Protein AF-0000000081154743 (afdb_homodimer)

pLDDT: mean 76.75, std 17.72, range [24.06, 94.92]

Sequence (608 aa):
MLTKPIPLLPLQELQRSYLKDEPKYRHNRIHAQNFYAKTVQLFIMGKDETHKCIHRKSAGCYYFDVNGKVAPYDVATAELWIYKLFNHNDPYIQTFFFHELERGNRNNRRRPRNMRRIETKMKYGWMKIDVKKAVLRWLHKPHKNEGVSIVCKGCQRKDYKQIFSTKNDTMPFIVIRTKKGRRHRYGRSLPQECTDQTTECCLAPLEIDFNAIGWSGVVAPKKLRANYCTGSCHEVYQAHGNHSQLVQDYRWSHSNPSSQSIREMTPCCSPISYRSQRLMYIDANGAYRVVLVPNLQATACGCLMLTKPIPLLPLQELQRSYLKDEPKYRHNRIHAQNFYAKTVQLFIMGKDETHKCIHRKSAGCYYFDVNGKVAPYDVATAELWIYKLFNHNDPYIQTFFFHELERGNRNNRRRPRNMRRIETKMKYGWMKIDVKKAVLRWLHKPHKNEGVSIVCKGCQRKDYKQIFSTKNDTMPFIVIRTKKGRRHRYGRSLPQECTDQTTECCLAPLEIDFNAIGWSGVVAPKKLRANYCTGSCHEVYQAHGNHSQLVQDYRWSHSNPSSQSIREMTPCCSPISYRSQRLMYIDANGAYRVVLVPNLQATACGCL

Secondary structure (DSSP, 8-state):
----------HHHHIIIIIS----------SSTT---EEEEEEEE-EE-GGGB-S-TTEEEEE---TTTS-GGGEEEEEEEEEEPP-TTTTS-EEEEEEE-EE-STTPEEPPS-EEEEEE--SSEEEEEE-HHHHHHHHH-GGG---EEEEESS-S---GGGTB--STTS--EEEEEEP-------------B--TT--BSEEE--EEEGGGGT-TTEEE-SEEE--EEESB--SGGGB-SHHHHHHHHHHHH-S---HHHHHHTS--EEEEEEEEEEEEEE-TTS-EEEEEEEEEEEEEEEE-/----------HHHHHHHHSS----------SSTT---EEEEEEEE-EE-GGGB-S-TTEEEEE---TTTS-GGGEEEEEEEEEEPP-TTTTS-EEEEEEE-EE-STTPEE--S-EEEEEE--SSEEEEEE-HHHHHHHHH-GGG---EEEEESS-S---GGGTB--STTS--EEEEEEP-------------B--TT--BSEEE--EEEGGGGT-TTEEE-SEEE--EEESB--SGGGB-SHHHHHHHHHHHH-S---HHHHHHTS--EEEEEEEEEEEEEE-TTS-EEEEEEEEEEEEEEEE-

Solvent-accessible surface area (backbone atoms only — not comparable to full-atom values): 32017 Å² total; per-residue (Å²): 132,83,77,71,79,69,64,46,69,52,53,71,61,45,43,71,69,59,67,64,67,80,64,90,64,42,51,35,70,35,79,66,89,81,34,58,10,15,65,42,33,38,39,40,65,44,41,85,41,41,89,52,42,70,79,57,66,17,32,41,24,37,37,62,85,54,68,85,73,59,57,60,88,36,56,64,44,27,31,36,37,36,29,36,39,66,49,92,65,26,93,38,78,37,44,31,38,39,24,61,23,33,82,45,74,94,83,29,36,35,73,49,92,66,60,46,82,42,75,42,69,66,48,57,45,75,44,77,40,84,36,41,71,59,50,44,47,25,50,75,35,54,88,62,54,58,26,36,32,40,30,41,74,71,50,86,56,49,50,25,75,59,40,35,41,75,45,62,63,34,46,34,29,34,42,35,30,40,45,76,48,73,68,56,71,71,75,76,70,73,50,46,64,55,52,97,81,56,58,50,52,14,31,35,88,37,74,44,47,35,60,70,49,68,40,63,52,45,67,35,61,52,59,42,70,26,35,45,31,32,51,45,29,79,54,66,84,46,38,63,42,37,28,28,35,52,47,34,40,43,57,72,46,45,88,76,61,54,71,65,56,44,60,45,54,42,35,25,25,22,60,74,37,58,38,62,41,68,38,26,26,54,46,98,84,67,35,39,32,31,24,42,27,52,39,39,18,50,63,24,42,36,15,54,130,82,74,72,78,70,64,46,69,52,53,72,61,44,42,70,69,60,66,64,67,80,65,92,63,38,53,36,65,39,82,62,92,79,37,59,9,12,67,42,34,37,37,38,65,44,41,84,40,40,89,52,40,70,74,63,67,15,35,44,23,36,36,63,85,54,67,85,73,57,58,62,87,36,56,62,45,27,31,36,37,38,28,36,39,66,50,92,64,25,93,39,79,36,43,32,37,40,22,60,22,32,83,45,75,95,83,29,34,34,72,50,91,66,60,46,81,41,77,42,68,67,48,58,43,75,44,77,40,84,38,39,70,59,50,43,46,25,48,76,35,53,89,62,54,57,27,34,33,42,31,40,75,68,50,86,55,50,51,26,74,60,40,36,41,75,44,60,63,34,45,33,30,34,41,35,30,40,46,74,47,75,69,56,71,71,75,75,70,73,50,47,65,54,53,98,82,55,58,48,51,14,31,36,88,38,74,44,47,35,60,69,48,68,39,64,51,46,68,36,61,52,59,42,70,26,35,46,30,31,51,46,29,79,54,64,83,46,39,63,39,38,29,29,35,53,45,33,40,42,56,73,46,44,87,74,62,53,70,64,56,46,60,46,54,42,34,26,25,22,62,73,38,58,38,62,40,68,37,26,28,53,45,96,84,66,34,38,32,32,24,41,26,47,39,40,17,48,64,23,41,36,15,55

Organism: Pinctada imbricata (NCBI:txid66713)

InterPro domains:
  IPR001111 TGF-beta, propeptide [PF00688] (28-152)
  IPR001839 Transforming growth factor-beta, C-terminal [PF00019] (200-303)
  IPR001839 Transforming growth factor-beta, C-terminal [PS51362] (180-304)
  IPR001839 Transforming growth factor-beta, C-terminal [SM00204] (201-304)
  IPR015615 Transforming growth factor-beta-like [PTHR11848] (14-303)
  IPR029034 Cystine-knot cytokine [G3DSA:2.10.90.10] (188-303)
  IPR029034 Cystine-knot cytokine [SSF57501] (189-303)

Radius of gyration: 35.53 Å; Cα contacts (8 Å, |Δi|>4): 1399; chains: 2; bounding box: 63×106×74 Å

Foldseek 3Di:
DPPPPQQDEPVVVCCVPPVPDPPPFAFDADPPPPARHDDFKDKWFWDWPQVQAPDAFLKTWIATQLEPVDDLQFFPWKKKKWKFAAAPCLCDWWKKKKFQWFQDPPRHTYGDPDIDIDIDSDRTGIDIDTCSVVSSVCHVPVVGRPTMMMGTPPGPGRDNCNTTPCDSHRGMIMMTGTDRDDHDDPPPPQFADDDPPAQAKGWYWDKDQCVVVPNVQWDPPRIDTAIWIDHFQLDLVQADHPVQNVLSCCLVVDPDDPPVVSVVSRFDKGAPDFDWDWTWGQDPVRDIDIDTGTRRHRRHIGGD/DPPPPQQDEPVVVCCVPPVPDPDPFAFPQDPPPAARHDDFKDKWFWDWPQVQAPDDFLKTWIATQLEPVDDLQFFPWKKKKWKFAAAPCLCDWWKKKKFQWFQDPPRHTYGDPDIDIDIDSDRTGIDIDTCSVVSSVCHVPVVGRPTMMMGTPPGPGRDNCNTTPCDSHRGMIMMTGTHRDDHDDPPPPQFADDDPPAQAKGWYWDKDQCVVVPNVQWDPPRIDTAIWIDHFQLDLVQADHPVQNVLSCCLVVPPDDDPVVSVVSRFDKGAPDADWDWTWGQDPVRDIDIDIGTRRHRRHIGGD

Structure (mmCIF, N/CA/C/O backbone):
data_AF-0000000081154743-model_v1
#
loop_
_entity.id
_entity.type
_entity.pdbx_description
1 polymer 'TGF-beta family profile domain-containing protein'
#
loop_
_atom_site.group_PDB
_atom_site.id
_atom_site.type_symbol
_atom_site.label_atom_id
_atom_site.label_alt_id
_atom_site.label_comp_id
_atom_site.label_asym_id
_atom_site.label_entity_id
_atom_site.label_seq_id
_atom_site.pdbx_PDB_ins_code
_atom_site.Cartn_x
_atom_site.Cartn_y
_atom_site.Cartn_z
_atom_site.occupancy
_atom_site.B_iso_or_equiv
_atom_site.auth_seq_id
_atom_site.auth_comp_id
_atom_site.auth_asym_id
_atom_site.auth_atom_id
_atom_site.pdbx_PDB_model_num
ATOM 1 N N . MET A 1 1 ? -15.128 39.099 26.209 1 24.06 1 MET A N 1
ATOM 2 C CA . MET A 1 1 ? -13.773 38.564 26.305 1 24.06 1 MET A CA 1
ATOM 3 C C . MET A 1 1 ? -13.034 38.714 24.979 1 24.06 1 MET A C 1
ATOM 5 O O . MET A 1 1 ? -13.494 38.22 23.948 1 24.06 1 MET A O 1
ATOM 9 N N . LEU A 1 2 ? -12.346 39.727 24.684 1 28.6 2 LEU A N 1
ATOM 10 C CA . LEU A 1 2 ? -11.759 40.227 23.446 1 28.6 2 LEU A CA 1
ATOM 11 C C . LEU A 1 2 ? -10.793 39.208 22.852 1 28.6 2 LEU A C 1
ATOM 13 O O . LEU A 1 2 ? -9.868 38.754 23.53 1 28.6 2 LEU A O 1
ATOM 17 N N . THR A 1 3 ? -11.204 38.308 22.02 1 32.57 3 THR A N 1
ATOM 18 C CA . THR A 1 3 ? -10.497 37.19 21.406 1 32.57 3 THR A CA 1
ATOM 19 C C . THR A 1 3 ? -9.148 37.641 20.854 1 32.57 3 THR A C 1
ATOM 21 O O . THR A 1 3 ? -9.082 38.56 20.036 1 32.57 3 THR A O 1
ATOM 24 N N . LYS A 1 4 ? -8.17 37.702 21.692 1 39.32 4 LYS A N 1
ATOM 25 C CA . LYS A 1 4 ? -6.824 38.105 21.295 1 39.32 4 LYS A CA 1
ATOM 26 C C . LYS A 1 4 ? -6.475 37.566 19.911 1 39.32 4 LYS A C 1
ATOM 28 O O . LYS A 1 4 ? -6.673 36.382 19.631 1 39.32 4 LYS A O 1
ATOM 33 N N . PRO A 1 5 ? -6.258 38.482 18.95 1 37.93 5 PRO A N 1
ATOM 34 C CA . PRO A 1 5 ? -5.971 38.086 17.57 1 37.93 5 PRO A CA 1
ATOM 35 C C . PRO A 1 5 ? -4.826 37.08 17.47 1 37.93 5 PRO A C 1
ATOM 37 O O . PRO A 1 5 ? -3.823 37.211 18.176 1 37.93 5 PRO A O 1
ATOM 40 N N . ILE A 1 6 ? -5.007 35.915 17.282 1 42.47 6 ILE A N 1
ATOM 41 C CA . ILE A 1 6 ? -4.021 34.86 17.073 1 42.47 6 ILE A CA 1
ATOM 42 C C . ILE A 1 6 ? -2.934 35.35 16.12 1 42.47 6 ILE A C 1
ATOM 44 O O . ILE A 1 6 ? -3.233 35.87 15.042 1 42.47 6 ILE A O 1
ATOM 48 N N . PRO A 1 7 ? -1.839 35.59 16.671 1 44.57 7 PRO A N 1
ATOM 49 C CA . PRO A 1 7 ? -0.744 35.993 15.785 1 44.57 7 PRO A CA 1
ATOM 50 C C . PRO A 1 7 ? -0.716 35.196 14.482 1 44.57 7 PRO A C 1
ATOM 52 O O . PRO A 1 7 ? -1.085 34.019 14.466 1 44.57 7 PRO A O 1
ATOM 55 N N . LEU A 1 8 ? -0.751 35.924 13.393 1 50.48 8 LEU A N 1
ATOM 56 C CA . LEU A 1 8 ? -0.842 35.365 12.049 1 50.48 8 LEU A CA 1
ATOM 57 C C . LEU A 1 8 ? 0.508 34.819 11.595 1 50.48 8 LEU A C 1
ATOM 59 O O . LEU A 1 8 ? 1.535 35.483 11.75 1 50.48 8 LEU A O 1
ATOM 63 N N . LEU A 1 9 ? 0.724 33.545 11.639 1 53.5 9 LEU A N 1
ATOM 64 C CA . LEU A 1 9 ? 1.899 32.926 11.035 1 53.5 9 LEU A CA 1
ATOM 65 C C . LEU A 1 9 ? 2.078 33.391 9.594 1 53.5 9 LEU A C 1
ATOM 67 O O . LEU A 1 9 ? 1.096 33.634 8.889 1 53.5 9 LEU A O 1
ATOM 71 N N . PRO A 1 10 ? 3.283 33.82 9.378 1 53.16 10 PRO A N 1
ATOM 72 C CA . PRO A 1 10 ? 3.521 34.104 7.96 1 53.16 10 PRO A CA 1
ATOM 73 C C . PRO A 1 10 ? 3.299 32.884 7.069 1 53.16 10 PRO A C 1
ATOM 75 O O . PRO A 1 10 ? 4.262 32.233 6.656 1 53.16 10 PRO A O 1
ATOM 78 N N . LEU A 1 11 ? 2.09 32.719 6.846 1 54.07 11 LEU A N 1
ATOM 79 C CA . LEU A 1 11 ? 1.682 31.493 6.168 1 54.07 11 LEU A CA 1
ATOM 80 C C . LEU A 1 11 ? 2.376 31.363 4.816 1 54.07 11 LEU A C 1
ATOM 82 O O . LEU A 1 11 ? 2.768 30.264 4.418 1 54.07 11 LEU A O 1
ATOM 86 N N . GLN A 1 12 ? 2.512 32.47 4.182 1 51.49 12 GLN A N 1
ATOM 87 C CA . GLN A 1 12 ? 3.132 32.422 2.862 1 51.49 12 GLN A CA 1
ATOM 88 C C . GLN A 1 12 ? 4.573 31.926 2.949 1 51.49 12 GLN A C 1
ATOM 90 O O . GLN A 1 12 ? 4.999 31.098 2.141 1 51.49 12 GLN A O 1
ATOM 95 N N . GLU A 1 13 ? 5.207 32.392 3.93 1 53.48 13 GLU A N 1
ATOM 96 C CA . GLU A 1 13 ? 6.604 31.999 4.094 1 53.48 13 GLU A CA 1
ATOM 97 C C . GLU A 1 13 ? 6.719 30.544 4.54 1 53.48 13 GLU A C 1
ATOM 99 O O . GLU A 1 13 ? 7.611 29.821 4.092 1 53.48 13 GLU A O 1
ATOM 104 N N . LEU A 1 14 ? 5.847 30.226 5.302 1 55.09 14 LEU A N 1
ATOM 105 C CA . LEU A 1 14 ? 5.877 28.871 5.839 1 55.09 14 LEU A CA 1
ATOM 106 C C . LEU A 1 14 ? 5.522 27.851 4.762 1 55.09 14 LEU A C 1
ATOM 108 O O . LEU A 1 14 ? 6.106 26.766 4.712 1 55.09 14 LEU A O 1
ATOM 112 N N . GLN A 1 15 ? 4.564 28.198 3.953 1 51.26 15 GLN A N 1
ATOM 113 C CA . GLN A 1 15 ? 4.175 27.317 2.857 1 51.26 15 GLN A CA 1
ATOM 114 C C . GLN A 1 15 ? 5.355 27.033 1.933 1 51.26 15 GLN A C 1
ATOM 116 O O . GLN A 1 15 ? 5.534 25.903 1.474 1 51.26 15 GLN A O 1
ATOM 121 N N . ARG A 1 16 ? 6.102 27.991 1.663 1 47.35 16 ARG A N 1
ATOM 122 C CA . ARG A 1 16 ? 7.26 27.854 0.785 1 47.35 16 ARG A CA 1
ATOM 123 C C . ARG A 1 16 ? 8.314 26.944 1.407 1 47.35 16 ARG A C 1
ATOM 125 O O . ARG A 1 16 ? 9.016 26.222 0.696 1 47.35 16 ARG A O 1
ATOM 132 N N . SER A 1 17 ? 8.359 27.059 2.576 1 46.74 17 SER A N 1
ATOM 133 C CA . SER A 1 17 ? 9.461 26.377 3.247 1 46.74 17 SER A CA 1
ATOM 134 C C . SER A 1 17 ? 9.061 24.968 3.674 1 46.74 17 SER A C 1
ATOM 136 O O . SER A 1 17 ? 9.898 24.064 3.708 1 46.74 17 SER A O 1
ATOM 138 N N . TYR A 1 18 ? 7.894 24.798 4.107 1 46.77 18 TYR A N 1
ATOM 139 C CA . TYR A 1 18 ? 7.616 23.572 4.847 1 46.77 18 TYR A CA 1
ATOM 140 C C . TYR A 1 18 ? 6.513 22.766 4.172 1 46.77 18 TYR A C 1
ATOM 142 O O . TYR A 1 18 ? 6.419 21.551 4.361 1 46.77 18 TYR A O 1
ATOM 150 N N . LEU A 1 19 ? 5.604 23.361 3.549 1 46.46 19 LEU A N 1
ATOM 151 C CA . LEU A 1 19 ? 4.445 22.6 3.096 1 46.46 19 LEU A CA 1
ATOM 152 C C . LEU A 1 19 ? 4.741 21.894 1.777 1 46.46 19 LEU A C 1
ATOM 154 O O . LEU A 1 19 ? 3.959 21.052 1.329 1 46.46 19 LEU A O 1
ATOM 158 N N . LYS A 1 20 ? 5.891 22.26 1.084 1 41.32 20 LYS A N 1
ATOM 159 C CA . LYS A 1 20 ? 6.077 21.648 -0.229 1 41.32 20 LYS A CA 1
ATOM 160 C C . LYS A 1 20 ? 6.586 20.215 -0.1 1 41.32 20 LYS A C 1
ATOM 162 O O . LYS A 1 20 ? 6.596 19.464 -1.078 1 41.32 20 LYS A O 1
ATOM 167 N N . ASP A 1 21 ? 7.285 19.934 0.838 1 36.35 21 ASP A N 1
ATOM 168 C CA . ASP A 1 21 ? 8.071 18.718 0.65 1 36.35 21 ASP A CA 1
ATOM 169 C C . ASP A 1 21 ? 7.244 17.475 0.97 1 36.35 21 ASP A C 1
ATOM 171 O O . ASP A 1 21 ? 6.586 17.412 2.011 1 36.35 21 ASP A O 1
ATOM 175 N N . GLU A 1 22 ? 6.868 16.835 -0.023 1 36.73 22 GLU A N 1
ATOM 176 C CA . GLU A 1 22 ? 6.038 15.634 -0.048 1 36.73 22 GLU A CA 1
ATOM 177 C C . GLU A 1 22 ? 6.704 14.488 0.708 1 36.73 22 GLU A C 1
ATOM 179 O O . GLU A 1 22 ? 7.651 13.876 0.21 1 36.73 22 GLU A O 1
ATOM 184 N N . PRO A 1 23 ? 7.097 14.671 2.01 1 30.32 23 PRO A N 1
ATOM 185 C CA . PRO A 1 23 ? 7.733 13.432 2.463 1 30.32 23 PRO A CA 1
ATOM 186 C C . PRO A 1 23 ? 6.754 12.264 2.549 1 30.32 23 PRO A C 1
ATOM 188 O O . PRO A 1 23 ? 5.543 12.475 2.664 1 30.32 23 PRO A O 1
ATOM 191 N N . LYS A 1 24 ? 7.249 11.138 2.314 1 32.03 24 LYS A N 1
ATOM 192 C CA . LYS A 1 24 ? 6.621 9.821 2.369 1 32.03 24 LYS A CA 1
ATOM 193 C C . LYS A 1 24 ? 6.139 9.5 3.781 1 32.03 24 LYS A C 1
ATOM 195 O O . LYS A 1 24 ? 6.931 9.098 4.636 1 32.03 24 LYS A O 1
ATOM 200 N N . TYR A 1 25 ? 5.455 10.479 4.473 1 29.25 25 TYR A N 1
ATOM 201 C CA . TYR A 1 25 ? 5.264 10.412 5.917 1 29.25 25 TYR A CA 1
ATOM 202 C C . TYR A 1 25 ? 4.234 9.35 6.283 1 29.25 25 TYR A C 1
ATOM 204 O O . TYR A 1 25 ? 3.321 9.067 5.504 1 29.25 25 TYR A O 1
ATOM 212 N N . ARG A 1 26 ? 4.709 8.535 7.154 1 26.25 26 ARG A N 1
ATOM 213 C CA . ARG A 1 26 ? 3.972 7.493 7.862 1 26.25 26 ARG A CA 1
ATOM 214 C C . ARG A 1 26 ? 2.938 8.099 8.806 1 26.25 26 ARG A C 1
ATOM 216 O O . ARG A 1 26 ? 3.151 9.181 9.356 1 26.25 26 ARG A O 1
ATOM 223 N N . HIS A 1 27 ? 1.706 7.833 8.899 1 28.82 27 HIS A N 1
ATOM 224 C CA . HIS A 1 27 ? 0.348 8.242 9.238 1 28.82 27 HIS A CA 1
ATOM 225 C C . HIS A 1 27 ? 0.153 8.307 10.749 1 28.82 27 HIS A C 1
ATOM 227 O O . HIS A 1 27 ? 0.123 7.274 11.421 1 28.82 27 HIS A O 1
ATOM 233 N N . ASN A 1 28 ? 0.934 9.145 11.607 1 26.32 28 ASN A N 1
ATOM 234 C CA . ASN A 1 28 ? 0.435 9.205 12.976 1 26.32 28 ASN A CA 1
ATOM 235 C C . ASN A 1 28 ? -0.848 10.027 13.07 1 26.32 28 ASN A C 1
ATOM 237 O O . ASN A 1 28 ? -1.084 10.912 12.246 1 26.32 28 ASN A O 1
ATOM 241 N N . ARG A 1 29 ? -1.74 9.884 14.196 1 29.29 29 ARG A N 1
ATOM 242 C CA . ARG A 1 29 ? -3.152 10.145 14.457 1 29.29 29 ARG A CA 1
ATOM 243 C C . ARG A 1 29 ? -3.391 11.622 14.753 1 29.29 29 ARG A C 1
ATOM 245 O O . ARG A 1 29 ? -2.692 12.217 15.575 1 29.29 29 ARG A O 1
ATOM 252 N N . ILE A 1 30 ? -3.658 12.523 13.954 1 31.33 30 ILE A N 1
ATOM 253 C CA . ILE A 1 30 ? -4.328 13.789 14.231 1 31.33 30 ILE A CA 1
ATOM 254 C C . ILE A 1 30 ? -5.607 13.533 15.024 1 31.33 30 ILE A C 1
ATOM 256 O O . ILE A 1 30 ? -6.376 12.626 14.697 1 31.33 30 ILE A O 1
ATOM 260 N N . HIS A 1 31 ? -5.853 14.032 16.218 1 30.57 31 HIS A N 1
ATOM 261 C CA . HIS A 1 31 ? -7.063 14.095 17.029 1 30.57 31 HIS A CA 1
ATOM 262 C C . HIS A 1 31 ? -8.224 14.692 16.242 1 30.57 31 HIS A C 1
ATOM 264 O O . HIS A 1 31 ? -9.283 14.973 16.807 1 30.57 31 HIS A O 1
ATOM 270 N N . ALA A 1 32 ? -8.264 15.557 15.357 1 33.54 32 ALA A N 1
ATOM 271 C CA . ALA A 1 32 ? -9.514 15.752 14.628 1 33.54 32 ALA A CA 1
ATOM 272 C C . ALA A 1 32 ? -10.171 14.415 14.297 1 33.54 32 ALA A C 1
ATOM 274 O O . ALA A 1 32 ? -9.524 13.516 13.755 1 33.54 32 ALA A O 1
ATOM 275 N N . GLN A 1 33 ? -11.439 13.907 14.917 1 36.87 33 GLN A N 1
ATOM 276 C CA . GLN A 1 33 ? -11.88 12.643 15.498 1 36.87 33 GLN A CA 1
ATOM 277 C C . GLN A 1 33 ? -11.56 11.471 14.576 1 36.87 33 GLN A C 1
ATOM 279 O O . GLN A 1 33 ? -11.237 10.377 15.043 1 36.87 33 GLN A O 1
ATOM 284 N N . ASN A 1 34 ? -11.885 11.497 13.322 1 41.64 34 ASN A N 1
ATOM 285 C CA . ASN A 1 34 ? -11.99 10.282 12.521 1 41.64 34 ASN A CA 1
ATOM 286 C C . ASN A 1 34 ? -10.851 10.177 11.511 1 41.64 34 ASN A C 1
ATOM 288 O O . ASN A 1 34 ? -10.884 9.328 10.618 1 41.64 34 ASN A O 1
ATOM 292 N N . PHE A 1 35 ? -9.947 11.379 11.476 1 47.53 35 PHE A N 1
ATOM 293 C CA . PHE A 1 35 ? -8.92 11.23 10.452 1 47.53 35 PHE A CA 1
ATOM 294 C C . PHE A 1 35 ? -7.592 10.814 11.074 1 47.53 35 PHE A C 1
ATOM 296 O O . PHE A 1 35 ? -7.292 11.178 12.213 1 47.53 35 PHE A O 1
ATOM 303 N N . TYR A 1 36 ? -7.032 9.778 10.53 1 54.72 36 TYR A N 1
ATOM 304 C CA . TYR A 1 36 ? -5.648 9.485 10.887 1 54.72 36 TYR A CA 1
ATOM 305 C C . TYR A 1 36 ? -4.707 10.552 10.341 1 54.72 36 TYR A C 1
ATOM 307 O O . TYR A 1 36 ? -4.792 10.922 9.168 1 54.72 36 TYR A O 1
ATOM 315 N N . ALA A 1 37 ? -4.144 11.525 11.228 1 61.53 37 ALA A N 1
ATOM 316 C CA . ALA A 1 37 ? -3.182 12.538 10.802 1 61.53 37 ALA A CA 1
ATOM 317 C C . ALA A 1 37 ? -1.948 12.534 11.7 1 61.53 37 ALA A C 1
ATOM 319 O O . ALA A 1 37 ? -2.026 12.158 12.872 1 61.53 37 ALA A O 1
ATOM 320 N N . LYS A 1 38 ? -0.825 12.674 11.185 1 64.43 38 LYS A N 1
ATOM 321 C CA . LYS A 1 38 ? 0.412 12.818 11.948 1 64.43 38 LYS A CA 1
ATOM 322 C C . LYS A 1 38 ? 0.915 14.258 11.913 1 64.43 38 LYS A C 1
ATOM 324 O O . LYS A 1 38 ? 0.951 14.883 10.851 1 64.43 38 LYS A O 1
ATOM 329 N N . THR A 1 39 ? 1.186 14.689 13.11 1 69.72 39 THR A N 1
ATOM 330 C CA . THR A 1 39 ? 1.757 16.03 13.162 1 69.72 39 THR A CA 1
ATOM 331 C C . THR A 1 39 ? 3.179 16.034 12.61 1 69.72 39 THR A C 1
ATOM 333 O O . THR A 1 39 ? 4.031 15.271 13.069 1 69.72 39 THR A O 1
ATOM 336 N N . VAL A 1 40 ? 3.422 16.835 11.663 1 73.31 40 VAL A N 1
ATOM 337 C CA . VAL A 1 40 ? 4.751 16.87 11.061 1 73.31 40 VAL A CA 1
ATOM 338 C C . VAL A 1 40 ? 5.494 18.122 11.519 1 73.31 40 VAL A C 1
ATOM 340 O O . VAL A 1 40 ? 6.723 18.121 11.618 1 73.31 40 VAL A O 1
ATOM 343 N N . GLN A 1 41 ? 4.774 19.129 11.858 1 78.83 41 GLN A N 1
ATOM 344 C CA . GLN A 1 41 ? 5.393 20.38 12.281 1 78.83 41 GLN A CA 1
ATOM 345 C C . GLN A 1 41 ? 4.537 21.093 13.325 1 78.83 41 GLN A C 1
ATOM 347 O O . GLN A 1 41 ? 3.307 21.025 13.277 1 78.83 41 GLN A O 1
ATOM 352 N N . LEU A 1 42 ? 5.218 21.685 14.228 1 82.65 42 LEU A N 1
ATOM 353 C CA . LEU A 1 42 ? 4.577 22.508 15.247 1 82.65 42 LEU A CA 1
ATOM 354 C C . LEU A 1 42 ? 5.147 23.922 15.241 1 82.65 42 LEU A C 1
ATOM 356 O O . LEU A 1 42 ? 6.36 24.107 15.118 1 82.65 42 LEU A O 1
ATOM 360 N N . PHE A 1 43 ? 4.289 24.923 15.207 1 82.11 43 PHE A N 1
ATOM 361 C CA . PHE A 1 43 ? 4.685 26.32 15.329 1 82.11 43 PHE A CA 1
ATOM 362 C C . PHE A 1 43 ? 4.277 26.883 16.685 1 82.11 43 PHE A C 1
ATOM 364 O O . PHE A 1 43 ? 3.091 26.905 17.022 1 82.11 43 PHE A O 1
ATOM 371 N N . ILE A 1 44 ? 5.262 27.286 17.441 1 85.27 44 ILE A N 1
ATOM 372 C CA . ILE A 1 44 ? 5.004 27.84 18.766 1 85.27 44 ILE A CA 1
ATOM 373 C C . ILE A 1 44 ? 5.335 29.331 18.775 1 85.27 44 ILE A C 1
ATOM 375 O O . ILE A 1 44 ? 6.495 29.717 18.611 1 85.27 44 ILE A O 1
ATOM 379 N N . MET A 1 45 ? 4.342 30.097 18.959 1 83.64 45 MET A N 1
ATOM 380 C CA . MET A 1 45 ? 4.539 31.544 18.983 1 83.64 45 MET A CA 1
ATOM 381 C C . MET A 1 45 ? 5.235 31.978 20.268 1 83.64 45 MET A C 1
ATOM 383 O O . MET A 1 45 ? 4.935 31.463 21.346 1 83.64 45 MET A O 1
ATOM 387 N N . GLY A 1 46 ? 6.099 32.939 20.072 1 88.29 46 GLY A N 1
ATOM 388 C CA . GLY A 1 46 ? 6.806 33.464 21.229 1 88.29 46 GLY A CA 1
ATOM 389 C C . GLY A 1 46 ? 6.075 34.607 21.908 1 88.29 46 GLY A C 1
ATOM 390 O O . GLY A 1 46 ? 5.189 35.225 21.312 1 88.29 46 GLY A O 1
ATOM 391 N N . LYS A 1 47 ? 6.388 34.707 23.169 1 87.38 47 LYS A N 1
ATOM 392 C CA . LYS A 1 47 ? 5.951 35.869 23.937 1 87.38 47 LYS A CA 1
ATOM 393 C C . LYS A 1 47 ? 7.114 36.822 24.2 1 87.38 47 LYS A C 1
ATOM 395 O O . LYS A 1 47 ? 8.182 36.399 24.647 1 87.38 47 LYS A O 1
ATOM 400 N N . ASP A 1 48 ? 6.872 38.081 23.833 1 88.44 48 ASP A N 1
ATOM 401 C CA . ASP A 1 48 ? 7.902 39.081 24.096 1 88.44 48 ASP A CA 1
ATOM 402 C C . ASP A 1 48 ? 8.003 39.386 25.589 1 88.44 48 ASP A C 1
ATOM 404 O O . ASP A 1 48 ? 7.078 39.948 26.177 1 88.44 48 ASP A O 1
ATOM 408 N N . GLU A 1 49 ? 9.082 39.017 26.194 1 87.94 49 GLU A N 1
ATOM 409 C CA . GLU A 1 49 ? 9.316 39.263 27.613 1 87.94 49 GLU A CA 1
ATOM 410 C C . GLU A 1 49 ? 10.578 40.093 27.829 1 87.94 49 GLU A C 1
ATOM 412 O O . GLU A 1 49 ? 11.29 39.904 28.818 1 87.94 49 GLU A O 1
ATOM 417 N N . THR A 1 50 ? 10.898 40.869 26.869 1 87.71 50 THR A N 1
ATOM 418 C CA . THR A 1 50 ? 12.119 41.665 26.908 1 87.71 50 THR A CA 1
ATOM 419 C C . THR A 1 50 ? 12.166 42.523 28.169 1 87.71 50 THR A C 1
ATOM 421 O O . THR A 1 50 ? 13.239 42.756 28.729 1 87.71 50 THR A O 1
ATOM 424 N N . HIS A 1 51 ? 11.015 42.945 28.647 1 83.34 51 HIS A N 1
ATOM 425 C CA . HIS A 1 51 ? 10.971 43.805 29.824 1 83.34 51 HIS A CA 1
ATOM 426 C C . HIS A 1 51 ? 11.39 43.045 31.078 1 83.34 51 HIS A C 1
ATOM 428 O O . HIS A 1 51 ? 11.763 43.654 32.083 1 83.34 51 HIS A O 1
ATOM 434 N N . LYS A 1 52 ? 11.358 41.699 31.001 1 78.75 52 LYS A N 1
ATOM 435 C CA . LYS A 1 52 ? 11.695 40.888 32.168 1 78.75 52 LYS A CA 1
ATOM 436 C C . LYS A 1 52 ? 13.172 40.505 32.163 1 78.75 52 LYS A C 1
ATOM 438 O O . LYS A 1 52 ? 13.675 39.939 33.135 1 78.75 52 LYS A O 1
ATOM 443 N N . CYS A 1 53 ? 13.777 40.665 31.079 1 78.95 53 CYS A N 1
ATOM 444 C CA . CYS A 1 53 ? 15.174 40.26 30.971 1 78.95 53 CYS A CA 1
ATOM 445 C C . CYS A 1 53 ? 16.101 41.359 31.477 1 78.95 53 CYS A C 1
ATOM 447 O O . CYS A 1 53 ? 15.799 42.545 31.338 1 78.95 53 CYS A O 1
ATOM 449 N N . ILE A 1 54 ? 17.097 40.951 32.373 1 69.56 54 ILE A N 1
ATOM 450 C CA . ILE A 1 54 ? 18.077 41.89 32.909 1 69.56 54 ILE A CA 1
ATOM 451 C C . ILE A 1 54 ? 18.948 42.429 31.777 1 69.56 54 ILE A C 1
ATOM 453 O O . ILE A 1 54 ? 19.413 41.667 30.926 1 69.56 54 ILE A O 1
ATOM 457 N N . HIS A 1 55 ? 19.203 43.789 31.759 1 59.88 55 HIS A N 1
ATOM 458 C CA . HIS A 1 55 ? 20.149 44.681 31.097 1 59.88 55 HIS A CA 1
ATOM 459 C C . HIS A 1 55 ? 19.891 44.741 29.595 1 59.88 55 HIS A C 1
ATOM 461 O O . HIS A 1 55 ? 19.822 45.827 29.016 1 59.88 55 HIS A O 1
ATOM 467 N N . ARG A 1 56 ? 19.799 44.485 28.468 1 62.03 56 ARG A N 1
ATOM 468 C CA . ARG A 1 56 ? 20.79 44.587 27.402 1 62.03 56 ARG A CA 1
ATOM 469 C C . ARG A 1 56 ? 20.225 45.333 26.198 1 62.03 56 ARG A C 1
ATOM 471 O O . ARG A 1 56 ? 19.062 45.145 25.834 1 62.03 56 ARG A O 1
ATOM 478 N N . LYS A 1 57 ? 20.673 46.517 26.097 1 75.64 57 LYS A N 1
ATOM 479 C CA . LYS A 1 57 ? 20.613 47.216 24.817 1 75.64 57 LYS A CA 1
ATOM 480 C C . LYS A 1 57 ? 20.685 46.235 23.65 1 75.64 57 LYS A C 1
ATOM 482 O O . LYS A 1 57 ? 21.379 45.22 23.728 1 75.64 57 LYS A O 1
ATOM 487 N N . SER A 1 58 ? 19.93 46.388 22.726 1 85.78 58 SER A N 1
ATOM 488 C CA . SER A 1 58 ? 19.921 45.67 21.456 1 85.78 58 SER A CA 1
ATOM 489 C C . SER A 1 58 ? 19.586 44.196 21.657 1 85.78 58 SER A C 1
ATOM 491 O O . SER A 1 58 ? 20.08 43.336 20.924 1 85.78 58 SER A O 1
ATOM 493 N N . ALA A 1 59 ? 18.926 43.946 22.872 1 88.64 59 ALA A N 1
ATOM 494 C CA . ALA A 1 59 ? 18.627 42.548 23.171 1 88.64 59 ALA A CA 1
ATOM 495 C C . ALA A 1 59 ? 17.12 42.313 23.242 1 88.64 59 ALA A C 1
ATOM 497 O O . ALA A 1 59 ? 16.387 43.118 23.82 1 88.64 59 ALA A O 1
ATOM 498 N N . GLY A 1 60 ? 16.649 41.336 22.5 1 91.28 60 GLY A N 1
ATOM 499 C CA . GLY A 1 60 ? 15.283 40.854 22.633 1 91.28 60 GLY A CA 1
ATOM 500 C C . GLY A 1 60 ? 15.184 39.545 23.394 1 91.28 60 GLY A C 1
ATOM 501 O O . GLY A 1 60 ? 16.031 38.664 23.236 1 91.28 60 GLY A O 1
ATOM 502 N N . CYS A 1 61 ? 14.211 39.51 24.373 1 91.89 61 CYS A N 1
ATOM 503 C CA . CYS A 1 61 ? 13.969 38.298 25.149 1 91.89 61 CYS A CA 1
ATOM 504 C C . CYS A 1 61 ? 12.593 37.72 24.841 1 91.89 61 CYS A C 1
ATOM 506 O O . CYS A 1 61 ? 11.608 38.457 24.768 1 91.89 61 CYS A O 1
ATOM 508 N N . TYR A 1 62 ? 12.602 36.378 24.624 1 92.23 62 TYR A N 1
ATOM 509 C CA . TYR A 1 62 ? 11.359 35.736 24.212 1 92.23 62 TYR A CA 1
ATOM 510 C C . TYR A 1 62 ? 11.155 34.418 24.951 1 92.23 62 TYR A C 1
ATOM 512 O O . TYR A 1 62 ? 12.118 33.702 25.232 1 92.23 62 TYR A O 1
ATOM 520 N N . TYR A 1 63 ? 9.849 34.199 25.255 1 92.57 63 TYR A N 1
ATOM 521 C CA . TYR A 1 63 ? 9.466 32.96 25.923 1 92.57 63 TYR A CA 1
ATOM 522 C C . TYR A 1 63 ? 8.607 32.092 25.011 1 92.57 63 TYR A C 1
ATOM 524 O O . TYR A 1 63 ? 7.72 32.597 24.319 1 92.57 63 TYR A O 1
ATOM 532 N N . PHE A 1 64 ? 8.923 30.812 24.942 1 91.53 64 PHE A N 1
ATOM 533 C CA . PHE A 1 64 ? 8.177 29.841 24.151 1 91.53 64 PHE A CA 1
ATOM 534 C C . PHE A 1 64 ? 7.67 28.702 25.028 1 91.53 64 PHE A C 1
ATOM 536 O O . PHE A 1 64 ? 8.46 27.997 25.657 1 91.53 64 PHE A O 1
ATOM 543 N N . ASP A 1 65 ? 6.378 28.506 25.022 1 88.67 65 ASP A N 1
ATOM 544 C CA . ASP A 1 65 ? 5.789 27.427 25.807 1 88.67 65 ASP A CA 1
ATOM 545 C C . ASP A 1 65 ? 5.743 26.127 25.007 1 88.67 65 ASP A C 1
ATOM 547 O O . ASP A 1 65 ? 4.794 25.885 24.259 1 88.67 65 ASP A O 1
ATOM 551 N N . VAL A 1 66 ? 6.752 25.313 25.215 1 88.81 66 VAL A N 1
ATOM 552 C CA . VAL A 1 66 ? 6.828 24.065 24.462 1 88.81 66 VAL A CA 1
ATOM 553 C C . VAL A 1 66 ? 6.349 22.906 25.333 1 88.81 66 VAL A C 1
ATOM 555 O O . VAL A 1 66 ? 6.284 21.763 24.875 1 88.81 66 VAL A O 1
ATOM 558 N N . ASN A 1 67 ? 5.927 23.192 26.484 1 85.26 67 ASN A N 1
ATOM 559 C CA . ASN A 1 67 ? 5.621 22.137 27.444 1 85.26 67 ASN A CA 1
ATOM 560 C C . ASN A 1 67 ? 4.459 21.268 26.971 1 85.26 67 ASN A C 1
ATOM 562 O O . ASN A 1 67 ? 3.356 21.77 26.744 1 85.26 67 ASN A O 1
ATOM 566 N N . GLY A 1 68 ? 4.757 19.982 26.776 1 79.34 68 GLY A N 1
ATOM 567 C CA . GLY A 1 68 ? 3.725 19.004 26.471 1 79.34 68 GLY A CA 1
ATOM 568 C C . GLY A 1 68 ? 3.224 19.091 25.041 1 79.34 68 GLY A C 1
ATOM 569 O O . GLY A 1 68 ? 2.239 18.443 24.683 1 79.34 68 GLY A O 1
ATOM 570 N N . LYS A 1 69 ? 3.834 19.833 24.245 1 80.92 69 LYS A N 1
ATOM 571 C CA . LYS A 1 69 ? 3.31 20.031 22.896 1 80.92 69 LYS A CA 1
ATOM 572 C C . LYS A 1 69 ? 3.863 18.984 21.933 1 80.92 69 LYS A C 1
ATOM 574 O O . LYS A 1 69 ? 3.241 18.683 20.912 1 80.92 69 LYS A O 1
ATOM 579 N N . VAL A 1 70 ? 5.021 18.465 22.255 1 81.99 70 VAL A N 1
ATOM 580 C CA . VAL A 1 70 ? 5.644 17.412 21.46 1 81.99 70 VAL A CA 1
ATOM 581 C C . VAL A 1 70 ? 6.515 16.535 22.355 1 81.99 70 VAL A C 1
ATOM 583 O O . VAL A 1 70 ? 7.108 17.02 23.322 1 81.99 70 VAL A O 1
ATOM 586 N N . ALA A 1 71 ? 6.53 15.325 22.021 1 83.11 71 ALA A N 1
ATOM 587 C CA . ALA A 1 71 ? 7.433 14.44 22.752 1 83.11 71 ALA A CA 1
ATOM 588 C C . ALA A 1 71 ? 8.883 14.672 22.337 1 83.11 71 ALA A C 1
ATOM 590 O O . ALA A 1 71 ? 9.176 14.847 21.152 1 83.11 71 ALA A O 1
ATOM 591 N N . PRO A 1 72 ? 9.719 14.7 23.363 1 88.64 72 PRO A N 1
ATOM 592 C CA . PRO A 1 72 ? 11.129 14.96 23.063 1 88.64 72 PRO A CA 1
ATOM 593 C C . PRO A 1 72 ? 11.692 14.013 22.005 1 88.64 72 PRO A C 1
ATOM 595 O O . PRO A 1 72 ? 12.474 14.433 21.149 1 88.64 72 PRO A O 1
ATOM 598 N N . TYR A 1 73 ? 11.259 12.811 22.048 1 85.55 73 TYR A N 1
ATOM 599 C CA . TYR A 1 73 ? 11.819 11.821 21.134 1 85.55 73 TYR A CA 1
ATOM 600 C C . TYR A 1 73 ? 11.3 12.033 19.717 1 85.55 73 TYR A C 1
ATOM 602 O O . TYR A 1 73 ? 11.848 11.481 18.759 1 85.55 73 TYR A O 1
ATOM 610 N N . ASP A 1 74 ? 10.331 12.79 19.546 1 82.41 74 ASP A N 1
ATOM 611 C CA . ASP A 1 74 ? 9.725 13.011 18.237 1 82.41 74 ASP A CA 1
ATOM 612 C C . ASP A 1 74 ? 10.327 14.236 17.552 1 82.41 74 ASP A C 1
ATOM 614 O O . ASP A 1 74 ? 10.059 14.492 16.377 1 82.41 74 ASP A O 1
ATOM 618 N N . VAL A 1 75 ? 11.187 14.985 18.28 1 89.21 75 VAL A N 1
ATOM 619 C CA . VAL A 1 75 ? 11.711 16.231 17.731 1 89.21 75 VAL A CA 1
ATOM 620 C C . VAL A 1 75 ? 12.858 15.93 16.769 1 89.21 75 VAL A C 1
ATOM 622 O O . VAL A 1 75 ? 13.889 15.387 17.172 1 89.21 75 VAL A O 1
ATOM 625 N N . ALA A 1 76 ? 12.657 16.217 15.526 1 86.77 76 ALA A N 1
ATOM 626 C CA . ALA A 1 76 ? 13.718 16.063 14.534 1 86.77 76 ALA A CA 1
ATOM 627 C C . ALA A 1 76 ? 14.565 17.328 14.436 1 86.77 76 ALA A C 1
ATOM 629 O O . ALA A 1 76 ? 15.794 17.268 14.524 1 86.77 76 ALA A O 1
ATOM 630 N N . THR A 1 77 ? 13.933 18.439 14.264 1 90.46 77 THR A N 1
ATOM 631 C CA . THR A 1 77 ? 14.599 19.737 14.226 1 90.46 77 THR A CA 1
ATOM 632 C C . THR A 1 77 ? 13.758 20.797 14.93 1 90.46 77 THR A C 1
ATOM 634 O O . THR A 1 77 ? 12.551 20.62 15.112 1 90.46 77 THR A O 1
ATOM 637 N N . ALA A 1 78 ? 14.373 21.791 15.425 1 93.49 78 ALA A N 1
ATOM 638 C CA . ALA A 1 78 ? 13.725 22.965 16.004 1 93.49 78 ALA A CA 1
ATOM 639 C C . ALA A 1 78 ? 14.472 24.243 15.633 1 93.49 78 ALA A C 1
ATOM 641 O O . ALA A 1 78 ? 15.688 24.335 15.82 1 93.49 78 ALA A O 1
ATOM 642 N N . GLU A 1 79 ? 13.733 25.172 15.049 1 92.9 79 GLU A N 1
ATOM 643 C CA . GLU A 1 79 ? 14.333 26.434 14.628 1 92.9 79 GLU A CA 1
ATOM 644 C C . GLU A 1 79 ? 13.552 27.626 15.176 1 92.9 79 GLU A C 1
ATOM 646 O O . GLU A 1 79 ? 12.32 27.629 15.157 1 92.9 79 GLU A O 1
ATOM 651 N N . LEU A 1 80 ? 14.302 28.604 15.689 1 94.18 80 LEU A N 1
ATOM 652 C CA . LEU A 1 80 ? 13.715 29.886 16.063 1 94.18 80 LEU A CA 1
ATOM 653 C C . LEU A 1 80 ? 13.712 30.848 14.88 1 94.18 80 LEU A C 1
ATOM 655 O O . LEU A 1 80 ? 14.746 31.057 14.242 1 94.18 80 LEU A O 1
ATOM 659 N N . TRP A 1 81 ? 12.577 31.297 14.566 1 88.85 81 TRP A N 1
ATOM 660 C CA . TRP A 1 81 ? 12.42 32.299 13.517 1 88.85 81 TRP A CA 1
ATOM 661 C C . TRP A 1 81 ? 12.249 33.692 14.115 1 88.85 81 TRP A C 1
ATOM 663 O O . TRP A 1 81 ? 11.309 33.936 14.875 1 88.85 81 TRP A O 1
ATOM 673 N N . ILE A 1 82 ? 13.171 34.606 13.815 1 90.86 82 ILE A N 1
ATOM 674 C CA . ILE A 1 82 ? 13.103 35.981 14.297 1 90.86 82 ILE A CA 1
ATOM 675 C C . ILE A 1 82 ? 13.263 36.947 13.125 1 90.86 82 ILE A C 1
ATOM 677 O O . ILE A 1 82 ? 14.124 36.752 12.264 1 90.86 82 ILE A O 1
ATOM 681 N N . TYR A 1 83 ? 12.428 37.891 13.094 1 88.58 83 TYR A N 1
ATOM 682 C CA . TYR A 1 83 ? 12.455 38.838 11.985 1 88.58 83 TYR A CA 1
ATOM 683 C C . TYR A 1 83 ? 13.403 39.995 12.278 1 88.58 83 TYR A C 1
ATOM 685 O O . TYR A 1 83 ? 13.15 40.801 13.177 1 88.58 83 TYR A O 1
ATOM 693 N N . LYS A 1 84 ? 14.449 40.056 11.52 1 87.79 84 LYS A N 1
ATOM 694 C CA . LYS A 1 84 ? 15.422 41.138 11.641 1 87.79 84 LYS A CA 1
ATOM 695 C C . LYS A 1 84 ? 14.998 42.353 10.821 1 87.79 84 LYS A C 1
ATOM 697 O O . LYS A 1 84 ? 14.654 42.224 9.644 1 87.79 84 LYS A O 1
ATOM 702 N N . LEU A 1 85 ? 15.029 43.415 11.454 1 88.02 85 LEU A N 1
ATOM 703 C CA . LEU A 1 85 ? 14.71 44.662 10.767 1 88.02 85 LEU A CA 1
ATOM 704 C C . LEU A 1 85 ? 15.965 45.293 10.175 1 88.02 85 LEU A C 1
ATOM 706 O O . LEU A 1 85 ? 17.083 44.944 10.563 1 88.02 85 LEU A O 1
ATOM 710 N N . PHE A 1 86 ? 15.707 46.115 9.193 1 82.69 86 PHE A N 1
ATOM 711 C CA . PHE A 1 86 ? 16.802 46.778 8.495 1 82.69 86 PHE A CA 1
ATOM 712 C C . PHE A 1 86 ? 17.594 47.665 9.449 1 82.69 86 PHE A C 1
ATOM 714 O O . PHE A 1 86 ? 17.016 48.316 10.322 1 82.69 86 PHE A O 1
ATOM 721 N N . ASN A 1 87 ? 18.87 47.514 9.376 1 74.18 87 ASN A N 1
ATOM 722 C CA . ASN A 1 87 ? 19.788 48.387 10.099 1 74.18 87 ASN A CA 1
ATOM 723 C C . ASN A 1 87 ? 20.825 49.006 9.166 1 74.18 87 ASN A C 1
ATOM 725 O O . ASN A 1 87 ? 21.251 48.374 8.198 1 74.18 87 ASN A O 1
ATOM 729 N N . HIS A 1 88 ? 21.159 50.185 9.318 1 70.04 88 HIS A N 1
ATOM 730 C CA . HIS A 1 88 ? 22.08 50.937 8.474 1 70.04 88 HIS A CA 1
ATOM 731 C C . HIS A 1 88 ? 23.435 50.243 8.382 1 70.04 88 HIS A C 1
ATOM 733 O O . HIS A 1 88 ? 24.157 50.41 7.396 1 70.04 88 HIS A O 1
ATOM 739 N N . ASN A 1 89 ? 23.803 49.521 9.384 1 65.3 89 ASN A N 1
ATOM 740 C CA . ASN A 1 89 ? 25.086 48.826 9.366 1 65.3 89 ASN A CA 1
ATOM 741 C C . ASN A 1 89 ? 24.979 47.47 8.675 1 65.3 89 ASN A C 1
ATOM 743 O O . ASN A 1 89 ? 25.917 46.672 8.716 1 65.3 89 ASN A O 1
ATOM 747 N N . ASP A 1 90 ? 23.87 47.219 8.041 1 61.26 90 ASP A N 1
ATOM 748 C CA . ASP A 1 90 ? 23.562 45.911 7.472 1 61.26 90 ASP A CA 1
ATOM 749 C C . ASP A 1 90 ? 24.546 45.549 6.362 1 61.26 90 ASP A C 1
ATOM 751 O O . ASP A 1 90 ? 24.847 44.373 6.15 1 61.26 90 ASP A O 1
ATOM 755 N N . PRO A 1 91 ? 25.121 46.561 5.631 1 62.03 91 PRO A N 1
ATOM 756 C CA . PRO A 1 91 ? 26.068 46.125 4.603 1 62.03 91 PRO A CA 1
ATOM 757 C C . PRO A 1 91 ? 27.236 45.327 5.177 1 62.03 91 PRO A C 1
ATOM 759 O O . PRO A 1 91 ? 27.918 44.608 4.442 1 62.03 91 PRO A O 1
ATOM 762 N N . TYR A 1 92 ? 27.344 45.263 6.495 1 68.24 92 TYR A N 1
ATOM 763 C CA . TYR A 1 92 ? 28.407 44.485 7.12 1 68.24 92 TYR A CA 1
ATOM 764 C C . TYR A 1 92 ? 27.847 43.238 7.794 1 68.24 92 TYR A C 1
ATOM 766 O O . TYR A 1 92 ? 26.637 43.133 8.013 1 68.24 92 TYR A O 1
ATOM 774 N N . ILE A 1 93 ? 28.676 42.258 7.952 1 78.76 93 ILE A N 1
ATOM 775 C CA . ILE A 1 93 ? 28.318 41.037 8.667 1 78.76 93 ILE A CA 1
ATOM 776 C C . ILE A 1 93 ? 27.881 41.382 10.089 1 78.76 93 ILE A C 1
ATOM 778 O O . ILE A 1 93 ? 28.592 42.086 10.811 1 78.76 93 ILE A O 1
ATOM 782 N N . GLN A 1 94 ? 26.658 41.119 10.368 1 83.51 94 GLN A N 1
ATOM 783 C CA . GLN A 1 94 ? 26.139 41.346 11.713 1 83.51 94 GLN A CA 1
ATOM 784 C C . GLN A 1 94 ? 26.269 40.091 12.572 1 83.51 94 GLN A C 1
ATOM 786 O O . GLN A 1 94 ? 26.113 38.974 12.076 1 83.51 94 GLN A O 1
ATOM 791 N N . THR A 1 95 ? 26.664 40.342 13.767 1 87.3 95 THR A N 1
ATOM 792 C CA . THR A 1 95 ? 26.838 39.242 14.71 1 87.3 95 THR A CA 1
ATOM 793 C C . THR A 1 95 ? 25.751 39.27 15.781 1 87.3 95 THR A C 1
ATOM 795 O O . THR A 1 95 ? 25.511 40.308 16.401 1 87.3 95 THR A O 1
ATOM 798 N N . PHE A 1 96 ? 25.114 38.2 15.882 1 89.59 96 PHE A N 1
ATOM 799 C CA . PHE A 1 96 ? 24.106 38.033 16.921 1 89.59 96 PHE A CA 1
ATOM 800 C C . PHE A 1 96 ? 24.527 36.957 17.915 1 89.59 96 PHE A C 1
ATOM 802 O O . PHE A 1 96 ? 25.235 36.014 17.555 1 89.59 96 PHE A O 1
ATOM 809 N N . PHE A 1 97 ? 24.117 37.224 19.208 1 90.36 97 PHE A N 1
ATOM 810 C CA . PHE A 1 97 ? 24.359 36.222 20.238 1 90.36 97 PHE A CA 1
ATOM 811 C C . PHE A 1 97 ? 23.045 35.648 20.755 1 90.36 97 PHE A C 1
ATOM 813 O O . PHE A 1 97 ? 22.119 36.396 21.077 1 90.36 97 PHE A O 1
ATOM 820 N N . PHE A 1 98 ? 23.041 34.418 20.671 1 92.05 98 PHE A N 1
ATOM 821 C CA . PHE A 1 98 ? 21.887 33.693 21.19 1 92.05 98 PHE A CA 1
ATOM 822 C C . PHE A 1 98 ? 22.182 33.122 22.571 1 92.05 98 PHE A C 1
ATOM 824 O O . PHE A 1 98 ? 23.188 32.435 22.762 1 92.05 98 PHE A O 1
ATOM 831 N N . HIS A 1 99 ? 21.231 33.457 23.588 1 91.46 99 HIS A N 1
ATOM 832 C CA . HIS A 1 99 ? 21.367 32.96 24.952 1 91.46 99 HIS A CA 1
ATOM 833 C C . HIS A 1 99 ? 20.106 32.229 25.4 1 91.46 99 HIS A C 1
ATOM 835 O O . HIS A 1 99 ? 18.993 32.718 25.192 1 91.46 99 HIS A O 1
ATOM 841 N N . GLU A 1 100 ? 20.325 31.058 25.905 1 91.22 100 GLU A N 1
ATOM 842 C CA . GLU A 1 100 ? 19.246 30.459 26.685 1 91.22 100 GLU A CA 1
ATOM 843 C C . GLU A 1 100 ? 19.204 31.031 28.099 1 91.22 100 GLU A C 1
ATOM 845 O O . GLU A 1 100 ? 20.161 30.884 28.863 1 91.22 100 GLU A O 1
ATOM 850 N N . LEU A 1 101 ? 18.124 31.572 28.451 1 89.96 101 LEU A N 1
ATOM 851 C CA . LEU A 1 101 ? 18.046 32.29 29.719 1 89.96 101 LEU A CA 1
ATOM 852 C C . LEU A 1 101 ? 17.923 31.318 30.888 1 89.96 101 LEU A C 1
ATOM 854 O O . LEU A 1 101 ? 17.442 30.196 30.719 1 89.96 101 LEU A O 1
ATOM 858 N N . GLU A 1 102 ? 18.462 31.746 31.992 1 85.77 102 GLU A N 1
ATOM 859 C CA . GLU A 1 102 ? 18.363 31 33.243 1 85.77 102 GLU A CA 1
ATOM 860 C C . GLU A 1 102 ? 17.725 31.846 34.341 1 85.77 102 GLU A C 1
ATOM 862 O O . GLU A 1 102 ? 17.729 33.077 34.265 1 85.77 102 GLU A O 1
ATOM 867 N N . ARG A 1 103 ? 17.13 31.083 35.163 1 79.7 103 ARG A N 1
ATOM 868 C CA . ARG A 1 103 ? 16.507 31.785 36.28 1 79.7 103 ARG A CA 1
ATOM 869 C C . ARG A 1 103 ? 17.56 32.427 37.178 1 79.7 103 ARG A C 1
ATOM 871 O O . ARG A 1 103 ? 18.538 31.78 37.557 1 79.7 103 ARG A O 1
ATOM 878 N N . GLY A 1 104 ? 17.551 33.782 37.224 1 69.49 104 GLY A N 1
ATOM 879 C CA . GLY A 1 104 ? 18.436 34.485 38.139 1 69.49 104 GLY A CA 1
ATOM 880 C C . GLY A 1 104 ? 17.84 34.668 39.522 1 69.49 104 GLY A C 1
ATOM 881 O O . GLY A 1 104 ? 16.902 33.963 39.898 1 69.49 104 GLY A O 1
ATOM 882 N N . ASN A 1 105 ? 18.454 35.745 40.246 1 64.15 105 ASN A N 1
ATOM 883 C CA . ASN A 1 105 ? 17.927 36.178 41.536 1 64.15 105 ASN A CA 1
ATOM 884 C C . ASN A 1 105 ? 16.698 37.067 41.37 1 64.15 105 ASN A C 1
ATOM 886 O O . ASN A 1 105 ? 16.566 37.769 40.366 1 64.15 105 ASN A O 1
ATOM 890 N N . ARG A 1 106 ? 15.65 37.122 42.297 1 60 106 ARG A N 1
ATOM 891 C CA . ARG A 1 106 ? 14.466 37.963 42.446 1 60 106 ARG A CA 1
ATOM 892 C C . ARG A 1 106 ? 13.596 37.912 41.195 1 60 106 ARG A C 1
ATOM 894 O O . ARG A 1 106 ? 13.079 38.938 40.749 1 60 106 ARG A O 1
ATOM 901 N N . ASN A 1 107 ? 13.506 36.903 40.525 1 60.85 107 ASN A N 1
ATOM 902 C CA . ASN A 1 107 ? 12.545 36.697 39.447 1 60.85 107 ASN A CA 1
ATOM 903 C C . ASN A 1 107 ? 13.06 37.255 38.123 1 60.85 107 ASN A C 1
ATOM 905 O O . ASN A 1 107 ? 12.273 37.566 37.227 1 60.85 107 ASN A O 1
ATOM 909 N N . ASN A 1 108 ? 14.486 37.506 38.166 1 66.37 108 ASN A N 1
ATOM 910 C CA . ASN A 1 108 ? 15.072 38.004 36.927 1 66.37 108 ASN A CA 1
ATOM 911 C C . ASN A 1 108 ? 15.678 36.874 36.1 1 66.37 108 ASN A C 1
ATOM 913 O O . ASN A 1 108 ? 16.047 35.831 36.642 1 66.37 108 ASN A O 1
ATOM 917 N N . ARG A 1 109 ? 15.561 37.009 34.763 1 75.8 109 ARG A N 1
ATOM 918 C CA . ARG A 1 109 ? 16.169 36.052 33.844 1 75.8 109 ARG A CA 1
ATOM 919 C C . ARG A 1 109 ? 17.571 36.496 33.44 1 75.8 109 ARG A C 1
ATOM 921 O O . ARG A 1 109 ? 17.775 37.646 33.046 1 75.8 109 ARG A O 1
ATOM 928 N N . ARG A 1 110 ? 18.543 35.622 33.794 1 74.93 110 ARG A N 1
ATOM 929 C CA . ARG A 1 110 ? 19.937 35.962 33.53 1 74.93 110 ARG A CA 1
ATOM 930 C C . ARG A 1 110 ? 20.452 35.241 32.289 1 74.93 110 ARG A C 1
ATOM 932 O O . ARG A 1 110 ? 20.048 34.11 32.009 1 74.93 110 ARG A O 1
ATOM 939 N N . ARG A 1 111 ? 21.314 35.918 31.553 1 72.61 111 ARG A N 1
ATOM 940 C CA . ARG A 1 111 ? 22.023 35.334 30.419 1 72.61 111 ARG A CA 1
ATOM 941 C C . ARG A 1 111 ? 23.256 34.565 30.881 1 72.61 111 ARG A C 1
ATOM 943 O O . ARG A 1 111 ? 24.135 35.129 31.537 1 72.61 111 ARG A O 1
ATOM 950 N N . PRO A 1 112 ? 23.119 33.274 30.586 1 69.87 112 PRO A N 1
ATOM 951 C CA . PRO A 1 112 ? 24.336 32.546 30.954 1 69.87 112 PRO A CA 1
ATOM 952 C C . PRO A 1 112 ? 25.53 32.913 30.077 1 69.87 112 PRO A C 1
ATOM 954 O O . PRO A 1 112 ? 25.365 33.571 29.047 1 69.87 112 PRO A O 1
ATOM 957 N N . ARG A 1 113 ? 26.753 32.51 30.523 1 68.2 113 ARG A N 1
ATOM 958 C CA . ARG A 1 113 ? 27.982 32.76 29.777 1 68.2 113 ARG A CA 1
ATOM 959 C C . ARG A 1 113 ? 28.005 31.962 28.477 1 68.2 113 ARG A C 1
ATOM 961 O O . ARG A 1 113 ? 28.598 32.395 27.487 1 68.2 113 ARG A O 1
ATOM 968 N N . ASN A 1 114 ? 27.174 30.926 28.353 1 73.34 114 ASN A N 1
ATOM 969 C CA . ASN A 1 114 ? 27.158 30.129 27.131 1 73.34 114 ASN A CA 1
ATOM 970 C C . ASN A 1 114 ? 26.225 30.728 26.082 1 73.34 114 ASN A C 1
ATOM 972 O O . ASN A 1 114 ? 25.053 30.985 26.363 1 73.34 114 ASN A O 1
ATOM 976 N N . MET A 1 115 ? 26.871 31.202 25.063 1 80.11 115 MET A N 1
ATOM 977 C CA . MET A 1 115 ? 26.084 31.792 23.983 1 80.11 115 MET A CA 1
ATOM 978 C C . MET A 1 115 ? 26.506 31.228 22.631 1 80.11 115 MET A C 1
ATOM 980 O O . MET A 1 115 ? 27.597 30.668 22.5 1 80.11 115 MET A O 1
ATOM 984 N N . ARG A 1 116 ? 25.597 31.242 21.766 1 89.55 116 ARG A N 1
ATOM 985 C CA . ARG A 1 116 ? 25.88 30.876 20.382 1 89.55 116 ARG A CA 1
ATOM 986 C C . ARG A 1 116 ? 25.972 32.114 19.497 1 89.55 116 ARG A C 1
ATOM 988 O O . ARG A 1 116 ? 25.071 32.955 19.5 1 89.55 116 ARG A O 1
ATOM 995 N N . ARG A 1 117 ? 27.107 32.131 18.783 1 90.01 117 ARG A N 1
ATOM 996 C CA . ARG A 1 117 ? 27.343 33.241 17.865 1 90.01 117 ARG A CA 1
ATOM 997 C C . ARG A 1 117 ? 26.72 32.966 16.501 1 90.01 117 ARG A C 1
ATOM 999 O O . ARG A 1 117 ? 26.897 31.883 15.939 1 90.01 117 ARG A O 1
ATOM 1006 N N . ILE A 1 118 ? 25.942 33.963 16.045 1 89.53 118 ILE A N 1
ATOM 1007 C CA . ILE A 1 118 ? 25.299 33.859 14.74 1 89.53 118 ILE A CA 1
ATOM 1008 C C . ILE A 1 118 ? 25.719 35.036 13.862 1 89.53 118 ILE A C 1
ATOM 1010 O O . ILE A 1 118 ? 25.565 36.196 14.253 1 89.53 118 ILE A O 1
ATOM 1014 N N . GLU A 1 119 ? 26.253 34.695 12.729 1 87.68 119 GLU A N 1
ATOM 1015 C CA . GLU A 1 119 ? 26.642 35.735 11.781 1 87.68 119 GLU A CA 1
ATOM 1016 C C . GLU A 1 119 ? 25.785 35.68 10.519 1 87.68 119 GLU A C 1
ATOM 1018 O O . GLU A 1 119 ? 25.46 34.596 10.03 1 87.68 119 GLU A O 1
ATOM 1023 N N . THR A 1 120 ? 25.355 36.895 10.199 1 84.16 120 THR A N 1
ATOM 1024 C CA . THR A 1 120 ? 24.516 36.923 9.006 1 84.16 120 THR A CA 1
ATOM 1025 C C . THR A 1 120 ? 24.79 38.176 8.18 1 84.16 120 THR A C 1
ATOM 1027 O O . THR A 1 120 ? 25.196 39.206 8.721 1 84.16 120 THR A O 1
ATOM 1030 N N . LYS A 1 121 ? 24.596 38.045 6.84 1 81.44 121 LYS A N 1
ATOM 1031 C CA . LYS A 1 121 ? 24.675 39.179 5.923 1 81.44 121 LYS A CA 1
ATOM 1032 C C . LYS A 1 121 ? 23.284 39.652 5.513 1 81.44 121 LYS A C 1
ATOM 1034 O O . LYS A 1 121 ? 23.148 40.545 4.675 1 81.44 121 LYS A O 1
ATOM 1039 N N . MET A 1 122 ? 22.361 39.171 6.263 1 80.91 122 MET A N 1
ATOM 1040 C CA . MET A 1 122 ? 20.982 39.487 5.899 1 80.91 122 MET A CA 1
ATOM 1041 C C . MET A 1 122 ? 20.643 40.931 6.257 1 80.91 122 MET A C 1
ATOM 1043 O O . MET A 1 122 ? 20.965 41.395 7.352 1 80.91 122 MET A O 1
ATOM 1047 N N . LYS A 1 123 ? 20.05 41.654 5.264 1 78.65 123 LYS A N 1
ATOM 1048 C CA . LYS A 1 123 ? 19.643 43.029 5.536 1 78.65 123 LYS A CA 1
ATOM 1049 C C . LYS A 1 123 ? 18.37 43.069 6.378 1 78.65 123 LYS A C 1
ATOM 1051 O O . LYS A 1 123 ? 18.283 43.828 7.345 1 78.65 123 LYS A O 1
ATOM 1056 N N . TYR A 1 124 ? 17.382 42.286 5.953 1 83.92 124 TYR A N 1
ATOM 1057 C CA . TYR A 1 124 ? 16.14 42.126 6.702 1 83.92 124 TYR A CA 1
ATOM 1058 C C . TYR A 1 124 ? 15.458 40.809 6.353 1 83.92 124 TYR A C 1
ATOM 1060 O O . TYR A 1 124 ? 15.759 40.2 5.323 1 83.92 124 TYR A O 1
ATOM 1068 N N . GLY A 1 125 ? 14.681 40.39 7.282 1 84.18 125 GLY A N 1
ATOM 1069 C CA . GLY A 1 125 ? 13.954 39.158 7.022 1 84.18 125 GLY A CA 1
ATOM 1070 C C . GLY A 1 125 ? 14.017 38.173 8.174 1 84.18 125 GLY A C 1
ATOM 1071 O O . GLY A 1 125 ? 14.455 38.522 9.272 1 84.18 125 GLY A O 1
ATOM 1072 N N . TRP A 1 126 ? 13.566 36.999 7.902 1 86.27 126 TRP A N 1
ATOM 1073 C CA . TRP A 1 126 ? 13.502 35.969 8.934 1 86.27 126 TRP A CA 1
ATOM 1074 C C . TRP A 1 126 ? 14.859 35.298 9.117 1 86.27 126 TRP A C 1
ATOM 1076 O O . TRP A 1 126 ? 15.397 34.705 8.179 1 86.27 126 TRP A O 1
ATOM 1086 N N . MET A 1 127 ? 15.411 35.507 10.246 1 86.56 127 MET A N 1
ATOM 1087 C CA . MET A 1 127 ? 16.612 34.773 10.632 1 86.56 127 MET A CA 1
ATOM 1088 C C . MET A 1 127 ? 16.251 33.471 11.338 1 86.56 127 MET A C 1
ATOM 1090 O O . MET A 1 127 ? 15.38 33.453 12.21 1 86.56 127 MET A O 1
ATOM 1094 N N . LYS A 1 128 ? 16.867 32.418 10.923 1 88.62 128 LYS A N 1
ATOM 1095 C CA . LYS A 1 128 ? 16.604 31.101 11.495 1 88.62 128 LYS A CA 1
ATOM 1096 C C . LYS A 1 128 ? 17.758 30.648 12.386 1 88.62 128 LYS A C 1
ATOM 1098 O O . LYS A 1 128 ? 18.922 30.72 11.987 1 88.62 128 LYS A O 1
ATOM 1103 N N . ILE A 1 129 ? 17.413 30.261 13.59 1 91.92 129 ILE A N 1
ATOM 1104 C CA . ILE A 1 129 ? 18.416 29.812 14.549 1 91.92 129 ILE A CA 1
ATOM 1105 C C . ILE A 1 129 ? 18.081 28.4 15.025 1 91.92 129 ILE A C 1
ATOM 1107 O O . ILE A 1 129 ? 16.956 28.135 15.457 1 91.92 129 ILE A O 1
ATOM 1111 N N . ASP A 1 130 ? 19.02 27.533 14.963 1 93.11 130 ASP A N 1
ATOM 1112 C CA . ASP A 1 130 ? 18.823 26.172 15.452 1 93.11 130 ASP A CA 1
ATOM 1113 C C . ASP A 1 130 ? 18.722 26.146 16.976 1 93.11 130 ASP A C 1
ATOM 1115 O O . ASP A 1 130 ? 19.658 26.544 17.672 1 93.11 130 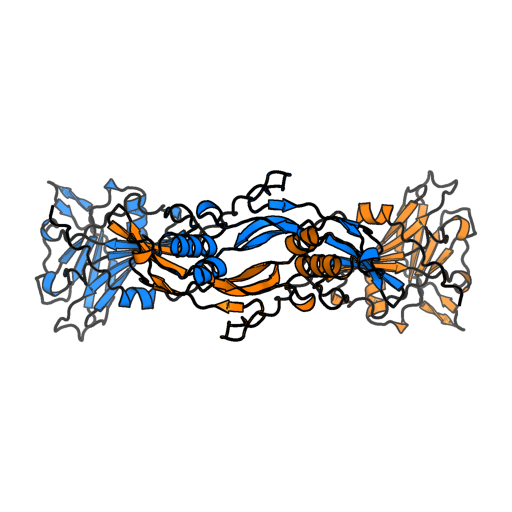ASP A O 1
ATOM 1119 N N . VAL A 1 131 ? 17.625 25.691 17.451 1 94.82 131 VAL A N 1
ATOM 1120 C CA . VAL A 1 131 ? 17.429 25.679 18.897 1 94.82 131 VAL A CA 1
ATOM 1121 C C . VAL A 1 131 ? 17 24.284 19.348 1 94.82 131 VAL A C 1
ATOM 1123 O O . VAL A 1 131 ? 16.292 24.139 20.347 1 94.82 131 VAL A O 1
ATOM 1126 N N . LYS A 1 132 ? 17.331 23.305 18.633 1 94.26 132 LYS A N 1
ATOM 1127 C CA . LYS A 1 132 ? 16.906 21.942 18.94 1 94.26 132 LYS A CA 1
ATOM 1128 C C . LYS A 1 132 ? 17.338 21.536 20.346 1 94.26 132 LYS A C 1
ATOM 1130 O O . LYS A 1 132 ? 16.535 21.014 21.122 1 94.26 132 LYS A O 1
ATOM 1135 N N . LYS A 1 133 ? 18.58 21.823 20.681 1 93.54 133 LYS A N 1
ATOM 1136 C CA . LYS A 1 133 ? 19.107 21.434 21.986 1 93.54 133 LYS A CA 1
ATOM 1137 C C . LYS A 1 133 ? 18.335 22.111 23.114 1 93.54 133 LYS A C 1
ATOM 1139 O O . LYS A 1 133 ? 18.001 21.473 24.115 1 93.54 133 LYS A O 1
ATOM 1144 N N . ALA A 1 134 ? 18.056 23.376 22.915 1 93.56 134 ALA A N 1
ATOM 1145 C CA . ALA A 1 134 ? 17.316 24.116 23.934 1 93.56 134 ALA A CA 1
ATOM 1146 C C . ALA A 1 134 ? 15.905 23.559 24.1 1 93.56 134 ALA A C 1
ATOM 1148 O O . ALA A 1 134 ? 15.449 23.331 25.223 1 93.56 134 ALA A O 1
ATOM 1149 N N . VAL A 1 135 ? 15.281 23.292 22.934 1 94.22 135 VAL A N 1
ATOM 1150 C CA . VAL A 1 135 ? 13.909 22.795 22.953 1 94.22 135 VAL A CA 1
ATOM 1151 C C . VAL A 1 135 ? 13.859 21.442 23.66 1 94.22 135 VAL A C 1
ATOM 1153 O O . VAL A 1 135 ? 12.962 21.189 24.467 1 94.22 135 VAL A O 1
ATOM 1156 N N . LEU A 1 136 ? 14.807 20.605 23.381 1 94.01 136 LEU A N 1
ATOM 1157 C CA . LEU A 1 136 ? 14.852 19.294 24.02 1 94.01 136 LEU A CA 1
ATOM 1158 C C . LEU A 1 136 ? 15.01 19.431 25.531 1 94.01 136 LEU A C 1
ATOM 1160 O O . LEU A 1 136 ? 14.356 18.717 26.295 1 94.01 136 LEU A O 1
ATOM 1164 N N . ARG A 1 137 ? 15.815 20.333 25.959 1 93.02 137 ARG A N 1
ATOM 1165 C CA . ARG A 1 137 ? 16.001 20.561 27.389 1 93.02 137 ARG A CA 1
ATOM 1166 C C . ARG A 1 137 ? 14.713 21.054 28.037 1 93.02 137 ARG A C 1
ATOM 1168 O O . ARG A 1 137 ? 14.354 20.613 29.131 1 93.02 137 ARG A O 1
ATOM 1175 N N . TRP A 1 138 ? 14.03 21.953 27.326 1 94.36 138 TRP A N 1
ATOM 1176 C CA . TRP A 1 138 ? 12.792 22.516 27.854 1 94.36 138 TRP A CA 1
ATOM 1177 C C . TRP A 1 138 ? 11.71 21.447 27.962 1 94.36 138 TRP A C 1
ATOM 1179 O O . TRP A 1 138 ? 10.867 21.496 28.86 1 94.36 138 TRP A O 1
ATOM 1189 N N . LEU A 1 139 ? 11.758 20.494 27.009 1 92.33 139 LEU A N 1
ATOM 1190 C CA . LEU A 1 139 ? 10.758 19.431 27.01 1 92.33 139 LEU A CA 1
ATOM 1191 C C . LEU A 1 139 ? 11.037 18.424 28.121 1 92.33 139 LEU A C 1
ATOM 1193 O O . LEU A 1 139 ? 10.106 17.898 28.735 1 92.33 139 LEU A O 1
ATOM 1197 N N . HIS A 1 140 ? 12.277 18.242 28.431 1 92.59 140 HIS A N 1
ATOM 1198 C CA . HIS A 1 140 ? 12.661 17.325 29.498 1 92.59 140 HIS A CA 1
ATOM 1199 C C . HIS A 1 140 ? 12.478 17.968 30.869 1 92.59 140 HIS A C 1
ATOM 1201 O O . HIS A 1 140 ? 12.057 17.305 31.819 1 92.59 140 HIS A O 1
ATOM 1207 N N . LYS A 1 141 ? 12.82 19.188 30.869 1 92.88 141 LYS A N 1
ATOM 1208 C CA . LYS A 1 141 ? 12.713 19.941 32.115 1 92.88 141 LYS A CA 1
ATOM 1209 C C . LYS A 1 141 ? 12.019 21.282 31.89 1 92.88 141 LYS A C 1
ATOM 1211 O O . LYS A 1 141 ? 12.677 22.321 31.809 1 92.88 141 LYS A O 1
ATOM 1216 N N . PRO A 1 142 ? 10.741 21.249 31.983 1 90.11 142 PRO A N 1
ATOM 1217 C CA . PRO A 1 142 ? 9.975 22.457 31.667 1 90.11 142 PRO A CA 1
ATOM 1218 C C . PRO A 1 142 ? 10.294 23.62 32.604 1 90.11 142 PRO A C 1
ATOM 1220 O O . PRO A 1 142 ? 10.228 24.782 32.196 1 90.11 142 PRO A O 1
ATOM 1223 N N . HIS A 1 143 ? 10.715 23.315 33.802 1 88.34 143 HIS A N 1
ATOM 1224 C CA . HIS A 1 143 ? 10.978 24.366 34.779 1 88.34 143 HIS A CA 1
ATOM 1225 C C . HIS A 1 143 ? 12.259 25.123 34.442 1 88.34 143 HIS A C 1
ATOM 1227 O O . HIS A 1 143 ? 12.495 26.215 34.964 1 88.34 143 HIS A O 1
ATOM 1233 N N . LYS A 1 144 ? 13.065 24.572 33.513 1 88.35 144 LYS A N 1
ATOM 1234 C CA . LYS A 1 144 ? 14.318 25.212 33.125 1 88.35 144 LYS A CA 1
ATOM 1235 C C . LYS A 1 144 ? 14.108 26.168 31.953 1 88.35 144 LYS A C 1
ATOM 1237 O O . LYS A 1 144 ? 15.027 26.891 31.563 1 88.35 144 LYS A O 1
ATOM 1242 N N . ASN A 1 145 ? 12.941 26.128 31.441 1 91.12 145 ASN A N 1
ATOM 1243 C CA . ASN A 1 145 ? 12.654 27.019 30.321 1 91.12 145 ASN A CA 1
ATOM 1244 C C . ASN A 1 145 ? 12.376 28.443 30.794 1 91.12 145 ASN A C 1
ATOM 1246 O O . ASN A 1 145 ? 11.29 28.734 31.297 1 91.12 145 ASN A O 1
ATOM 1250 N N . GLU A 1 146 ? 13.346 29.332 30.666 1 90.06 146 GLU A N 1
ATOM 1251 C CA . GLU A 1 146 ? 13.198 30.74 31.022 1 90.06 146 GLU A CA 1
ATOM 1252 C C . GLU A 1 146 ? 13.219 31.628 29.781 1 90.06 146 GLU A C 1
ATOM 1254 O O . GLU A 1 146 ? 13.333 32.851 29.889 1 90.06 146 GLU A O 1
ATOM 1259 N N . GLY A 1 147 ? 13.207 30.957 28.636 1 92.17 147 GLY A N 1
ATOM 1260 C CA . GLY A 1 147 ? 13.202 31.724 27.4 1 92.17 147 GLY A CA 1
ATOM 1261 C C . GLY A 1 147 ? 14.588 31.92 26.814 1 92.17 147 GLY A C 1
ATOM 1262 O O . GLY A 1 147 ? 15.53 31.218 27.186 1 92.17 147 GLY A O 1
ATOM 1263 N N . VAL A 1 148 ? 14.598 32.742 25.761 1 93.22 148 VAL A N 1
ATOM 1264 C CA . VAL A 1 148 ? 15.855 32.975 25.057 1 93.22 148 VAL A CA 1
ATOM 1265 C C . VAL A 1 148 ? 16.076 34.474 24.874 1 93.22 148 VAL A C 1
ATOM 1267 O O . VAL A 1 148 ? 15.128 35.261 24.943 1 93.22 148 VAL A O 1
ATOM 1270 N N . SER A 1 149 ? 17.313 34.791 24.729 1 92.38 149 SER A N 1
ATOM 1271 C CA . SER A 1 149 ? 17.695 36.167 24.428 1 92.38 149 SER A CA 1
ATOM 1272 C C . SER A 1 149 ? 18.551 36.241 23.168 1 92.38 149 SER A C 1
ATOM 1274 O O . SER A 1 149 ? 19.408 35.383 22.943 1 92.38 149 SER A O 1
ATOM 1276 N N . ILE A 1 150 ? 18.229 37.13 22.337 1 91.5 150 ILE A N 1
ATOM 1277 C CA . ILE A 1 150 ? 19.035 37.421 21.156 1 91.5 150 ILE A CA 1
ATOM 1278 C C . ILE A 1 150 ? 19.582 38.844 21.243 1 91.5 150 ILE A C 1
ATOM 1280 O O . ILE A 1 150 ? 18.821 39.8 21.404 1 91.5 150 ILE A O 1
ATOM 1284 N N . VAL A 1 151 ? 20.901 38.897 21.104 1 89.8 151 VAL A N 1
ATOM 1285 C CA . VAL A 1 151 ? 21.558 40.193 21.236 1 89.8 151 VAL A CA 1
ATOM 1286 C C . VAL A 1 151 ? 22.284 40.54 19.938 1 89.8 151 VAL A C 1
ATOM 1288 O O . VAL A 1 151 ? 22.974 39.697 19.361 1 89.8 151 VAL A O 1
ATOM 1291 N N . CYS A 1 152 ? 22.043 41.704 19.515 1 87.85 152 CYS A N 1
ATOM 1292 C CA . CYS A 1 152 ? 22.808 42.213 18.383 1 87.85 152 CYS A CA 1
ATOM 1293 C C . CYS A 1 152 ? 24.039 42.977 18.856 1 87.85 152 CYS A C 1
ATOM 1295 O O . CYS A 1 152 ? 23.919 44.045 19.458 1 87.85 152 CYS A O 1
ATOM 1297 N N . LYS A 1 153 ? 25.238 42.472 18.642 1 80.85 153 LYS A N 1
ATOM 1298 C CA . LYS A 1 153 ? 26.463 43.115 19.108 1 80.85 153 LYS A CA 1
ATOM 1299 C C . LYS A 1 153 ? 26.832 44.302 18.223 1 80.85 153 LYS A C 1
ATOM 1301 O O . LYS A 1 153 ? 27.288 45.335 18.718 1 80.85 153 LYS A O 1
ATOM 1306 N N . GLY A 1 154 ? 26.584 44.183 16.877 1 73.89 154 GLY A N 1
ATOM 1307 C CA . GLY A 1 154 ? 27.048 45.23 15.981 1 73.89 154 GLY A CA 1
ATOM 1308 C C . GLY A 1 154 ? 25.953 46.201 15.58 1 73.89 154 GLY A C 1
ATOM 1309 O O . GLY A 1 154 ? 26.169 47.077 14.74 1 73.89 154 GLY A O 1
ATOM 1310 N N . CYS A 1 155 ? 24.863 46.095 16.4 1 77.93 155 CYS A N 1
ATOM 1311 C CA . CYS A 1 155 ? 23.762 46.961 15.991 1 77.93 155 CYS A CA 1
ATOM 1312 C C . CYS A 1 155 ? 23.858 48.323 16.669 1 77.93 155 CYS A C 1
ATOM 1314 O O . CYS A 1 155 ? 24.261 48.415 17.83 1 77.93 155 CYS A O 1
ATOM 1316 N N . GLN A 1 156 ? 23.609 49.359 15.963 1 74.81 156 GLN A N 1
ATOM 1317 C CA . GLN A 1 156 ? 23.638 50.727 16.469 1 74.81 156 GLN A CA 1
ATOM 1318 C C . GLN A 1 156 ? 22.402 51.028 17.312 1 74.81 156 GLN A C 1
ATOM 1320 O O . GLN A 1 156 ? 22.478 51.774 18.29 1 74.81 156 GLN A O 1
ATOM 1325 N N . ARG A 1 157 ? 21.363 50.333 16.9 1 75.87 157 ARG A N 1
ATOM 1326 C CA . ARG A 1 157 ? 20.107 50.581 17.6 1 75.87 157 ARG A CA 1
ATOM 1327 C C . ARG A 1 157 ? 20.077 49.86 18.943 1 75.87 157 ARG A C 1
ATOM 1329 O O . ARG A 1 157 ? 20.508 48.71 19.046 1 75.87 157 ARG A O 1
ATOM 1336 N N . LYS A 1 158 ? 19.66 50.631 19.9 1 77.88 158 LYS A N 1
ATOM 1337 C CA . LYS A 1 158 ? 19.643 50.073 21.249 1 77.88 158 LYS A CA 1
ATOM 1338 C C . LYS A 1 158 ? 18.297 49.422 21.558 1 77.88 158 LYS A C 1
ATOM 1340 O O . LYS A 1 158 ? 18.223 48.488 22.359 1 77.88 158 LYS A O 1
ATOM 1345 N N . 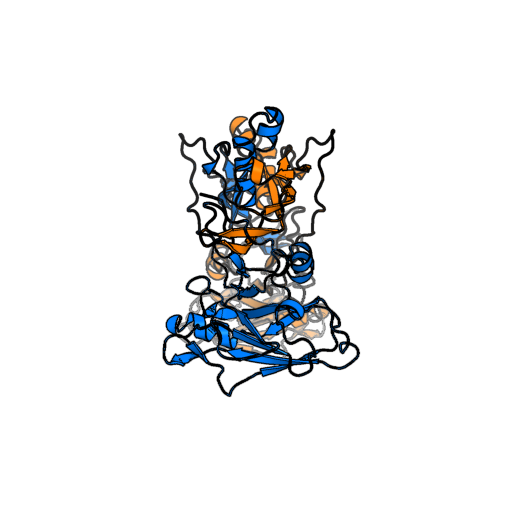ASP A 1 159 ? 17.317 49.941 20.805 1 84.5 159 ASP A N 1
ATOM 1346 C CA . ASP A 1 159 ? 15.985 49.39 21.032 1 84.5 159 ASP A CA 1
ATOM 1347 C C . ASP A 1 159 ? 15.783 48.098 20.244 1 84.5 159 ASP A C 1
ATOM 1349 O O . ASP A 1 159 ? 15.836 48.101 19.012 1 84.5 159 ASP A O 1
ATOM 1353 N N . TYR A 1 160 ? 15.59 47.049 21.008 1 86.15 160 TYR A N 1
ATOM 1354 C CA . TYR A 1 160 ? 15.43 45.75 20.364 1 86.15 160 TYR A CA 1
ATOM 1355 C C . TYR A 1 160 ? 14.273 45.771 19.373 1 86.15 160 TYR A C 1
ATOM 1357 O O . TYR A 1 160 ? 14.273 45.022 18.393 1 86.15 160 TYR A O 1
ATOM 1365 N N . LYS A 1 161 ? 13.284 46.675 19.578 1 86.15 161 LYS A N 1
ATOM 1366 C CA . LYS A 1 161 ? 12.121 46.761 18.698 1 86.15 161 LYS A CA 1
ATOM 1367 C C . LYS A 1 161 ? 12.509 47.301 17.325 1 86.15 161 LYS A C 1
ATOM 1369 O O . LYS A 1 161 ? 11.748 47.174 16.364 1 86.15 161 LYS A O 1
ATOM 1374 N N . GLN A 1 162 ? 13.677 47.877 17.317 1 85.9 162 GLN A N 1
ATOM 1375 C CA . GLN A 1 162 ? 14.176 48.397 16.049 1 85.9 162 GLN A CA 1
ATOM 1376 C C . GLN A 1 162 ? 15.089 47.386 15.36 1 85.9 162 GLN A C 1
ATOM 1378 O O . GLN A 1 162 ? 15.523 47.604 14.227 1 85.9 162 GLN A O 1
ATOM 1383 N N . ILE A 1 163 ? 15.327 46.35 16.067 1 88.13 163 ILE A N 1
ATOM 1384 C CA . ILE A 1 163 ? 16.213 45.329 15.519 1 88.13 163 ILE A CA 1
ATOM 1385 C C . ILE A 1 163 ? 15.401 44.095 15.133 1 88.13 163 ILE A C 1
ATOM 1387 O O . ILE A 1 163 ? 15.568 43.551 14.039 1 88.13 163 ILE A O 1
ATOM 1391 N N . PHE A 1 164 ? 14.515 43.758 16.11 1 89.2 164 PHE A N 1
ATOM 1392 C CA . PHE A 1 164 ? 13.67 42.589 15.891 1 89.2 164 PHE A CA 1
ATOM 1393 C C . PHE A 1 164 ? 12.2 42.987 15.836 1 89.2 164 PHE A C 1
ATOM 1395 O O . PHE A 1 164 ? 11.717 43.721 16.701 1 89.2 164 PHE A O 1
ATOM 1402 N N . SER A 1 165 ? 11.51 42.456 14.864 1 86.21 165 SER A N 1
ATOM 1403 C CA . SER A 1 165 ? 10.087 42.76 14.76 1 86.21 165 SER A CA 1
ATOM 1404 C C . SER A 1 165 ? 9.273 41.948 15.762 1 86.21 165 SER A C 1
ATOM 1406 O O . SER A 1 165 ? 9.546 40.765 15.978 1 86.21 165 SER A O 1
ATOM 1408 N N . THR A 1 166 ? 8.334 42.623 16.459 1 81.23 166 THR A N 1
ATOM 1409 C CA . THR A 1 166 ? 7.429 41.948 17.383 1 81.23 166 THR A CA 1
ATOM 1410 C C . THR A 1 166 ? 5.975 42.252 17.034 1 81.23 166 THR A C 1
ATOM 1412 O O . THR A 1 166 ? 5.107 42.244 17.909 1 81.23 166 THR A O 1
ATOM 1415 N N . LYS A 1 167 ? 5.773 42.546 15.74 1 78.58 167 LYS A N 1
ATOM 1416 C CA . LYS A 1 167 ? 4.405 42.771 15.283 1 78.58 167 LYS A CA 1
ATOM 1417 C C . LYS A 1 167 ? 3.644 41.454 15.158 1 78.58 167 LYS A C 1
ATOM 1419 O O . LYS A 1 167 ? 4.24 40.377 15.232 1 78.58 167 LYS A O 1
ATOM 1424 N N . ASN A 1 168 ? 2.428 41.598 14.982 1 68.87 168 ASN A N 1
ATOM 1425 C CA . ASN A 1 168 ? 1.543 40.439 14.975 1 68.87 168 ASN A CA 1
ATOM 1426 C C . ASN A 1 168 ? 1.945 39.433 13.9 1 68.87 168 ASN A C 1
ATOM 1428 O O . ASN A 1 168 ? 1.866 38.222 14.117 1 68.87 168 ASN A O 1
ATOM 1432 N N . ASP A 1 169 ? 2.492 39.915 12.804 1 70.92 169 ASP A N 1
ATOM 1433 C CA . ASP A 1 169 ? 2.798 39.006 11.703 1 70.92 169 ASP A CA 1
ATOM 1434 C C . ASP A 1 169 ? 4.285 38.658 11.676 1 70.92 169 ASP A C 1
ATOM 1436 O O . ASP A 1 169 ? 4.722 37.844 10.86 1 70.92 169 ASP A O 1
ATOM 1440 N N . THR A 1 170 ? 5.033 39.225 12.621 1 81.07 170 THR A N 1
ATOM 1441 C CA . THR A 1 170 ? 6.469 38.968 12.593 1 81.07 170 THR A CA 1
ATOM 1442 C C . THR A 1 170 ? 6.989 38.646 13.991 1 81.07 170 THR A C 1
ATOM 1444 O O . THR A 1 170 ? 8.149 38.918 14.306 1 81.07 170 THR A O 1
ATOM 1447 N N . MET A 1 171 ? 6.01 38.13 14.824 1 82.77 171 MET A N 1
ATOM 1448 C CA . MET A 1 171 ? 6.431 37.657 16.139 1 82.77 171 MET A CA 1
ATOM 1449 C C . MET A 1 171 ? 7.355 36.45 16.014 1 82.77 171 MET A C 1
ATOM 1451 O O . MET A 1 171 ? 7.12 35.566 15.187 1 82.77 171 MET A O 1
ATOM 1455 N N . PRO A 1 172 ? 8.397 36.46 16.806 1 89.12 172 PRO A N 1
ATOM 1456 C CA . PRO A 1 172 ? 9.271 35.285 16.773 1 89.12 172 PRO A CA 1
ATOM 1457 C C . PRO A 1 172 ? 8.533 33.991 17.107 1 89.12 172 PRO A C 1
ATOM 1459 O O . PRO A 1 172 ? 7.611 33.996 17.928 1 89.12 172 PRO A O 1
ATOM 1462 N N . PHE A 1 173 ? 8.873 32.894 16.447 1 88.87 173 PHE A N 1
ATOM 1463 C CA . PHE A 1 173 ? 8.248 31.603 16.713 1 88.87 173 PHE A CA 1
ATOM 1464 C C . PHE A 1 173 ? 9.239 30.467 16.492 1 88.87 173 PHE A C 1
ATOM 1466 O O . PHE A 1 173 ? 10.272 30.654 15.845 1 88.87 173 PHE A O 1
ATOM 1473 N N . ILE A 1 174 ? 8.94 29.36 17.123 1 90.26 174 ILE A N 1
ATOM 1474 C CA . ILE A 1 174 ? 9.752 28.158 16.967 1 90.26 174 ILE A CA 1
ATOM 1475 C C . ILE A 1 174 ? 9.033 27.165 16.057 1 90.26 174 ILE A C 1
ATOM 1477 O O . ILE A 1 174 ? 7.82 26.973 16.172 1 90.26 174 ILE A O 1
ATOM 1481 N N . VAL A 1 175 ? 9.8 26.71 15.141 1 86.32 175 VAL A N 1
ATOM 1482 C CA . VAL A 1 175 ? 9.303 25.649 14.272 1 86.32 175 VAL A CA 1
ATOM 1483 C C . VAL A 1 175 ? 9.917 24.313 14.683 1 86.32 175 VAL A C 1
ATOM 1485 O O . VAL A 1 175 ? 11.14 24.152 14.657 1 86.32 175 VAL A O 1
ATOM 1488 N N . ILE A 1 176 ? 9.051 23.384 15.08 1 86.63 176 ILE A N 1
ATOM 1489 C CA . ILE A 1 176 ? 9.513 22.052 15.452 1 86.63 176 ILE A CA 1
ATOM 1490 C C . ILE A 1 176 ? 9.047 21.035 14.413 1 86.63 176 ILE A C 1
ATOM 1492 O O . ILE A 1 176 ? 7.851 20.927 14.132 1 86.63 176 ILE A O 1
ATOM 1496 N N . ARG A 1 177 ? 10.017 20.392 13.882 1 84.89 177 ARG A N 1
ATOM 1497 C CA . ARG A 1 177 ? 9.711 19.301 12.963 1 84.89 177 ARG A CA 1
ATOM 1498 C C . ARG A 1 177 ? 9.835 17.949 13.657 1 84.89 177 ARG A C 1
ATOM 1500 O O . ARG A 1 177 ? 10.786 17.714 14.406 1 84.89 177 ARG A O 1
ATOM 1507 N N . THR A 1 178 ? 8.795 17.183 13.454 1 81.47 178 THR A N 1
ATOM 1508 C CA . THR A 1 178 ? 8.796 15.891 14.129 1 81.47 178 THR A CA 1
ATOM 1509 C C . THR A 1 178 ? 9.355 14.803 13.216 1 81.47 178 THR A C 1
ATOM 1511 O O . THR A 1 178 ? 9.335 14.943 11.991 1 81.47 178 THR A O 1
ATOM 1514 N N . LYS A 1 179 ? 9.946 13.782 13.978 1 76.09 179 LYS A N 1
ATOM 1515 C CA . LYS A 1 179 ? 10.472 12.635 13.244 1 76.09 179 LYS A CA 1
ATOM 1516 C C . LYS A 1 179 ? 9.347 11.839 12.588 1 76.09 179 LYS A C 1
ATOM 1518 O O . LYS A 1 179 ? 8.233 11.782 13.112 1 76.09 179 LYS A O 1
ATOM 1523 N N . LYS A 1 180 ? 9.636 11.379 11.477 1 59.48 180 LYS A N 1
ATOM 1524 C CA . LYS A 1 180 ? 8.706 10.557 10.709 1 59.48 180 LYS A CA 1
ATOM 1525 C C . LYS A 1 180 ? 8.387 9.257 11.441 1 59.48 180 LYS A C 1
ATOM 1527 O O . LYS A 1 180 ? 9.295 8.544 11.875 1 59.48 180 LYS A O 1
ATOM 1532 N N . GLY A 1 181 ? 7.62 9.416 12.439 1 49.65 181 GLY A N 1
ATOM 1533 C CA . GLY A 1 181 ? 7.381 8.174 13.155 1 49.65 181 GLY A CA 1
ATOM 1534 C C . GLY A 1 181 ? 6.859 7.063 12.264 1 49.65 181 GLY A C 1
ATOM 1535 O O . GLY A 1 181 ? 6.394 7.319 11.152 1 49.65 181 GLY A O 1
ATOM 1536 N N . ARG A 1 182 ? 6.977 5.82 12.952 1 46.08 182 ARG A N 1
ATOM 1537 C CA . ARG A 1 182 ? 6.651 4.506 12.406 1 46.08 182 ARG A CA 1
ATOM 1538 C C . ARG A 1 182 ? 5.168 4.409 12.062 1 46.08 182 ARG A C 1
ATOM 1540 O O . ARG A 1 182 ? 4.336 5.072 12.685 1 46.08 182 ARG A O 1
ATOM 1547 N N . ARG A 1 183 ? 4.897 3.597 11.181 1 41.31 183 ARG A N 1
ATOM 1548 C CA . ARG A 1 183 ? 3.68 3.159 10.505 1 41.31 183 ARG A CA 1
ATOM 1549 C C . ARG A 1 183 ? 2.623 2.718 11.511 1 41.31 183 ARG A C 1
ATOM 1551 O O . ARG A 1 183 ? 2.893 1.883 12.377 1 41.31 183 ARG A O 1
ATOM 1558 N N . HIS A 1 184 ? 1.74 3.642 11.941 1 35.76 184 HIS A N 1
ATOM 1559 C CA . HIS A 1 184 ? 0.63 3.031 12.662 1 35.76 184 HIS A CA 1
ATOM 1560 C C . HIS A 1 184 ? -0.094 2.006 11.794 1 35.76 184 HIS A C 1
ATOM 1562 O O . HIS A 1 184 ? -0.338 2.251 10.61 1 35.76 184 HIS A O 1
ATOM 1568 N N . ARG A 1 185 ? 0.007 0.957 12.139 1 37.54 185 ARG A N 1
ATOM 1569 C CA . ARG A 1 185 ? -0.765 -0.116 11.521 1 37.54 185 ARG A CA 1
ATOM 1570 C C . ARG A 1 185 ? -2.261 0.173 11.596 1 37.54 185 ARG A C 1
ATOM 1572 O O . ARG A 1 185 ? -2.777 0.529 12.657 1 37.54 185 ARG A O 1
ATOM 1579 N N . TYR A 1 186 ? -2.917 0.698 10.658 1 38.97 186 TYR A N 1
ATOM 1580 C CA . TYR A 1 186 ? -4.372 0.758 10.583 1 38.97 186 TYR A CA 1
ATOM 1581 C C . TYR A 1 186 ? -5.005 -0.43 11.298 1 38.97 186 TYR A C 1
ATOM 1583 O O . TYR A 1 186 ? -4.475 -1.543 11.253 1 38.97 186 TYR A O 1
ATOM 1591 N N . GLY A 1 187 ? -5.585 -0.093 12.431 1 38.78 187 GLY A N 1
ATOM 1592 C CA . GLY A 1 187 ? -6.343 -1.178 13.033 1 38.78 187 GLY A CA 1
ATOM 1593 C C . GLY A 1 187 ? -7.063 -2.04 12.013 1 38.78 187 GLY A C 1
ATOM 1594 O O . GLY A 1 187 ? -7.617 -1.527 11.038 1 38.78 187 GLY A O 1
ATOM 1595 N N . ARG A 1 188 ? -6.753 -3.177 12.053 1 40.81 188 ARG A N 1
ATOM 1596 C 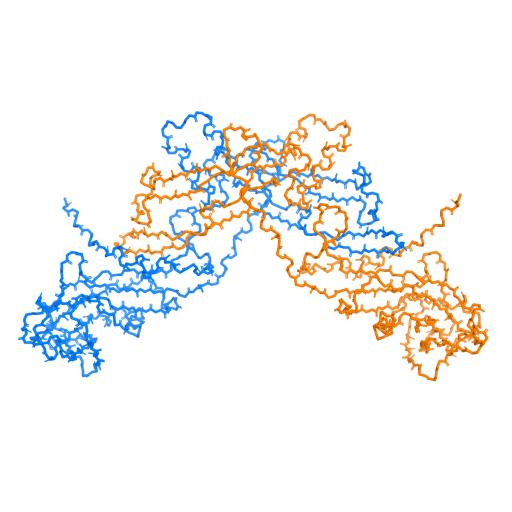CA . ARG A 1 188 ? -7.398 -4.235 11.281 1 40.81 188 ARG A CA 1
ATOM 1597 C C . ARG A 1 188 ? -8.905 -4.241 11.513 1 40.81 188 ARG A C 1
ATOM 1599 O O . ARG A 1 188 ? -9.365 -4.463 12.635 1 40.81 188 ARG A O 1
ATOM 1606 N N . SER A 1 189 ? -9.694 -3.267 11.048 1 44.19 189 SER A N 1
ATOM 1607 C CA . SER A 1 189 ? -11.129 -3.485 11.193 1 44.19 189 SER A CA 1
ATOM 1608 C C . SER A 1 189 ? -11.501 -4.934 10.898 1 44.19 189 SER A C 1
ATOM 1610 O O . SER A 1 189 ? -10.973 -5.538 9.962 1 44.19 189 SER A O 1
ATOM 1612 N N . LEU A 1 190 ? -11.898 -5.61 11.901 1 53.24 190 LEU A N 1
ATOM 1613 C CA . LEU A 1 190 ? -12.524 -6.915 11.714 1 53.24 190 LEU A CA 1
ATOM 1614 C C . LEU A 1 190 ? -13.556 -6.866 10.592 1 53.24 190 LEU A C 1
ATOM 1616 O O . LEU A 1 190 ? -14.37 -5.942 10.531 1 53.24 190 LEU A O 1
ATOM 1620 N N . PRO A 1 191 ? -13.38 -7.692 9.566 1 64.21 191 PRO A N 1
ATOM 1621 C CA . PRO A 1 191 ? -14.317 -7.749 8.442 1 64.21 191 PRO A CA 1
ATOM 1622 C C . PRO A 1 191 ? -15.765 -7.935 8.889 1 64.21 191 PRO A C 1
ATOM 1624 O O . PRO A 1 191 ? -16.056 -8.816 9.702 1 64.21 191 PRO A O 1
ATOM 1627 N N . GLN A 1 192 ? -16.594 -6.909 8.816 1 74.91 192 GLN A N 1
ATOM 1628 C CA . GLN A 1 192 ? -18.022 -7.132 9.016 1 74.91 192 GLN A CA 1
ATOM 1629 C C . GLN A 1 192 ? -18.591 -8.056 7.942 1 74.91 192 GLN A C 1
ATOM 1631 O O . GLN A 1 192 ? -18.585 -7.717 6.757 1 74.91 192 GLN A O 1
ATOM 1636 N N . GLU A 1 193 ? -18.987 -9.292 8.382 1 88.76 193 GLU A N 1
ATOM 1637 C CA . GLU A 1 193 ? -19.608 -10.237 7.458 1 88.76 193 GLU A CA 1
ATOM 1638 C C . GLU A 1 193 ? -21.093 -9.939 7.279 1 88.76 193 GLU A C 1
ATOM 1640 O O . GLU A 1 193 ? -21.779 -9.578 8.238 1 88.76 193 GLU A O 1
ATOM 1645 N N . CYS A 1 194 ? -21.53 -10.074 6.119 1 91.84 194 CYS A N 1
ATOM 1646 C CA . CYS A 1 194 ? -22.934 -9.809 5.829 1 91.84 194 CYS A CA 1
ATOM 1647 C C . CYS A 1 194 ? -23.833 -10.851 6.483 1 91.84 194 CYS A C 1
ATOM 1649 O O . CYS A 1 194 ? -23.496 -12.036 6.515 1 91.84 194 CYS A O 1
ATOM 1651 N N . THR A 1 195 ? -24.877 -10.379 7.096 1 86.59 195 THR A N 1
ATOM 1652 C CA . THR A 1 195 ? -25.983 -11.223 7.534 1 86.59 195 THR A CA 1
ATOM 1653 C C . THR A 1 195 ? -27.253 -10.899 6.752 1 86.59 195 THR A C 1
ATOM 1655 O O . THR A 1 195 ? -27.247 -10.025 5.883 1 86.59 195 THR A O 1
ATOM 1658 N N . ASP A 1 196 ? -28.332 -11.65 6.98 1 85.75 196 ASP A N 1
ATOM 1659 C CA . ASP A 1 196 ? -29.589 -11.437 6.268 1 85.75 196 ASP A CA 1
ATOM 1660 C C . ASP A 1 196 ? -30.156 -10.049 6.56 1 85.75 196 ASP A C 1
ATOM 1662 O O . ASP A 1 196 ? -30.888 -9.488 5.741 1 85.75 196 ASP A O 1
ATOM 1666 N N . GLN A 1 197 ? -29.726 -9.443 7.647 1 84.19 197 GLN A N 1
ATOM 1667 C CA . GLN A 1 197 ? -30.307 -8.174 8.07 1 84.19 197 GLN A CA 1
ATOM 1668 C C . GLN A 1 197 ? -29.357 -7.013 7.792 1 84.19 197 GLN A C 1
ATOM 1670 O O . GLN A 1 197 ? -29.715 -5.85 7.988 1 84.19 197 GLN A O 1
ATOM 1675 N N . THR A 1 198 ? -28.187 -7.397 7.247 1 85.37 198 THR A N 1
ATOM 1676 C CA . THR A 1 198 ? -27.185 -6.351 7.074 1 85.37 198 THR A CA 1
ATOM 1677 C C . THR A 1 198 ? -27.51 -5.487 5.859 1 85.37 198 THR A C 1
ATOM 1679 O O . THR A 1 198 ? -27.729 -6.005 4.762 1 85.37 198 THR A O 1
ATOM 1682 N N . THR A 1 199 ? -27.639 -4.183 6.05 1 87.3 199 THR A N 1
ATOM 1683 C CA . THR A 1 199 ? -27.861 -3.245 4.955 1 87.3 199 THR A CA 1
ATOM 1684 C C . THR A 1 199 ? -26.619 -2.392 4.713 1 87.3 199 THR A C 1
ATOM 1686 O O . THR A 1 199 ? -26.441 -1.839 3.626 1 87.3 199 THR A O 1
ATOM 1689 N N . GLU A 1 200 ? -25.719 -2.415 5.707 1 89.09 200 GLU A N 1
ATOM 1690 C CA . GLU A 1 200 ? -24.493 -1.628 5.611 1 89.09 200 GLU A CA 1
ATOM 1691 C C . GLU A 1 200 ? -23.394 -2.404 4.892 1 89.09 200 GLU A C 1
ATOM 1693 O O . GLU A 1 200 ? -23.528 -3.606 4.656 1 89.09 200 GLU A O 1
ATOM 1698 N N . CYS A 1 201 ? -22.405 -1.738 4.582 1 91.99 201 CYS A N 1
ATOM 1699 C CA . CYS A 1 201 ? -21.262 -2.311 3.88 1 91.99 201 CYS A CA 1
ATOM 1700 C C . CYS A 1 201 ? -20.719 -3.525 4.623 1 91.99 201 CYS A C 1
ATOM 1702 O O . CYS A 1 201 ? -20.378 -3.434 5.804 1 91.99 201 CYS A O 1
ATOM 1704 N N . CYS A 1 202 ? -20.645 -4.624 3.925 1 93.18 202 CYS A N 1
ATOM 1705 C CA . CYS A 1 202 ? -20.227 -5.865 4.569 1 93.18 202 CYS A CA 1
ATOM 1706 C C . CYS A 1 202 ? -19.6 -6.819 3.559 1 93.18 202 CYS A C 1
ATOM 1708 O O . CYS A 1 202 ? -19.669 -6.584 2.351 1 93.18 202 CYS A O 1
ATOM 1710 N N . LEU A 1 203 ? -18.979 -7.789 4.074 1 94.15 203 LEU A N 1
ATOM 1711 C CA . LEU A 1 203 ? -18.312 -8.816 3.283 1 94.15 203 LEU A CA 1
ATOM 1712 C C . LEU A 1 203 ? -19.216 -10.029 3.092 1 94.15 203 LEU A C 1
ATOM 1714 O O . LEU A 1 203 ? -19.651 -10.644 4.069 1 94.15 203 LEU A O 1
ATOM 1718 N N . ALA A 1 204 ? -19.56 -10.345 1.88 1 94.55 204 ALA A N 1
ATOM 1719 C CA . ALA A 1 204 ? -20.403 -11.499 1.578 1 94.55 204 ALA A CA 1
ATOM 1720 C C . ALA A 1 204 ? -19.582 -12.634 0.972 1 94.55 204 ALA A C 1
ATOM 1722 O O . ALA A 1 204 ? -18.663 -12.393 0.186 1 94.55 204 ALA A O 1
ATOM 1723 N N . PRO A 1 205 ? -19.953 -13.826 1.322 1 93.32 205 PRO A N 1
ATOM 1724 C CA . PRO A 1 205 ? -19.213 -14.968 0.779 1 93.32 205 PRO A CA 1
ATOM 1725 C C . PR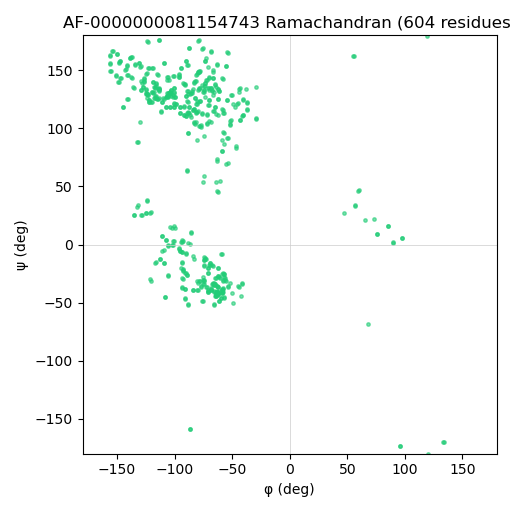O A 1 205 ? -19.53 -15.231 -0.691 1 93.32 205 PRO A C 1
ATOM 1727 O O . PRO A 1 205 ? -20.673 -15.055 -1.121 1 93.32 205 PRO A O 1
ATOM 1730 N N . LEU A 1 206 ? -18.525 -15.533 -1.41 1 92.57 206 LEU A N 1
ATOM 1731 C CA . LEU A 1 206 ? -18.648 -15.931 -2.808 1 92.57 206 LEU A CA 1
ATOM 1732 C C . LEU A 1 206 ? -17.608 -16.987 -3.166 1 92.57 206 LEU A C 1
ATOM 1734 O O . LEU A 1 206 ? -16.405 -16.748 -3.039 1 92.57 206 LEU A O 1
ATOM 1738 N N . GLU A 1 207 ? -18.075 -18.095 -3.535 1 93.51 207 GLU A N 1
ATOM 1739 C CA . GLU A 1 207 ? -17.179 -19.142 -4.016 1 93.51 207 GLU A CA 1
ATOM 1740 C C . GLU A 1 207 ? -17.242 -19.268 -5.536 1 93.51 207 GLU A C 1
ATOM 1742 O O . GLU A 1 207 ? -18.325 -19.409 -6.108 1 93.51 207 GLU A O 1
ATOM 1747 N N . ILE A 1 208 ? -16.148 -19.278 -6.128 1 90.62 208 ILE A N 1
ATOM 1748 C CA . ILE A 1 208 ? -16.086 -19.298 -7.585 1 90.62 208 ILE A CA 1
ATOM 1749 C C . ILE A 1 208 ? -15.399 -20.578 -8.055 1 90.62 208 ILE A C 1
ATOM 1751 O O . ILE A 1 208 ? -14.304 -20.909 -7.593 1 90.62 208 ILE A O 1
ATOM 1755 N N . ASP A 1 209 ? -16.118 -21.22 -8.899 1 90.16 209 ASP A N 1
ATOM 1756 C CA . ASP A 1 209 ? -15.533 -22.349 -9.617 1 90.16 209 ASP A CA 1
ATOM 1757 C C . ASP A 1 209 ? -14.834 -21.886 -10.893 1 90.16 209 ASP A C 1
ATOM 1759 O O . ASP A 1 209 ? -15.482 -21.385 -11.815 1 90.16 209 ASP A O 1
ATOM 1763 N N . PHE A 1 210 ? -13.598 -22.104 -10.972 1 85.74 210 PHE A N 1
ATOM 1764 C CA . PHE A 1 210 ? -12.81 -21.571 -12.077 1 85.74 210 PHE A CA 1
ATOM 1765 C C . PHE A 1 210 ? -13.282 -22.148 -13.406 1 85.74 210 PHE A C 1
ATOM 1767 O O . PHE A 1 210 ? -13.283 -21.453 -14.425 1 85.74 210 PHE A O 1
ATOM 1774 N N . ASN A 1 211 ? -13.668 -23.36 -13.427 1 83.3 211 ASN A N 1
ATOM 1775 C CA . ASN A 1 211 ? -14.181 -23.959 -14.655 1 83.3 211 ASN A CA 1
ATOM 1776 C C . ASN A 1 211 ? -15.476 -23.289 -15.106 1 83.3 211 ASN A C 1
ATOM 1778 O O . ASN A 1 211 ? -15.704 -23.115 -16.305 1 83.3 211 ASN A O 1
ATOM 1782 N N . ALA A 1 212 ? -16.255 -22.877 -14.123 1 82.81 212 ALA A N 1
ATOM 1783 C CA . ALA A 1 212 ? -17.561 -22.293 -14.418 1 82.81 212 ALA A CA 1
ATOM 1784 C C . ALA A 1 212 ? -17.415 -20.913 -15.052 1 82.81 212 ALA A C 1
ATOM 1786 O O . ALA A 1 212 ? -18.322 -20.441 -15.742 1 82.81 212 ALA A O 1
ATOM 1787 N N . ILE A 1 213 ? -16.324 -20.308 -14.889 1 82.7 213 ILE A N 1
ATOM 1788 C CA . ILE A 1 213 ? -16.172 -18.958 -15.421 1 82.7 213 ILE A CA 1
ATOM 1789 C C . ILE A 1 213 ? -15.247 -18.983 -16.635 1 82.7 213 ILE A C 1
ATOM 1791 O O . ILE A 1 213 ? -14.767 -17.937 -17.079 1 82.7 213 ILE A O 1
ATOM 1795 N N . GLY A 1 214 ? -14.835 -20.18 -17.018 1 76.37 214 GLY A N 1
ATOM 1796 C CA . GLY A 1 214 ? -14.061 -20.322 -18.241 1 76.37 214 GLY A CA 1
ATOM 1797 C C . GLY A 1 214 ? -12.566 -20.392 -17.997 1 76.37 214 GLY A C 1
ATOM 1798 O O . GLY A 1 214 ? -11.772 -20.261 -18.931 1 76.37 214 GLY A O 1
ATOM 1799 N N . TRP A 1 215 ? -12.18 -20.425 -16.7 1 75.49 215 TRP A N 1
ATOM 1800 C CA . TRP A 1 215 ? -10.767 -20.573 -16.368 1 75.49 215 TRP A CA 1
ATOM 1801 C C . TRP A 1 215 ? -10.387 -22.045 -16.249 1 75.49 215 TRP A C 1
ATOM 1803 O O . TRP A 1 215 ? -9.886 -22.481 -15.21 1 75.49 215 TRP A O 1
ATOM 1813 N N . SER A 1 216 ? -10.483 -22.732 -17.265 1 74.99 216 SER A N 1
ATOM 1814 C CA . SER A 1 216 ? -10.313 -24.181 -17.264 1 74.99 216 SER A CA 1
ATOM 1815 C C . SER A 1 216 ? -8.845 -24.566 -17.116 1 74.99 216 SER A C 1
ATOM 1817 O O . SER A 1 216 ? -8.528 -25.695 -16.738 1 74.99 216 SER A O 1
ATOM 1819 N N . GLY A 1 217 ? -8.057 -23.677 -17.378 1 73.49 217 GLY A N 1
ATOM 1820 C CA . GLY A 1 217 ? -6.635 -23.956 -17.262 1 73.49 217 GLY A CA 1
ATOM 1821 C C . GLY A 1 217 ? -6.158 -24.041 -15.824 1 73.49 217 GLY A C 1
ATOM 1822 O O . GLY A 1 217 ? -5.074 -24.562 -15.554 1 73.49 217 GLY A O 1
ATOM 1823 N N . VAL A 1 218 ? -7.029 -23.618 -14.881 1 77.62 218 VAL A N 1
ATOM 1824 C CA . VAL A 1 218 ? -6.665 -23.681 -13.469 1 77.62 218 VAL A CA 1
ATOM 1825 C C . VAL A 1 218 ? -6.876 -25.099 -12.944 1 77.62 218 VAL A C 1
ATOM 1827 O O . VAL A 1 218 ? -7.988 -25.63 -13 1 77.62 218 VAL A O 1
ATOM 1830 N N . VAL A 1 219 ? -5.814 -25.7 -12.453 1 75.57 219 VAL A N 1
ATOM 1831 C CA . VAL A 1 219 ? -5.86 -27.079 -11.978 1 75.57 219 VAL A CA 1
ATOM 1832 C C . VAL A 1 219 ? -6.198 -27.102 -10.489 1 75.57 219 VAL A C 1
ATOM 1834 O O . VAL A 1 219 ? -6.935 -27.976 -10.027 1 75.57 219 VAL A O 1
ATOM 1837 N N . ALA A 1 220 ? -5.506 -26.238 -9.79 1 76.91 220 ALA A N 1
ATOM 1838 C CA . ALA A 1 220 ? -5.744 -26.154 -8.351 1 76.91 220 ALA A CA 1
ATOM 1839 C C . ALA A 1 220 ? -5.503 -24.738 -7.837 1 76.91 220 ALA A C 1
ATOM 1841 O O . ALA A 1 220 ? -4.546 -24.076 -8.245 1 76.91 220 ALA A O 1
ATOM 1842 N N . PRO A 1 221 ? -6.36 -24.261 -6.904 1 84.14 221 PRO A N 1
ATOM 1843 C CA . PRO A 1 221 ? -7.601 -24.921 -6.495 1 84.14 221 PRO A CA 1
ATOM 1844 C C . PRO A 1 221 ? -8.7 -24.817 -7.55 1 84.14 221 PRO A C 1
ATOM 1846 O O . PRO A 1 221 ? -8.647 -23.942 -8.418 1 84.14 221 PRO A O 1
ATOM 1849 N N . LYS A 1 222 ? -9.699 -25.748 -7.49 1 85.06 222 LYS A N 1
ATOM 1850 C CA . LYS A 1 222 ? -10.806 -25.701 -8.441 1 85.06 222 LYS A CA 1
ATOM 1851 C C . LYS A 1 222 ? -11.785 -24.585 -8.09 1 85.06 222 LYS A C 1
ATOM 1853 O O . LYS A 1 222 ? -12.425 -24.012 -8.975 1 85.06 222 LYS A O 1
ATOM 1858 N N . LYS A 1 223 ? -11.894 -24.394 -6.728 1 90.76 223 LYS A N 1
ATOM 1859 C CA . LYS A 1 223 ? -12.788 -23.359 -6.218 1 90.76 223 LYS A CA 1
ATOM 1860 C C . LYS A 1 223 ? -12.041 -22.387 -5.309 1 90.76 223 LYS A C 1
ATOM 1862 O O . LYS A 1 223 ? -11.083 -22.77 -4.635 1 90.76 223 LYS A O 1
ATOM 1867 N N . LEU A 1 224 ? -12.495 -21.218 -5.383 1 90.32 224 LEU A N 1
ATOM 1868 C CA . LEU A 1 224 ? -11.875 -20.185 -4.561 1 90.32 224 LEU A CA 1
ATOM 1869 C C . LEU A 1 224 ? -12.933 -19.314 -3.893 1 90.32 224 LEU A C 1
ATOM 1871 O O . LEU A 1 224 ? -13.922 -18.936 -4.525 1 90.32 224 LEU A O 1
ATOM 1875 N N . ARG A 1 225 ? -12.7 -19.102 -2.706 1 92.64 225 ARG A N 1
ATOM 1876 C CA . ARG A 1 225 ? -13.538 -18.13 -2.013 1 92.64 225 ARG A CA 1
ATOM 1877 C C . ARG A 1 225 ? -13.062 -16.706 -2.28 1 92.64 225 ARG A C 1
ATOM 1879 O O . ARG A 1 225 ? -12.074 -16.256 -1.696 1 92.64 225 ARG A O 1
ATOM 1886 N N . ALA A 1 226 ? -13.748 -16.007 -3.117 1 93.29 226 ALA A N 1
ATOM 1887 C CA . ALA A 1 226 ? -13.357 -14.654 -3.505 1 93.29 226 ALA A CA 1
ATOM 1888 C C . ALA A 1 226 ? -14.026 -13.613 -2.612 1 93.29 226 ALA A C 1
ATOM 1890 O O . ALA A 1 226 ? -13.444 -12.563 -2.329 1 93.29 226 ALA A O 1
ATOM 1891 N N . ASN A 1 227 ? -15.181 -13.897 -2.101 1 94.09 227 ASN A N 1
ATOM 1892 C CA . ASN A 1 227 ? -16 -12.956 -1.343 1 94.09 227 ASN A CA 1
ATOM 1893 C C . ASN A 1 227 ? -16.275 -11.684 -2.14 1 94.09 227 ASN A C 1
ATOM 1895 O O . ASN A 1 227 ? -15.705 -11.484 -3.214 1 94.09 227 ASN A O 1
ATOM 1899 N N . TYR A 1 228 ? -17.162 -10.929 -1.838 1 94.12 228 TYR A N 1
ATOM 1900 C CA . TYR A 1 228 ? -17.421 -9.627 -2.443 1 94.12 228 TYR A CA 1
ATOM 1901 C C . TYR A 1 228 ? -18.016 -8.662 -1.425 1 94.12 228 TYR A C 1
ATOM 1903 O O . TYR A 1 228 ? -18.476 -9.08 -0.359 1 94.12 228 TYR A O 1
ATOM 1911 N N . CYS A 1 229 ? -17.884 -7.429 -1.632 1 93.87 229 CYS A N 1
ATOM 1912 C CA . CYS A 1 229 ? -18.376 -6.384 -0.741 1 93.87 229 CYS A CA 1
ATOM 1913 C C . CYS A 1 229 ? -19.679 -5.791 -1.263 1 93.87 229 CYS A C 1
ATOM 1915 O O . CYS A 1 229 ? -19.828 -5.57 -2.466 1 93.87 229 CYS A O 1
ATOM 1917 N N . THR A 1 230 ? -20.627 -5.619 -0.382 1 93.15 230 THR A N 1
ATOM 1918 C CA . THR A 1 230 ? -21.923 -5.052 -0.737 1 93.15 230 THR A CA 1
ATOM 1919 C C . THR A 1 230 ? -22.53 -4.306 0.448 1 93.15 230 THR A C 1
ATOM 1921 O O . THR A 1 230 ? -22.075 -4.458 1.584 1 93.15 230 THR A O 1
ATOM 1924 N N . GLY A 1 231 ? -23.521 -3.493 0.122 1 91.95 231 GLY A N 1
ATOM 1925 C CA . GLY A 1 231 ? -24.187 -2.746 1.177 1 91.95 231 GLY A CA 1
ATOM 1926 C C . GLY A 1 231 ? -24.084 -1.243 1.001 1 91.95 231 GLY A C 1
ATOM 1927 O O . GLY A 1 231 ? -23.413 -0.765 0.083 1 91.95 231 GLY A O 1
ATOM 1928 N N . SER A 1 232 ? -24.673 -0.519 1.923 1 90.53 232 SER A N 1
ATOM 1929 C CA . SER A 1 232 ? -24.798 0.931 1.812 1 90.53 232 SER A CA 1
ATOM 1930 C C . SER A 1 232 ? -23.68 1.642 2.569 1 90.53 232 SER A C 1
ATOM 1932 O O . SER A 1 232 ? -23.204 1.146 3.592 1 90.53 232 SER A O 1
ATOM 1934 N N . CYS A 1 233 ? -23.257 2.761 2.055 1 91.81 233 CYS A N 1
ATOM 1935 C CA . CYS A 1 233 ? -22.291 3.65 2.691 1 91.81 233 CYS A CA 1
ATOM 1936 C C . CYS A 1 233 ? -22.859 5.056 2.838 1 91.81 233 CYS A C 1
ATOM 1938 O O . CYS A 1 233 ? -22.14 6.042 2.663 1 91.81 233 CYS A O 1
ATOM 1940 N N . HIS A 1 234 ? -24.115 5.08 3.136 1 87.31 234 HIS A N 1
ATOM 1941 C CA . HIS A 1 234 ? -24.814 6.36 3.14 1 87.31 234 HIS A CA 1
ATOM 1942 C C . HIS A 1 234 ? -24.529 7.14 4.419 1 87.31 234 HIS A C 1
ATOM 1944 O O . HIS A 1 234 ? -24.414 8.367 4.39 1 87.31 234 HIS A O 1
ATOM 1950 N N . GLU A 1 235 ? -24.312 6.478 5.524 1 82.33 235 GLU A N 1
ATOM 1951 C CA . GLU A 1 235 ? -24.224 7.144 6.82 1 82.33 235 GLU A CA 1
ATOM 1952 C C . GLU A 1 235 ? -22.842 7.754 7.034 1 82.33 235 GLU A C 1
ATOM 1954 O O . GLU A 1 235 ? -21.837 7.202 6.582 1 82.33 235 GLU A O 1
ATOM 1959 N N . VAL A 1 236 ? -22.832 8.828 7.719 1 77.51 236 VAL A N 1
ATOM 1960 C CA . VAL A 1 236 ? -21.631 9.632 7.919 1 77.51 236 VAL A CA 1
ATOM 1961 C C . VAL A 1 236 ? -20.573 8.808 8.648 1 77.51 236 VAL A C 1
ATOM 1963 O O . VAL A 1 236 ? -19.374 8.969 8.405 1 77.51 236 VAL A O 1
ATOM 1966 N N . TYR A 1 237 ? -20.962 7.835 9.467 1 76.85 237 TYR A N 1
ATOM 1967 C CA . TYR A 1 237 ? -20.028 7.103 10.315 1 76.85 237 TYR A CA 1
ATOM 1968 C C . TYR A 1 237 ? -19.45 5.901 9.578 1 76.85 237 TYR A C 1
ATOM 1970 O O . TYR A 1 237 ? -18.618 5.171 10.124 1 76.85 237 TYR A O 1
ATOM 1978 N N . GLN A 1 238 ? -19.825 5.72 8.37 1 81.67 238 GLN A N 1
ATOM 1979 C CA . GLN A 1 238 ? -19.431 4.513 7.652 1 81.67 238 GLN A CA 1
ATOM 1980 C C . GLN A 1 238 ? -18.158 4.745 6.843 1 81.67 238 GLN A C 1
ATOM 1982 O O . GLN A 1 238 ? -17.617 3.812 6.246 1 81.67 238 GLN A O 1
ATOM 1987 N N . ALA A 1 239 ? -17.57 5.894 6.955 1 85.64 239 ALA A N 1
ATOM 1988 C CA . ALA A 1 239 ? -16.367 6.218 6.193 1 85.64 239 ALA A CA 1
ATOM 1989 C C . ALA A 1 239 ? -15.164 5.433 6.707 1 85.64 239 ALA A C 1
ATOM 1991 O O . ALA A 1 239 ? -14.983 5.283 7.917 1 85.64 239 ALA A O 1
ATOM 1992 N N . HIS A 1 240 ? -14.4 4.876 5.814 1 83.35 240 HIS A N 1
ATOM 1993 C CA . HIS A 1 240 ? -13.257 4.06 6.206 1 83.35 240 HIS A CA 1
ATOM 1994 C C . HIS A 1 240 ? -11.98 4.891 6.261 1 83.35 240 HIS A C 1
ATOM 1996 O O . HIS A 1 240 ? -11.145 4.696 7.148 1 83.35 240 HIS A O 1
ATOM 2002 N N . GLY A 1 241 ? -11.779 5.82 5.38 1 83.79 241 GLY A N 1
ATOM 2003 C CA . GLY A 1 241 ? -10.544 6.582 5.293 1 83.79 241 GLY A CA 1
ATOM 2004 C C . GLY A 1 241 ? -10.759 8.08 5.398 1 83.79 241 GLY A C 1
ATOM 2005 O O . GLY A 1 241 ? -11.897 8.545 5.479 1 83.79 241 GLY A O 1
ATOM 2006 N N . ASN A 1 242 ? -9.592 8.795 5.434 1 85.63 242 ASN A N 1
ATOM 2007 C CA . ASN A 1 242 ? -9.653 10.248 5.546 1 85.63 242 ASN A CA 1
ATOM 2008 C C . ASN A 1 242 ? -10.43 10.868 4.388 1 85.63 242 ASN A C 1
ATOM 2010 O O . ASN A 1 242 ? -11.224 11.789 4.59 1 85.63 242 ASN A O 1
ATOM 2014 N N . HIS A 1 243 ? -10.208 10.288 3.239 1 91.76 243 HIS A N 1
ATOM 2015 C CA . HIS A 1 243 ? -10.899 10.824 2.071 1 91.76 243 HIS A CA 1
ATOM 2016 C C . HIS A 1 243 ? -12.406 10.615 2.178 1 91.76 243 HIS A C 1
ATOM 2018 O O . HIS A 1 243 ? -13.182 11.554 1.989 1 91.76 243 HIS A O 1
ATOM 2024 N N . SER A 1 244 ? -12.779 9.359 2.449 1 91.32 244 SER A N 1
ATOM 2025 C CA . SER A 1 244 ? -14.206 9.066 2.529 1 91.32 244 SER A CA 1
ATOM 2026 C C . SER A 1 244 ? -14.863 9.83 3.674 1 91.32 244 SER A C 1
ATOM 2028 O O . SER A 1 244 ? -16.017 10.251 3.564 1 91.32 244 SER A O 1
ATOM 2030 N N . GLN A 1 245 ? -14.19 10.013 4.739 1 87.78 245 GLN A N 1
ATOM 2031 C CA . GLN A 1 245 ? -14.726 10.799 5.845 1 87.78 245 GLN A CA 1
ATOM 2032 C C . GLN A 1 245 ? -14.937 12.254 5.436 1 87.78 245 GLN A C 1
ATOM 2034 O O . GLN A 1 245 ? -15.965 12.852 5.759 1 87.78 245 GLN A O 1
ATOM 2039 N N . LEU A 1 246 ? -13.962 12.796 4.76 1 88.79 246 LEU A N 1
ATOM 2040 C CA . LEU A 1 246 ? -14.057 14.175 4.295 1 88.79 246 LEU A CA 1
ATOM 2041 C C . LEU A 1 246 ? -15.257 14.355 3.37 1 88.79 246 LEU A C 1
ATOM 2043 O O . LEU A 1 246 ? -16.028 15.305 3.524 1 88.79 246 LEU A O 1
ATOM 2047 N N . VAL A 1 247 ? -15.453 13.458 2.434 1 90.8 247 VAL A N 1
ATOM 2048 C CA . VAL A 1 247 ? -16.547 13.534 1.471 1 90.8 247 VAL A CA 1
ATOM 2049 C C . VAL A 1 247 ? -17.883 13.376 2.192 1 90.8 247 VAL A C 1
ATOM 2051 O O . VAL A 1 247 ? -18.85 14.076 1.882 1 90.8 247 VAL A O 1
ATOM 2054 N N . GLN A 1 248 ? -17.952 12.478 3.157 1 87.16 248 GLN A N 1
ATOM 2055 C CA . GLN A 1 248 ? -19.172 12.292 3.935 1 87.16 248 GLN A CA 1
ATOM 2056 C C . GLN A 1 248 ? -19.514 13.548 4.731 1 87.16 248 GLN A C 1
ATOM 2058 O O . GLN A 1 248 ? -20.673 13.967 4.773 1 87.16 248 GLN A O 1
ATOM 2063 N N . ASP A 1 249 ? -18.489 14.115 5.335 1 85.79 249 ASP A N 1
ATOM 2064 C CA . ASP A 1 249 ? -18.725 15.353 6.072 1 85.79 249 ASP A CA 1
ATOM 2065 C C . ASP A 1 249 ? -19.289 16.437 5.156 1 85.79 249 ASP A C 1
ATOM 2067 O O . ASP A 1 249 ? -20.177 17.193 5.555 1 85.79 249 ASP A O 1
ATOM 2071 N N . TYR A 1 250 ? -18.734 16.502 3.98 1 88.54 250 TYR A N 1
ATOM 2072 C CA . TYR A 1 250 ? -19.229 17.463 3.001 1 88.54 250 TYR A CA 1
ATOM 2073 C C . TYR A 1 250 ? -20.685 17.182 2.648 1 88.54 250 TYR A C 1
ATOM 2075 O O . TYR A 1 250 ? -21.514 18.095 2.636 1 88.54 250 TYR A O 1
ATOM 2083 N N . ARG A 1 251 ? -20.984 15.937 2.355 1 87.4 251 ARG A N 1
ATOM 2084 C CA . ARG A 1 251 ? -22.325 15.525 1.95 1 87.4 251 ARG A CA 1
ATOM 2085 C C . ARG A 1 251 ? -23.35 15.864 3.027 1 87.4 251 ARG A C 1
ATOM 2087 O O . ARG A 1 251 ? -24.46 16.304 2.718 1 87.4 251 ARG A O 1
ATOM 2094 N N . TRP A 1 252 ? -22.98 15.706 4.231 1 83.59 252 TRP A N 1
ATOM 2095 C CA . TRP A 1 252 ? -23.95 15.813 5.317 1 83.59 252 TRP A CA 1
ATOM 2096 C C . TRP A 1 252 ? -23.97 17.225 5.892 1 83.59 252 TRP A C 1
ATOM 2098 O O . TRP A 1 252 ? -24.88 17.583 6.644 1 83.59 252 TRP A O 1
ATOM 2108 N N . SER A 1 253 ? -22.894 17.955 5.654 1 78.19 253 SER A N 1
ATOM 2109 C CA . SER A 1 253 ? -22.86 19.331 6.14 1 78.19 253 SER A CA 1
ATOM 2110 C C . SER A 1 253 ? -23.549 20.279 5.164 1 78.19 253 SER A C 1
ATOM 2112 O O . SER A 1 253 ? -24.039 21.338 5.561 1 78.19 253 SER A O 1
ATOM 2114 N N . HIS A 1 254 ? -23.302 19.98 3.821 1 65.97 254 HIS A N 1
ATOM 2115 C CA . HIS A 1 254 ? -23.788 20.921 2.817 1 65.97 254 HIS A CA 1
ATOM 2116 C C . HIS A 1 254 ? -25.307 20.865 2.699 1 65.97 254 HIS A C 1
ATOM 2118 O O . HIS A 1 254 ? -25.893 19.78 2.683 1 65.97 254 HIS A O 1
ATOM 2124 N N . SER A 1 255 ? -26.007 21.819 3.221 1 58.45 255 SER A N 1
ATOM 2125 C CA . SER A 1 255 ? -27.448 22.043 3.254 1 58.45 255 SER A CA 1
ATOM 2126 C C . SER A 1 255 ? -28.081 21.769 1.894 1 58.45 255 SER A C 1
ATOM 2128 O O . SER A 1 255 ? -29.239 21.355 1.814 1 58.45 255 SER A O 1
ATOM 2130 N N . ASN A 1 256 ? -27.386 22.113 0.724 1 54.91 256 ASN A N 1
ATOM 2131 C CA . ASN A 1 256 ? -28.207 22.087 -0.482 1 54.91 256 ASN A CA 1
ATOM 2132 C C . ASN A 1 256 ? -27.516 21.33 -1.614 1 54.91 256 ASN A C 1
ATOM 2134 O O . ASN A 1 256 ? -27.29 21.885 -2.69 1 54.91 256 ASN A O 1
ATOM 2138 N N . PRO A 1 257 ? -26.676 20.197 -1.292 1 61.54 257 PRO A N 1
ATOM 2139 C CA . PRO A 1 257 ? -26.246 19.564 -2.541 1 61.54 257 PRO A CA 1
ATOM 2140 C C . PRO A 1 257 ? -27.397 18.903 -3.295 1 61.54 257 PRO A C 1
ATOM 2142 O O . PRO A 1 257 ? -28.393 18.505 -2.684 1 61.54 257 PRO A O 1
ATOM 2145 N N . SER A 1 258 ? -27.49 19.181 -4.618 1 69.93 258 SER A N 1
ATOM 2146 C CA . SER A 1 258 ? -28.496 18.442 -5.373 1 69.93 258 SER A CA 1
ATOM 2147 C C . SER A 1 258 ? -28.499 16.965 -4.992 1 69.93 258 SER A C 1
ATOM 2149 O O . SER A 1 258 ? -27.47 16.421 -4.589 1 69.93 258 SER A O 1
ATOM 2151 N N . SER A 1 259 ? -29.671 16.453 -4.79 1 72.86 259 SER A N 1
ATOM 2152 C CA . SER A 1 259 ? -29.845 15.037 -4.484 1 72.86 259 SER A CA 1
ATOM 2153 C C . SER A 1 259 ? -28.939 14.169 -5.349 1 72.86 259 SER A C 1
ATOM 2155 O O . SER A 1 259 ? -28.38 13.178 -4.873 1 72.86 259 SER A O 1
ATOM 2157 N N . GLN A 1 260 ? -28.71 14.595 -6.552 1 76.65 260 GLN A N 1
ATOM 2158 C CA . GLN A 1 260 ? -27.88 13.828 -7.475 1 76.65 260 GLN A CA 1
ATOM 2159 C C . GLN A 1 260 ? -26.413 13.867 -7.058 1 76.65 260 GLN A C 1
ATOM 2161 O O . GLN A 1 260 ? -25.727 12.842 -7.084 1 76.65 260 GLN A O 1
ATOM 2166 N N . SER A 1 261 ? -26.028 15.06 -6.631 1 78.64 261 SER A N 1
ATOM 2167 C CA . SER A 1 261 ? -24.632 15.215 -6.235 1 78.64 261 SER A CA 1
ATOM 2168 C C . SER A 1 261 ? -24.319 14.405 -4.982 1 78.64 261 SER A C 1
ATOM 2170 O O . SER A 1 261 ? -23.257 13.786 -4.886 1 78.64 261 SER A O 1
ATOM 2172 N N . ILE A 1 262 ? -25.367 14.334 -4.122 1 80.14 262 ILE A N 1
ATOM 2173 C CA . ILE A 1 262 ? -25.193 13.598 -2.874 1 80.14 262 ILE A CA 1
ATOM 2174 C C . ILE A 1 262 ? -25.056 12.106 -3.17 1 80.14 262 ILE A C 1
ATOM 2176 O O . ILE A 1 262 ? -24.215 11.425 -2.58 1 80.14 262 ILE A O 1
ATOM 2180 N N . ARG A 1 263 ? -25.849 11.698 -4.122 1 83.49 263 ARG A N 1
ATOM 2181 C CA . ARG A 1 263 ? -25.809 10.285 -4.484 1 83.49 263 ARG A CA 1
ATOM 2182 C C . ARG A 1 263 ? -24.488 9.929 -5.158 1 83.49 263 ARG A C 1
ATOM 2184 O O . ARG A 1 263 ? -23.903 8.881 -4.876 1 83.49 263 ARG A O 1
ATOM 2191 N N . GLU A 1 264 ? -24.034 10.831 -5.945 1 87.52 264 GLU A N 1
ATOM 2192 C CA . GLU A 1 264 ? -22.809 10.579 -6.699 1 87.52 264 GLU A CA 1
ATOM 2193 C C . GLU A 1 264 ? -21.589 10.571 -5.783 1 87.52 264 GLU A C 1
ATOM 2195 O O . GLU A 1 264 ? -20.594 9.903 -6.071 1 87.52 264 GLU A O 1
ATOM 2200 N N . MET A 1 265 ? -21.744 11.256 -4.671 1 91.73 265 MET A N 1
ATOM 2201 C CA . MET A 1 265 ? -20.587 11.406 -3.794 1 91.73 265 MET A CA 1
ATOM 2202 C C . MET A 1 265 ? -20.603 10.355 -2.688 1 91.73 265 MET A C 1
ATOM 2204 O O . MET A 1 265 ? -19.701 10.316 -1.85 1 91.73 265 MET A O 1
ATOM 2208 N N . THR A 1 266 ? -21.674 9.551 -2.65 1 90.66 266 THR A N 1
ATOM 2209 C CA . THR A 1 266 ? -21.734 8.512 -1.628 1 90.66 266 THR A CA 1
ATOM 2210 C C . THR A 1 266 ? -20.591 7.516 -1.801 1 90.66 266 THR A C 1
ATOM 2212 O O . THR A 1 266 ? -20.373 6.997 -2.898 1 90.66 266 THR A O 1
ATOM 2215 N N . PRO A 1 267 ? -19.807 7.328 -0.723 1 91.43 267 PRO A N 1
ATOM 2216 C CA . PRO A 1 267 ? -18.745 6.323 -0.816 1 91.43 267 PRO A CA 1
ATOM 2217 C C . PRO A 1 267 ? -19.271 4.945 -1.213 1 91.43 267 PRO A C 1
ATOM 2219 O O . PRO A 1 267 ? -20.444 4.639 -0.985 1 91.43 267 PRO A O 1
ATOM 2222 N N . CYS A 1 268 ? -18.44 4.232 -1.795 1 92.25 268 CYS A N 1
ATOM 2223 C CA . CYS A 1 268 ? -18.808 2.896 -2.248 1 92.25 268 CYS A CA 1
ATOM 2224 C C . CYS A 1 268 ? -18.208 1.828 -1.342 1 92.25 268 CYS A C 1
ATOM 2226 O O . CYS A 1 268 ? -17.106 1.999 -0.818 1 92.25 268 CYS A O 1
ATOM 2228 N N . CYS A 1 269 ? -19.014 0.84 -1.151 1 93.79 269 CYS A N 1
ATOM 2229 C CA . CYS A 1 269 ? -18.512 -0.303 -0.397 1 93.79 269 CYS A CA 1
ATOM 2230 C C . CYS A 1 269 ? -17.58 -1.154 -1.251 1 93.79 269 CYS A C 1
ATOM 2232 O O . CYS A 1 269 ? -18.002 -1.723 -2.259 1 93.79 269 CYS A O 1
ATOM 2234 N N . SER A 1 270 ? -16.321 -1.168 -0.898 1 92.85 270 SER A N 1
ATOM 2235 C CA . SER A 1 270 ? -15.334 -1.882 -1.702 1 92.85 270 SER A CA 1
ATOM 2236 C C . SER A 1 270 ? -14.339 -2.629 -0.82 1 92.85 270 SER A C 1
ATOM 2238 O O . SER A 1 270 ? -14.191 -2.314 0.362 1 92.85 270 SER A O 1
ATOM 2240 N N . PRO A 1 271 ? -13.659 -3.618 -1.395 1 90.79 271 PRO A N 1
ATOM 2241 C CA . PRO A 1 271 ? -12.621 -4.301 -0.618 1 90.79 271 PRO A CA 1
ATOM 2242 C C . PRO A 1 271 ? -11.486 -3.368 -0.202 1 90.79 271 PRO A C 1
ATOM 2244 O O . PRO A 1 271 ? -11.041 -2.538 -0.999 1 90.79 271 PRO A O 1
ATOM 2247 N N . ILE A 1 272 ? -11.13 -3.469 1.048 1 88.09 272 ILE A N 1
ATOM 2248 C CA . ILE A 1 272 ? -10.032 -2.647 1.545 1 88.09 272 ILE A CA 1
ATOM 2249 C C . ILE A 1 272 ? -8.842 -3.536 1.9 1 88.09 272 ILE A C 1
ATOM 2251 O O . ILE A 1 272 ? -7.751 -3.038 2.185 1 88.09 272 ILE A O 1
ATOM 2255 N N . SER A 1 273 ? -9.07 -4.821 1.95 1 87.46 273 SER A N 1
ATOM 2256 C CA . SER A 1 273 ? -8.011 -5.795 2.195 1 87.46 273 SER A CA 1
ATOM 2257 C C . SER A 1 273 ? -8.202 -7.045 1.343 1 87.46 273 SER A C 1
ATOM 2259 O O . SER A 1 273 ? -9.333 -7.434 1.046 1 87.46 273 SER A O 1
ATOM 2261 N N . TYR A 1 274 ? -7.066 -7.598 0.955 1 85.09 274 TYR A N 1
ATOM 2262 C CA . TYR A 1 274 ? -7.091 -8.74 0.048 1 85.09 274 TYR A CA 1
ATOM 2263 C C . TYR A 1 274 ? -6.137 -9.831 0.52 1 85.09 274 TYR A C 1
ATOM 2265 O O . TYR A 1 274 ? -5.205 -9.563 1.282 1 85.09 274 TYR A O 1
ATOM 2273 N N . ARG A 1 275 ? -6.469 -10.923 0.122 1 83.73 275 ARG A N 1
ATOM 2274 C CA . ARG A 1 275 ? -5.53 -12.032 0.254 1 83.73 275 ARG A CA 1
ATOM 2275 C C . ARG A 1 275 ? -5.107 -12.559 -1.113 1 83.73 275 ARG A C 1
ATOM 2277 O O . ARG A 1 275 ? -5.931 -12.664 -2.025 1 83.73 275 ARG A O 1
ATOM 2284 N N . SER A 1 276 ? -3.863 -12.82 -1.301 1 81.19 276 SER A N 1
ATOM 2285 C CA . SER A 1 276 ? -3.334 -13.412 -2.526 1 81.19 276 SER A CA 1
ATOM 2286 C C . SER A 1 276 ? -3.546 -14.922 -2.546 1 81.19 276 SER A C 1
ATOM 2288 O O . SER A 1 276 ? -3.646 -15.554 -1.492 1 81.19 276 SER A O 1
ATOM 2290 N N . GLN A 1 277 ? -3.711 -15.39 -3.702 1 80.89 277 GLN A N 1
ATOM 2291 C CA . GLN A 1 277 ? -3.958 -16.821 -3.843 1 80.89 277 GLN A CA 1
ATOM 2292 C C . GLN A 1 277 ? -2.97 -17.457 -4.817 1 80.89 277 GLN A C 1
ATOM 2294 O O . GLN A 1 277 ? -2.59 -16.84 -5.814 1 80.89 277 GLN A O 1
ATOM 2299 N N . ARG A 1 278 ? -2.592 -18.627 -4.488 1 77.29 278 ARG A N 1
ATOM 2300 C CA . ARG A 1 278 ? -1.804 -19.426 -5.421 1 77.29 278 ARG A CA 1
ATOM 2301 C C . ARG A 1 278 ? -2.706 -20.265 -6.32 1 77.29 278 ARG A C 1
ATOM 2303 O O . ARG A 1 278 ? -3.653 -20.895 -5.844 1 77.29 278 ARG A O 1
ATOM 2310 N N . LEU A 1 279 ? -2.455 -20.114 -7.555 1 79.01 279 LEU A N 1
ATOM 2311 C CA . LEU A 1 279 ? -3.168 -20.926 -8.535 1 79.01 279 LEU A CA 1
ATOM 2312 C C . LEU A 1 279 ? -2.197 -21.787 -9.336 1 79.01 279 LEU A C 1
ATOM 2314 O O . LEU A 1 279 ? -1.09 -21.348 -9.657 1 79.01 279 LEU A O 1
ATOM 2318 N N . MET A 1 280 ? -2.622 -22.909 -9.539 1 75.13 280 MET A N 1
ATOM 2319 C CA . MET A 1 280 ? -1.86 -23.811 -10.397 1 75.13 280 MET A CA 1
ATOM 2320 C C . MET A 1 280 ? -2.549 -23.992 -11.745 1 75.13 280 MET A C 1
ATOM 2322 O O . MET A 1 280 ? -3.758 -24.224 -11.803 1 75.13 280 MET A O 1
ATOM 2326 N N . TYR A 1 281 ? -1.821 -23.766 -12.766 1 73.9 281 TYR A N 1
ATOM 2327 C CA . TYR A 1 281 ? -2.395 -23.983 -14.09 1 73.9 281 TYR A CA 1
ATOM 2328 C C . TYR A 1 281 ? -1.398 -24.679 -15.009 1 73.9 281 TYR A C 1
ATOM 2330 O O . TYR A 1 281 ? -0.218 -24.805 -14.674 1 73.9 281 TYR A O 1
ATOM 2338 N N . ILE A 1 282 ? -1.963 -25.227 -16.026 1 67.15 282 ILE A N 1
ATOM 2339 C CA . ILE A 1 282 ? -1.137 -25.892 -17.027 1 67.15 282 ILE A CA 1
ATOM 2340 C C . ILE A 1 282 ? -0.919 -24.961 -18.218 1 67.15 282 ILE A C 1
ATOM 2342 O O . ILE A 1 282 ? -1.88 -24.468 -18.812 1 67.15 282 ILE A O 1
ATOM 2346 N N . ASP A 1 283 ? 0.301 -24.681 -18.494 1 64.04 283 ASP A N 1
ATOM 2347 C CA . ASP A 1 283 ? 0.586 -23.764 -19.594 1 64.04 283 ASP A CA 1
ATOM 2348 C C . ASP A 1 283 ? 0.494 -24.477 -20.941 1 64.04 283 ASP A C 1
ATOM 2350 O O . ASP A 1 283 ? 0.166 -25.664 -21 1 64.04 283 ASP A O 1
ATOM 2354 N N . ALA A 1 284 ? 0.641 -23.716 -21.969 1 62.39 284 ALA A N 1
ATOM 2355 C CA . ALA A 1 284 ? 0.503 -24.217 -23.334 1 62.39 284 ALA A CA 1
ATOM 2356 C C . ALA A 1 284 ? 1.485 -25.353 -23.603 1 62.39 284 ALA A C 1
ATOM 2358 O O . ALA A 1 284 ? 1.216 -26.233 -24.424 1 62.39 284 ALA A O 1
ATOM 2359 N N . ASN A 1 285 ? 2.539 -25.359 -22.871 1 58.97 285 ASN A N 1
ATOM 2360 C CA . ASN A 1 285 ? 3.567 -26.369 -23.105 1 58.97 285 ASN A CA 1
ATOM 2361 C C . ASN A 1 285 ? 3.38 -27.58 -22.195 1 58.97 285 ASN A C 1
ATOM 2363 O O . ASN A 1 285 ? 4.22 -28.481 -22.173 1 58.97 285 ASN A O 1
ATOM 2367 N N . GLY A 1 286 ? 2.315 -27.55 -21.378 1 60.85 286 GLY A N 1
ATOM 2368 C CA . GLY A 1 286 ? 2.004 -28.689 -20.529 1 60.85 286 GLY A CA 1
ATOM 2369 C C . GLY A 1 286 ? 2.67 -28.618 -19.168 1 60.85 286 GLY A C 1
ATOM 2370 O O . GLY A 1 286 ? 2.565 -29.551 -18.37 1 60.85 286 GLY A O 1
ATOM 2371 N N . ALA A 1 287 ? 3.359 -27.582 -18.955 1 63.28 287 ALA A N 1
ATOM 2372 C CA . ALA A 1 287 ? 3.995 -27.422 -17.65 1 63.28 287 ALA A CA 1
ATOM 2373 C C . ALA A 1 287 ? 3.018 -26.845 -16.63 1 63.28 287 ALA A C 1
ATOM 2375 O O . ALA A 1 287 ? 2.193 -25.992 -16.966 1 63.28 287 ALA A O 1
ATOM 2376 N N . TYR A 1 288 ? 3.104 -27.392 -15.459 1 68.37 288 TYR A N 1
ATOM 2377 C CA . TYR A 1 288 ? 2.302 -26.848 -14.369 1 68.37 288 TYR A CA 1
ATOM 2378 C C . TYR A 1 288 ? 2.981 -25.635 -13.744 1 68.37 288 TYR A C 1
ATOM 2380 O O . TYR A 1 288 ? 4.174 -25.675 -13.433 1 68.37 288 TYR A O 1
ATOM 2388 N N . ARG A 1 289 ? 2.189 -24.657 -13.747 1 70.57 289 ARG A N 1
ATOM 2389 C CA . ARG A 1 289 ? 2.705 -23.431 -13.147 1 70.57 289 ARG A CA 1
ATOM 2390 C C . ARG A 1 289 ? 1.869 -23.017 -11.941 1 70.57 289 ARG A C 1
ATOM 2392 O O . ARG A 1 289 ? 0.642 -23.134 -11.96 1 70.57 289 ARG A O 1
ATOM 2399 N N . VAL A 1 290 ? 2.589 -22.751 -10.923 1 72.31 290 VAL A N 1
ATOM 2400 C CA . VAL A 1 290 ? 1.915 -22.153 -9.776 1 72.31 290 VAL A CA 1
ATOM 2401 C C . VAL A 1 290 ? 2.169 -20.647 -9.755 1 72.31 290 VAL A C 1
ATOM 2403 O O . VAL A 1 290 ? 3.319 -20.204 -9.805 1 72.31 290 VAL A O 1
ATOM 2406 N N . VAL A 1 291 ? 1.11 -20.014 -9.801 1 73.77 291 VAL A N 1
ATOM 2407 C CA . VAL A 1 291 ? 1.226 -18.56 -9.801 1 73.77 291 VAL A CA 1
ATOM 2408 C C . VAL A 1 291 ? 0.587 -17.99 -8.536 1 73.77 291 VAL A C 1
ATOM 2410 O O . VAL A 1 291 ? -0.396 -18.535 -8.03 1 73.77 291 VAL A O 1
ATOM 2413 N N . LEU A 1 292 ? 1.283 -17.018 -8.001 1 73.75 292 LEU A N 1
ATOM 2414 C CA . LEU A 1 292 ? 0.684 -16.235 -6.926 1 73.75 292 LEU A CA 1
ATOM 2415 C C . LEU A 1 292 ? -0.077 -15.038 -7.485 1 73.75 292 LEU A C 1
ATOM 2417 O O . LEU A 1 292 ? 0.522 -14.137 -8.075 1 73.75 292 LEU A O 1
ATOM 2421 N N . VAL A 1 293 ? -1.343 -15.105 -7.368 1 78.77 293 VAL A N 1
ATOM 2422 C CA . VAL A 1 293 ? -2.2 -14.025 -7.848 1 78.77 293 VAL A CA 1
ATOM 2423 C C . VAL A 1 293 ? -2.529 -13.077 -6.698 1 78.77 293 VAL A C 1
ATOM 2425 O O . VAL A 1 293 ? -3.221 -13.457 -5.75 1 78.77 293 VAL A O 1
ATOM 2428 N N . PRO A 1 294 ? -2.045 -11.94 -6.8 1 81.89 294 PRO A N 1
ATOM 2429 C CA . PRO A 1 294 ? -2.295 -11.007 -5.699 1 81.89 294 PRO A CA 1
ATOM 2430 C C . PRO A 1 294 ? -3.749 -10.547 -5.633 1 81.89 294 PRO A C 1
ATOM 2432 O O . PRO A 1 294 ? -4.404 -10.41 -6.67 1 81.89 294 PRO A O 1
ATOM 2435 N N . ASN A 1 295 ? -4.259 -10.382 -4.468 1 83.25 295 ASN A N 1
ATOM 2436 C CA . ASN A 1 295 ? -5.508 -9.681 -4.189 1 83.25 295 ASN A CA 1
ATOM 2437 C C . ASN A 1 295 ? -6.69 -10.338 -4.896 1 83.25 295 ASN A C 1
ATOM 2439 O O . ASN A 1 295 ? -7.481 -9.66 -5.553 1 83.25 295 ASN A O 1
ATOM 2443 N N . LEU A 1 296 ? -6.726 -11.643 -4.762 1 89.08 296 LEU A N 1
ATOM 2444 C CA . LEU A 1 296 ? -7.793 -12.377 -5.433 1 89.08 296 LEU A CA 1
ATOM 2445 C C . LEU A 1 296 ? -8.989 -12.566 -4.505 1 89.08 296 LEU A C 1
ATOM 2447 O O . LEU A 1 296 ? -10.106 -12.809 -4.967 1 89.08 296 LEU A O 1
ATOM 2451 N N . GLN A 1 297 ? -8.681 -12.478 -3.187 1 90.3 297 GLN A N 1
ATOM 2452 C CA . GLN A 1 297 ? -9.737 -12.681 -2.201 1 90.3 297 GLN A CA 1
ATOM 2453 C C . GLN A 1 297 ? -9.924 -11.44 -1.332 1 90.3 297 GLN A C 1
ATOM 2455 O O . GLN A 1 297 ? -8.984 -10.986 -0.678 1 90.3 297 GLN A O 1
ATOM 2460 N N . ALA A 1 298 ? -11.145 -10.95 -1.367 1 91.57 298 ALA A N 1
ATOM 2461 C CA . ALA A 1 298 ? -11.44 -9.851 -0.452 1 91.57 298 ALA A CA 1
ATOM 2462 C C . ALA A 1 298 ? -11.583 -10.355 0.982 1 91.57 298 ALA A C 1
ATOM 2464 O O . ALA A 1 298 ? -12.278 -11.342 1.233 1 91.57 298 ALA A O 1
ATOM 2465 N N . THR A 1 299 ? -10.94 -9.689 1.967 1 88.86 299 THR A N 1
ATOM 2466 C CA . THR A 1 299 ? -10.984 -10.151 3.35 1 88.86 299 THR A CA 1
ATOM 2467 C C . THR A 1 299 ? -11.672 -9.121 4.242 1 88.86 299 THR A C 1
ATOM 2469 O O . THR A 1 299 ? -12.059 -9.43 5.371 1 88.86 299 THR A O 1
ATOM 2472 N N . ALA A 1 300 ? -11.799 -7.935 3.734 1 88.95 300 ALA A N 1
ATOM 2473 C CA . ALA A 1 300 ? -12.498 -6.882 4.467 1 88.95 300 ALA A CA 1
ATOM 2474 C C . ALA A 1 300 ? -13.052 -5.826 3.515 1 88.95 300 ALA A C 1
ATOM 2476 O O . ALA A 1 300 ? -12.507 -5.612 2.43 1 88.95 300 ALA A O 1
ATOM 2477 N N . CYS A 1 301 ? -14.121 -5.258 3.912 1 90.38 301 CYS A N 1
ATOM 2478 C CA . CYS A 1 301 ? -14.773 -4.224 3.115 1 90.38 301 CYS A CA 1
ATOM 2479 C C . CYS A 1 301 ? -14.831 -2.905 3.875 1 90.38 301 CYS A C 1
ATOM 2481 O O . CYS A 1 301 ? -14.788 -2.89 5.107 1 90.38 301 CYS A O 1
ATOM 2483 N N . GLY A 1 302 ? -14.842 -1.862 3.155 1 90.24 302 GLY A N 1
ATOM 2484 C CA . GLY A 1 302 ? -14.986 -0.533 3.727 1 90.24 302 GLY A CA 1
ATOM 2485 C C . GLY A 1 302 ? -15.539 0.484 2.746 1 90.24 302 GLY A C 1
ATOM 2486 O O . GLY A 1 302 ? -15.539 0.248 1.535 1 90.24 302 GLY A O 1
ATOM 2487 N N . CYS A 1 303 ? -16.02 1.552 3.295 1 91.24 303 CYS A N 1
ATOM 2488 C CA . CYS A 1 303 ? -16.591 2.619 2.481 1 91.24 303 CYS A CA 1
ATOM 2489 C C . CYS A 1 303 ? -15.521 3.621 2.065 1 91.24 303 CYS A C 1
ATOM 2491 O O . CYS A 1 303 ? -14.995 4.357 2.902 1 91.24 303 CYS A O 1
ATOM 2493 N N . LEU A 1 304 ? -15.315 3.573 0.74 1 90.75 304 LEU A N 1
ATOM 2494 C CA . LEU A 1 304 ? -14.247 4.419 0.219 1 90.75 304 LEU A CA 1
ATOM 2495 C C . LEU A 1 304 ? -14.809 5.498 -0.7 1 90.75 304 LEU A C 1
ATOM 2497 O O . LEU A 1 304 ? -15.855 5.306 -1.324 1 90.75 304 LEU A O 1
ATOM 2501 N N . MET B 1 1 ? -7.368 -37.768 -31.812 1 24.51 1 MET B N 1
ATOM 2502 C CA . MET B 1 1 ? -6.063 -37.477 -31.224 1 24.51 1 MET B CA 1
ATOM 2503 C C . MET B 1 1 ? -6.086 -37.69 -29.715 1 24.51 1 MET B C 1
ATOM 2505 O O . MET B 1 1 ? -6.885 -37.073 -29.008 1 24.51 1 MET B O 1
ATOM 2509 N N . LEU B 1 2 ? -5.842 -38.803 -29.168 1 28.87 2 LEU B N 1
ATOM 2510 C CA . LEU B 1 2 ? -6.011 -39.326 -27.816 1 28.87 2 LEU B CA 1
ATOM 2511 C C . LEU B 1 2 ? -5.262 -38.466 -26.804 1 28.87 2 LEU B C 1
ATOM 2513 O O . LEU B 1 2 ? -4.056 -38.246 -26.941 1 28.87 2 LEU B O 1
ATOM 2517 N N . THR B 1 3 ? -5.81 -37.425 -26.275 1 32.94 3 THR B N 1
ATOM 2518 C CA . THR B 1 3 ? -5.253 -36.415 -25.382 1 32.94 3 THR B CA 1
ATOM 2519 C C . THR B 1 3 ? -4.461 -37.069 -24.254 1 32.94 3 THR B C 1
ATOM 2521 O O . THR B 1 3 ? -4.99 -37.908 -23.521 1 32.94 3 THR B O 1
ATOM 2524 N N . LYS B 1 4 ? -3.222 -37.367 -24.5 1 40.06 4 LYS B N 1
ATOM 2525 C CA . LYS B 1 4 ? -2.338 -37.982 -23.514 1 40.06 4 LYS B CA 1
ATOM 2526 C C . LYS B 1 4 ? -2.61 -37.435 -22.115 1 40.06 4 LYS B C 1
ATOM 2528 O O . LYS B 1 4 ? -2.699 -36.221 -21.924 1 40.06 4 LYS B O 1
ATOM 2533 N N . PRO B 1 5 ? -3.071 -38.335 -21.217 1 38.78 5 PRO B N 1
ATOM 2534 C CA . PRO B 1 5 ? -3.419 -37.912 -19.858 1 38.78 5 PRO B CA 1
ATOM 2535 C C . PRO B 1 5 ? -2.301 -37.122 -19.181 1 38.78 5 PRO B C 1
ATOM 2537 O O . PRO B 1 5 ? -1.125 -37.468 -19.32 1 38.78 5 PRO B O 1
ATOM 2540 N N . ILE B 1 6 ? -2.327 -35.929 -19.055 1 43.22 6 ILE B N 1
ATOM 2541 C CA . ILE B 1 6 ? -1.386 -35.058 -18.359 1 43.22 6 ILE B CA 1
ATOM 2542 C C . ILE B 1 6 ? -1.001 -35.68 -17.019 1 43.22 6 ILE B C 1
ATOM 2544 O O . ILE B 1 6 ? -1.87 -36.073 -16.237 1 43.22 6 ILE B O 1
ATOM 2548 N N . PRO B 1 7 ? 0.165 -36.139 -16.987 1 45.08 7 PRO B N 1
ATOM 2549 C CA . PRO B 1 7 ? 0.604 -36.681 -15.699 1 45.08 7 PRO B CA 1
ATOM 2550 C C . PRO B 1 7 ? 0.142 -35.835 -14.514 1 45.08 7 PRO B C 1
ATOM 2552 O O . PRO B 1 7 ? 0.023 -34.613 -14.633 1 45.08 7 PRO B O 1
ATOM 2555 N N . LEU B 1 8 ? -0.531 -36.498 -13.619 1 51.66 8 LEU B N 1
ATOM 2556 C CA . LEU B 1 8 ? -1.152 -35.865 -12.461 1 51.66 8 LEU B CA 1
ATOM 2557 C C . LEU B 1 8 ? -0.11 -35.536 -11.397 1 51.66 8 LEU B C 1
ATOM 2559 O O . LEU B 1 8 ? 0.74 -36.37 -11.077 1 51.66 8 LEU B O 1
ATOM 2563 N N . LEU B 1 9 ? 0.291 -34.321 -11.277 1 53.86 9 LEU B N 1
ATOM 2564 C CA . LEU B 1 9 ? 1.122 -33.886 -10.16 1 53.86 9 LEU B CA 1
ATOM 2565 C C . LEU B 1 9 ? 0.513 -34.316 -8.83 1 53.86 9 LEU B C 1
ATOM 2567 O O . LEU B 1 9 ? -0.711 -34.361 -8.688 1 53.86 9 LEU B O 1
ATOM 2571 N N . PRO B 1 10 ? 1.384 -34.935 -8.097 1 54.04 10 PRO B N 1
ATOM 2572 C CA . PRO B 1 10 ? 0.868 -35.196 -6.751 1 54.04 10 PRO B CA 1
ATOM 2573 C C . PRO B 1 10 ? 0.465 -33.919 -6.017 1 54.04 10 PRO B C 1
ATOM 2575 O O . PRO B 1 10 ? 1.216 -33.425 -5.172 1 54.04 10 PRO B O 1
ATOM 2578 N N . LEU B 1 11 ? -0.648 -33.55 -6.376 1 54.54 11 LEU B N 1
ATOM 2579 C CA . LEU B 1 11 ? -1.106 -32.244 -5.913 1 54.54 11 LEU B CA 1
ATOM 2580 C C . LEU B 1 11 ? -1.124 -32.183 -4.389 1 54.54 11 LEU B C 1
ATOM 2582 O O . LEU B 1 11 ? -0.787 -31.153 -3.801 1 54.54 11 LEU B O 1
ATOM 2586 N N . GLN B 1 12 ? -1.497 -33.271 -3.825 1 52.34 12 GLN B N 1
ATOM 2587 C CA . GLN B 1 12 ? -1.577 -33.279 -2.369 1 52.34 12 GLN B CA 1
ATOM 2588 C C . GLN B 1 12 ? -0.205 -33.045 -1.742 1 52.34 12 GLN B C 1
ATOM 2590 O O . GLN B 1 12 ? -0.076 -32.275 -0.788 1 52.34 12 GLN B O 1
ATOM 2595 N N . GLU B 1 13 ? 0.727 -33.644 -2.334 1 54.2 13 GLU B N 1
ATOM 2596 C CA . GLU B 1 13 ? 2.08 -33.507 -1.803 1 54.2 13 GLU B CA 1
ATOM 2597 C C . GLU B 1 13 ? 2.642 -32.115 -2.075 1 54.2 13 GLU B C 1
ATOM 2599 O O . GLU B 1 13 ? 3.329 -31.541 -1.228 1 54.2 13 GLU B O 1
ATOM 2604 N N . LEU B 1 14 ? 2.292 -31.68 -3.142 1 55.87 14 LEU B N 1
ATOM 2605 C CA . LEU B 1 14 ? 2.805 -30.373 -3.54 1 55.87 14 LEU B CA 1
ATOM 2606 C C . LEU B 1 14 ? 2.169 -29.264 -2.709 1 55.87 14 LEU B C 1
ATOM 2608 O O . LEU B 1 14 ? 2.84 -28.297 -2.34 1 55.87 14 LEU B O 1
ATOM 2612 N N . GLN B 1 15 ? 0.915 -29.415 -2.46 1 51.69 15 GLN B N 1
ATOM 2613 C CA . GLN B 1 15 ? 0.214 -28.43 -1.643 1 51.69 15 GLN B CA 1
ATOM 2614 C C . GLN B 1 15 ? 0.845 -28.316 -0.258 1 51.69 15 GLN B C 1
ATOM 2616 O O . GLN B 1 15 ? 0.975 -27.215 0.282 1 51.69 15 GLN B O 1
ATOM 2621 N N . ARG B 1 16 ? 1.187 -29.376 0.279 1 47.96 16 ARG B N 1
ATOM 2622 C CA . ARG B 1 16 ? 1.794 -29.403 1.606 1 47.96 16 ARG B CA 1
ATOM 2623 C C . ARG B 1 16 ? 3.157 -28.719 1.599 1 47.96 16 ARG B C 1
ATOM 2625 O O . ARG B 1 16 ? 3.56 -28.115 2.595 1 47.96 16 ARG B O 1
ATOM 2632 N N . SER B 1 17 ? 3.724 -28.902 0.593 1 47.38 17 SER B N 1
ATOM 2633 C CA . SER B 1 17 ? 5.113 -28.456 0.554 1 47.38 17 SER B CA 1
ATOM 2634 C C . SER B 1 17 ? 5.218 -27.019 0.053 1 47.38 17 SER B C 1
ATOM 2636 O O . SER B 1 17 ? 6.116 -26.279 0.459 1 47.38 17 SER B O 1
ATOM 2638 N N . TYR B 1 18 ? 4.459 -26.667 -0.866 1 47.29 18 TYR B N 1
ATOM 2639 C CA . TYR B 1 18 ? 4.784 -25.446 -1.595 1 47.29 18 TYR B CA 1
ATOM 2640 C C . TYR B 1 18 ? 3.651 -24.431 -1.492 1 47.29 18 TYR B C 1
ATOM 2642 O O . TYR B 1 18 ? 3.871 -23.228 -1.65 1 47.29 18 TYR B O 1
ATOM 2650 N N . LEU B 1 19 ? 2.478 -24.834 -1.364 1 46.46 19 LEU B N 1
ATOM 2651 C CA . LEU B 1 19 ? 1.393 -23.869 -1.497 1 46.46 19 LEU B CA 1
ATOM 2652 C C . LEU B 1 19 ? 1.146 -23.143 -0.178 1 46.46 19 LEU B C 1
ATOM 2654 O O . LEU B 1 19 ? 0.372 -22.185 -0.128 1 46.46 19 LEU B O 1
ATOM 2658 N N . LYS B 1 20 ? 1.791 -23.623 0.954 1 41.41 20 LYS B N 1
ATOM 2659 C CA . LYS B 1 20 ? 1.423 -22.979 2.212 1 41.41 20 LYS B CA 1
ATOM 2660 C C . LYS B 1 20 ? 2.141 -21.644 2.377 1 41.41 20 LYS B C 1
ATOM 2662 O O . LYS B 1 20 ? 1.823 -20.869 3.281 1 41.41 20 LYS B O 1
ATOM 2667 N N . ASP B 1 21 ? 3.241 -21.531 1.929 1 36.76 21 ASP B N 1
ATOM 2668 C CA . ASP B 1 21 ? 4.018 -20.435 2.5 1 36.76 21 ASP B CA 1
ATOM 2669 C C . ASP B 1 21 ? 3.657 -19.105 1.844 1 36.76 21 ASP B C 1
ATOM 2671 O O . ASP B 1 21 ? 3.606 -19.005 0.617 1 36.76 21 ASP B O 1
ATOM 2675 N N . GLU B 1 22 ? 2.956 -18.342 2.556 1 36.28 22 GLU B N 1
ATOM 2676 C CA . GLU B 1 22 ? 2.42 -17.045 2.156 1 36.28 22 GLU B CA 1
ATOM 2677 C C . GLU B 1 22 ? 3.54 -16.049 1.869 1 36.28 22 GLU B C 1
ATOM 2679 O O . GLU B 1 22 ? 4.168 -15.529 2.794 1 36.28 22 GLU B O 1
ATOM 2684 N N . PRO B 1 23 ? 4.516 -16.374 0.976 1 30.29 23 PRO B N 1
ATOM 2685 C CA . PRO B 1 23 ? 5.472 -15.265 0.95 1 30.29 23 PRO B CA 1
ATOM 2686 C C . PRO B 1 23 ? 4.876 -13.985 0.367 1 30.29 23 PRO B C 1
ATOM 2688 O O . PRO B 1 23 ? 3.897 -14.042 -0.383 1 30.29 23 PRO B O 1
ATOM 2691 N N . LYS B 1 24 ? 5.338 -12.906 0.803 1 31.02 24 LYS B N 1
ATOM 2692 C CA . LYS B 1 24 ? 5.039 -11.522 0.446 1 31.02 24 LYS B CA 1
ATOM 2693 C C . LYS B 1 24 ? 5.406 -11.237 -1.007 1 31.02 24 LYS B C 1
ATOM 2695 O O . LYS B 1 24 ? 6.573 -10.989 -1.321 1 31.02 24 LYS B O 1
ATOM 2700 N N . TYR B 1 25 ? 5.048 -12.116 -1.975 1 28.8 25 TYR B N 1
ATOM 2701 C CA . TYR B 1 25 ? 5.668 -12.118 -3.296 1 28.8 25 TYR B CA 1
ATOM 2702 C C . TYR B 1 25 ? 5.142 -10.968 -4.147 1 28.8 25 TYR B C 1
ATOM 2704 O O . TYR B 1 25 ? 4.009 -10.519 -3.963 1 28.8 25 TYR B O 1
ATOM 2712 N N . ARG B 1 26 ? 6.085 -10.369 -4.802 1 27.04 26 ARG B N 1
ATOM 2713 C CA . ARG B 1 26 ? 5.991 -9.297 -5.787 1 27.04 26 ARG B CA 1
ATOM 2714 C C . ARG B 1 26 ? 5.368 -9.8 -7.086 1 27.04 26 ARG B C 1
ATOM 2716 O O . ARG B 1 26 ? 5.503 -10.975 -7.43 1 27.04 26 ARG B O 1
ATOM 2723 N N . HIS B 1 27 ? 4.429 -9.231 -7.772 1 28.97 27 HIS B N 1
ATOM 2724 C CA . HIS B 1 27 ? 3.304 -9.358 -8.691 1 28.97 27 HIS B CA 1
ATOM 2725 C C . HIS B 1 27 ? 3.782 -9.626 -10.114 1 28.97 27 HIS B C 1
ATOM 2727 O O . HIS B 1 27 ? 4.301 -8.726 -10.779 1 28.97 27 HIS B O 1
ATOM 2733 N N . ASN B 1 28 ? 4.648 -10.663 -10.472 1 26.6 28 ASN B N 1
ATOM 2734 C CA . ASN B 1 28 ? 4.801 -10.835 -11.913 1 26.6 28 ASN B CA 1
ATOM 2735 C C . ASN B 1 28 ? 3.538 -11.413 -12.546 1 26.6 28 ASN B C 1
ATOM 2737 O O . ASN B 1 28 ? 2.802 -12.161 -11.9 1 26.6 28 ASN B O 1
ATOM 2741 N N . ARG B 1 29 ? 3.217 -11.141 -13.908 1 29.64 29 ARG B N 1
ATOM 2742 C CA . ARG B 1 29 ? 2.022 -11.219 -14.741 1 29.64 29 ARG B CA 1
ATOM 2743 C C . ARG B 1 29 ? 1.694 -12.666 -15.095 1 29.64 29 ARG B C 1
ATOM 2745 O O . ARG B 1 29 ? 2.575 -13.424 -15.506 1 29.64 29 ARG B O 1
ATOM 2752 N N . ILE B 1 30 ? 0.968 -13.415 -14.534 1 31.69 30 ILE B N 1
ATOM 2753 C CA . ILE B 1 30 ? 0.276 -14.584 -15.066 1 31.69 30 ILE B CA 1
ATOM 2754 C C . ILE B 1 30 ? -0.329 -14.25 -16.428 1 31.69 30 ILE B C 1
ATOM 2756 O O . ILE B 1 30 ? -0.844 -13.149 -16.633 1 31.69 30 ILE B O 1
ATOM 2760 N N . HIS B 1 31 ? -0.211 -14.972 -17.501 1 31.2 31 HIS B N 1
ATOM 2761 C CA . HIS B 1 31 ? -0.72 -14.901 -18.866 1 31.2 31 HIS B CA 1
ATOM 2762 C C . HIS B 1 31 ? -2.229 -14.685 -18.881 1 31.2 31 HIS B C 1
ATOM 2764 O O . HIS B 1 31 ? -2.851 -14.689 -19.945 1 31.2 31 HIS B O 1
ATOM 2770 N N . ALA B 1 32 ? -3.144 -15.271 -18.088 1 34.12 32 ALA B N 1
ATOM 2771 C CA . ALA B 1 32 ? -4.553 -14.932 -18.271 1 34.12 32 ALA B CA 1
ATOM 2772 C C . ALA B 1 32 ? -4.746 -13.42 -18.353 1 34.12 32 ALA B C 1
ATOM 2774 O O . ALA B 1 32 ? -4.161 -12.67 -17.568 1 34.12 32 ALA B O 1
ATOM 2775 N N . GLN B 1 33 ? -5.269 -12.747 -19.489 1 36.96 33 GLN B N 1
ATOM 2776 C CA . GLN B 1 33 ? -5.094 -11.413 -20.055 1 36.96 33 GLN B CA 1
ATOM 2777 C C . GLN B 1 33 ? -5.095 -10.348 -18.962 1 36.96 33 GLN B C 1
ATOM 2779 O O . GLN B 1 33 ? -4.419 -9.325 -19.085 1 36.96 33 GLN B O 1
ATOM 2784 N N . ASN B 1 34 ? -5.972 -10.357 -17.985 1 41.31 34 ASN B N 1
ATOM 2785 C CA . ASN B 1 34 ? -6.257 -9.15 -17.216 1 41.31 34 ASN B CA 1
ATOM 2786 C C . ASN B 1 34 ? -5.737 -9.26 -15.786 1 41.31 34 ASN B C 1
ATOM 2788 O O . ASN B 1 34 ? -6.056 -8.425 -14.939 1 41.31 34 ASN B O 1
ATOM 2792 N N . PHE B 1 35 ? -5.16 -10.607 -15.407 1 47.99 35 PHE B N 1
ATOM 2793 C CA . PHE B 1 35 ? -4.738 -10.659 -14.012 1 47.99 35 PHE B CA 1
ATOM 2794 C C . PHE B 1 35 ? -3.226 -10.504 -13.898 1 47.99 35 PHE B C 1
ATOM 2796 O O . PHE B 1 35 ? -2.484 -10.938 -14.781 1 47.99 35 PHE B O 1
ATOM 2803 N N . TYR B 1 36 ? -2.819 -9.573 -13.083 1 54.8 36 TYR B N 1
ATOM 2804 C CA . TYR B 1 36 ? -1.408 -9.535 -12.718 1 54.8 36 TYR B CA 1
ATOM 2805 C C . TYR B 1 36 ? -1.044 -10.716 -11.826 1 54.8 36 TYR B C 1
ATOM 2807 O O . TYR B 1 36 ? -1.756 -11.02 -10.866 1 54.8 36 TYR B O 1
ATOM 2815 N N . ALA B 1 37 ? -0.288 -11.802 -12.342 1 61.22 37 ALA B N 1
ATOM 2816 C CA . ALA B 1 37 ? 0.167 -12.939 -11.547 1 61.22 37 ALA B CA 1
ATOM 2817 C C . ALA B 1 37 ? 1.659 -13.187 -11.746 1 61.22 37 ALA B C 1
ATOM 2819 O O . ALA B 1 37 ? 2.219 -12.837 -12.787 1 61.22 37 ALA B O 1
ATOM 2820 N N . LYS B 1 38 ? 2.357 -13.51 -10.755 1 64.61 38 LYS B N 1
ATOM 2821 C CA . LYS B 1 38 ? 3.762 -13.898 -10.843 1 64.61 38 LYS B CA 1
ATOM 2822 C C . LYS B 1 38 ? 3.931 -15.401 -10.637 1 64.61 38 LYS B C 1
ATOM 2824 O O . LYS B 1 38 ? 3.35 -15.976 -9.714 1 64.61 38 LYS B O 1
ATOM 2829 N N . THR B 1 39 ? 4.657 -15.925 -11.564 1 69.76 39 THR B N 1
ATOM 2830 C CA . THR B 1 39 ? 4.943 -17.346 -11.398 1 69.76 39 THR B CA 1
ATOM 2831 C C . THR B 1 39 ? 5.907 -17.572 -10.237 1 69.76 39 THR B C 1
ATOM 2833 O O . THR B 1 39 ? 6.993 -16.99 -10.203 1 69.76 39 THR B O 1
ATOM 2836 N N . VAL B 1 40 ? 5.529 -18.365 -9.326 1 73.48 40 VAL B N 1
ATOM 2837 C CA . VAL B 1 40 ? 6.383 -18.603 -8.167 1 73.48 40 VAL B CA 1
ATOM 2838 C C . VAL B 1 40 ? 7.02 -19.987 -8.27 1 73.48 40 VAL B C 1
ATOM 2840 O O . VAL B 1 40 ? 8.129 -20.205 -7.777 1 73.48 40 VAL B O 1
ATOM 2843 N N . GLN B 1 41 ? 6.383 -20.868 -8.936 1 79.01 41 GLN B N 1
ATOM 2844 C CA . GLN B 1 41 ? 6.899 -22.226 -9.067 1 79.01 41 GLN B CA 1
ATOM 2845 C C . GLN B 1 41 ? 6.531 -22.826 -10.421 1 79.01 41 GLN B C 1
ATOM 2847 O O . GLN B 1 41 ? 5.459 -22.543 -10.961 1 79.01 41 GLN B O 1
ATOM 2852 N N . LEU B 1 42 ? 7.449 -23.575 -10.915 1 82.84 42 LEU B N 1
ATOM 2853 C CA . LEU B 1 42 ? 7.235 -24.32 -12.151 1 82.84 42 LEU B CA 1
ATOM 2854 C C . LEU B 1 42 ? 7.48 -25.81 -11.936 1 82.84 42 LEU B C 1
ATOM 2856 O O . LEU B 1 42 ? 8.434 -26.196 -11.257 1 82.84 42 LEU B O 1
ATOM 2860 N N . PHE B 1 43 ? 6.549 -26.641 -12.354 1 82.25 43 PHE B N 1
ATOM 2861 C CA . PHE B 1 43 ? 6.706 -28.09 -12.334 1 82.25 43 PHE B CA 1
ATOM 2862 C C . PHE B 1 43 ? 6.894 -28.634 -13.745 1 82.25 43 PHE B C 1
ATOM 2864 O O . PHE B 1 43 ? 6.022 -28.47 -14.601 1 82.25 43 PHE B O 1
ATOM 2871 N N . ILE B 1 44 ? 8.033 -29.234 -13.965 1 85.54 44 ILE B N 1
ATOM 2872 C CA . ILE B 1 44 ? 8.339 -29.795 -15.276 1 85.54 44 ILE B CA 1
ATOM 2873 C C . ILE B 1 44 ? 8.375 -31.319 -15.19 1 85.54 44 ILE B C 1
ATOM 2875 O O . ILE B 1 44 ? 9.236 -31.889 -14.516 1 85.54 44 ILE B O 1
ATOM 2879 N N . MET B 1 45 ? 7.468 -31.914 -15.843 1 83.88 45 MET B N 1
ATOM 2880 C CA . MET B 1 45 ? 7.399 -33.373 -15.83 1 83.88 45 MET B CA 1
ATOM 2881 C C . MET B 1 45 ? 8.534 -33.978 -16.65 1 83.88 45 MET B C 1
ATOM 2883 O O . MET B 1 45 ? 8.869 -33.472 -17.723 1 83.88 45 MET B O 1
ATOM 2887 N N . GLY B 1 46 ? 9.017 -35.049 -16.105 1 88.4 46 GLY B N 1
ATOM 2888 C CA . GLY B 1 46 ? 10.084 -35.741 -16.811 1 88.4 46 GLY B CA 1
ATOM 2889 C C . GLY B 1 46 ? 9.574 -36.774 -17.799 1 88.4 46 GLY B C 1
ATOM 2890 O O . GLY B 1 46 ? 8.42 -37.201 -17.717 1 88.4 46 GLY B O 1
ATOM 2891 N N . LYS B 1 47 ? 10.429 -36.991 -18.767 1 87.6 47 LYS B N 1
ATOM 2892 C CA . LYS B 1 47 ? 10.215 -38.099 -19.694 1 87.6 47 LYS B CA 1
ATOM 2893 C C . LYS B 1 47 ? 11.181 -39.246 -19.411 1 87.6 47 LYS B C 1
ATOM 2895 O O . LYS B 1 47 ? 12.387 -39.031 -19.279 1 87.6 47 LYS B O 1
ATOM 2900 N N . ASP B 1 48 ? 10.588 -40.431 -19.258 1 88.5 48 ASP B N 1
ATOM 2901 C CA . ASP B 1 48 ? 11.432 -41.602 -19.039 1 88.5 48 ASP B CA 1
ATOM 2902 C C . ASP B 1 48 ? 12.179 -41.986 -20.315 1 88.5 48 ASP B C 1
ATOM 2904 O O . ASP B 1 48 ? 11.565 -42.412 -21.296 1 88.5 48 ASP B O 1
ATOM 2908 N N . GLU B 1 49 ? 13.459 -41.821 -20.318 1 88.07 49 GLU B N 1
ATOM 2909 C CA . GLU B 1 49 ? 14.295 -42.164 -21.464 1 88.07 49 GLU B CA 1
ATOM 2910 C C . GLU B 1 49 ? 15.345 -43.206 -21.089 1 88.07 49 GLU B C 1
ATOM 2912 O O . GLU B 1 49 ? 16.46 -43.187 -21.614 1 88.07 49 GLU B O 1
ATOM 2917 N N . THR B 1 50 ? 15.034 -44.003 -20.132 1 87.79 50 THR B N 1
ATOM 2918 C CA . THR B 1 50 ? 15.972 -44.997 -19.622 1 87.79 50 THR B CA 1
ATOM 2919 C C . THR B 1 50 ? 16.461 -45.905 -20.746 1 87.79 50 THR B C 1
ATOM 2921 O O . THR B 1 50 ? 17.614 -46.344 -20.741 1 87.79 50 THR B O 1
ATOM 2924 N N . HIS B 1 51 ? 15.62 -46.119 -21.729 1 83.44 51 HIS B N 1
ATOM 2925 C CA . HIS B 1 51 ? 15.992 -47.008 -22.824 1 83.44 51 HIS B CA 1
ATOM 2926 C C . HIS B 1 51 ? 17.08 -46.387 -23.693 1 83.44 51 HIS B C 1
ATOM 2928 O O . HIS B 1 51 ? 17.771 -47.094 -24.43 1 83.44 51 HIS B O 1
ATOM 2934 N N . LYS B 1 52 ? 17.239 -45.046 -23.567 1 78.93 52 LYS B N 1
ATOM 2935 C CA . LYS B 1 52 ? 18.224 -44.357 -24.396 1 78.93 52 LYS B CA 1
ATOM 2936 C C . LYS B 1 52 ? 19.56 -44.229 -23.671 1 78.93 52 LYS B C 1
ATOM 2938 O O . LYS B 1 52 ? 20.553 -43.795 -24.26 1 78.93 52 LYS B O 1
ATOM 2943 N N . CYS B 1 53 ? 19.535 -44.436 -22.417 1 79.21 53 CYS B N 1
ATOM 2944 C CA . CYS B 1 53 ? 20.755 -44.26 -21.637 1 79.21 53 CYS B CA 1
ATOM 2945 C C . CYS B 1 53 ? 21.616 -45.517 -21.681 1 79.21 53 CYS B C 1
ATOM 2947 O O . CYS B 1 53 ? 21.093 -46.63 -21.761 1 79.21 53 CYS B O 1
ATOM 2949 N N . ILE B 1 54 ? 22.923 -45.313 -21.923 1 69.54 54 ILE B N 1
ATOM 2950 C CA . ILE B 1 54 ? 23.867 -46.424 -21.974 1 69.54 54 ILE B CA 1
ATOM 2951 C C . ILE B 1 54 ? 23.976 -47.073 -20.596 1 69.54 54 ILE B C 1
ATOM 2953 O O . ILE B 1 54 ? 24.18 -46.384 -19.593 1 69.54 54 ILE B O 1
ATOM 2957 N N . HIS B 1 55 ? 23.885 -48.444 -20.467 1 60.86 55 HIS B N 1
ATOM 2958 C CA . HIS B 1 55 ? 24.187 -49.617 -19.653 1 60.86 55 HIS B CA 1
ATOM 2959 C C . HIS B 1 55 ? 23.808 -49.387 -18.194 1 60.86 55 HIS B C 1
ATOM 2961 O O . HIS B 1 55 ? 23.199 -50.254 -17.563 1 60.86 55 HIS B O 1
ATOM 2967 N N . ARG B 1 56 ? 23.388 -49.08 -17.251 1 65.01 56 ARG B N 1
ATOM 2968 C CA . ARG B 1 56 ? 23.674 -49.59 -15.913 1 65.01 56 ARG B CA 1
ATOM 2969 C C . ARG B 1 56 ? 22.399 -50.069 -15.226 1 65.01 56 ARG B C 1
ATOM 2971 O O . ARG B 1 56 ? 21.319 -49.523 -15.46 1 65.01 56 ARG B O 1
ATOM 2978 N N . LYS B 1 57 ? 22.474 -51.285 -14.795 1 76.07 57 LYS B N 1
ATOM 2979 C CA . LYS B 1 57 ? 21.569 -51.877 -13.814 1 76.07 57 LYS B CA 1
ATOM 2980 C C . LYS B 1 57 ? 21.2 -50.87 -12.729 1 76.07 57 LYS B C 1
ATOM 2982 O O . LYS B 1 57 ? 22.024 -50.041 -12.338 1 76.07 57 LYS B O 1
ATOM 2987 N N . SER B 1 58 ? 19.992 -50.776 -12.407 1 85.95 58 SER B N 1
ATOM 2988 C CA . SER B 1 58 ? 19.468 -50.012 -11.279 1 85.95 58 SER B CA 1
ATOM 2989 C C . SER B 1 58 ? 19.516 -48.513 -11.556 1 85.95 58 SER B C 1
ATOM 2991 O O . SER B 1 58 ? 19.713 -47.713 -10.639 1 85.95 58 SER B O 1
ATOM 2993 N N . ALA B 1 59 ? 19.557 -48.206 -12.93 1 88.73 59 ALA B N 1
ATOM 2994 C CA . ALA B 1 59 ? 19.67 -46.792 -13.277 1 88.73 59 ALA B CA 1
ATOM 2995 C C . ALA B 1 59 ? 18.44 -46.316 -14.046 1 88.73 59 ALA B C 1
ATOM 2997 O O . ALA B 1 59 ? 17.951 -47.013 -14.938 1 88.73 59 ALA B O 1
ATOM 2998 N N . GLY B 1 60 ? 17.846 -45.241 -13.579 1 91.28 60 GLY B N 1
ATOM 2999 C CA . GLY B 1 60 ? 16.81 -44.546 -14.325 1 91.28 60 GLY B CA 1
ATOM 3000 C C . GLY B 1 60 ? 17.302 -43.269 -14.981 1 91.28 60 GLY B C 1
ATOM 3001 O O . GLY B 1 60 ? 18.102 -42.534 -14.398 1 91.28 60 GLY B O 1
ATOM 3002 N N . CYS B 1 61 ? 16.933 -43.11 -16.305 1 91.93 61 CYS B N 1
ATOM 3003 C CA . CYS B 1 61 ? 17.3 -41.909 -17.047 1 91.93 61 CYS B CA 1
ATOM 3004 C C . CYS B 1 61 ? 16.066 -41.091 -17.405 1 91.93 61 CYS B C 1
ATOM 3006 O O . CYS B 1 61 ? 15.054 -41.644 -17.84 1 91.93 61 CYS B O 1
ATOM 3008 N N . TYR B 1 62 ? 16.209 -39.764 -17.165 1 92.27 62 TYR B N 1
ATOM 3009 C CA . TYR B 1 62 ? 15.051 -38.9 -17.365 1 92.27 62 TYR B CA 1
ATOM 3010 C C . TYR B 1 62 ? 15.452 -37.602 -18.056 1 92.27 62 TYR B C 1
ATOM 3012 O O . TYR B 1 62 ? 16.543 -37.077 -17.82 1 92.27 62 TYR B O 1
ATOM 3020 N N . TYR B 1 63 ? 14.492 -37.163 -18.931 1 92.59 63 TYR B N 1
ATOM 3021 C CA . TYR B 1 63 ? 14.693 -35.91 -19.65 1 92.59 63 TYR B CA 1
ATOM 3022 C C . TYR B 1 63 ? 13.669 -34.866 -19.221 1 92.59 63 TYR B C 1
ATOM 3024 O O . TYR B 1 63 ? 12.487 -35.177 -19.056 1 92.59 63 TYR B O 1
ATOM 3032 N N . PHE B 1 64 ? 14.138 -33.666 -18.962 1 91.74 64 PHE B N 1
ATOM 3033 C CA . PHE B 1 64 ? 13.288 -32.545 -18.579 1 91.74 64 PHE B CA 1
ATOM 3034 C C . PHE B 1 64 ? 13.464 -31.378 -19.543 1 91.74 64 PHE B C 1
ATOM 3036 O O . PHE B 1 64 ? 14.567 -30.846 -19.688 1 91.74 64 PHE B O 1
ATOM 3043 N N . ASP B 1 65 ? 12.37 -30.965 -20.143 1 88.88 65 ASP B N 1
ATOM 3044 C CA . ASP B 1 65 ? 12.422 -29.838 -21.069 1 88.88 65 ASP B CA 1
ATOM 3045 C C . ASP B 1 65 ? 12.231 -28.513 -20.334 1 88.88 65 ASP B C 1
ATOM 3047 O O . ASP B 1 65 ? 11.099 -28.078 -20.112 1 88.88 65 ASP B O 1
ATOM 3051 N N . VAL B 1 66 ? 13.354 -27.898 -20.016 1 89.17 66 VAL B N 1
ATOM 3052 C CA . VAL B 1 66 ? 13.28 -26.649 -19.264 1 89.17 66 VAL B CA 1
ATOM 3053 C C . VAL B 1 66 ? 13.484 -25.465 -20.207 1 89.17 66 VAL B C 1
ATOM 3055 O O . VAL B 1 66 ? 13.407 -24.308 -19.787 1 89.17 66 VAL B O 1
ATOM 3058 N N . ASN B 1 67 ? 13.611 -25.723 -21.427 1 85.81 67 ASN B N 1
ATOM 3059 C CA . ASN B 1 67 ? 13.99 -24.677 -22.371 1 85.81 67 ASN B CA 1
ATOM 3060 C C . ASN B 1 67 ? 12.919 -23.594 -22.468 1 85.81 67 ASN B C 1
ATOM 3062 O O . ASN B 1 67 ? 11.771 -23.879 -22.813 1 85.81 67 ASN B O 1
ATOM 3066 N N . GLY B 1 68 ? 13.311 -22.382 -22.099 1 79.83 68 GLY B N 1
ATOM 3067 C CA . GLY B 1 68 ? 12.45 -21.223 -22.276 1 79.83 68 GLY B CA 1
ATOM 3068 C C . GLY B 1 68 ? 11.324 -21.155 -21.262 1 79.83 68 GLY B C 1
ATOM 3069 O O . GLY B 1 68 ? 10.422 -20.325 -21.383 1 79.83 68 GLY B O 1
ATOM 3070 N N . LYS B 1 69 ? 11.341 -21.954 -20.311 1 81.34 69 LYS B N 1
ATOM 3071 C CA . LYS B 1 69 ? 10.213 -21.994 -19.385 1 81.34 69 LYS B CA 1
ATOM 3072 C C . LYS B 1 69 ? 10.413 -21.014 -18.232 1 81.34 69 LYS B C 1
ATOM 3074 O O . LYS B 1 69 ? 9.444 -20.559 -17.621 1 81.34 69 LYS B O 1
ATOM 3079 N N . VAL B 1 70 ? 11.664 -20.728 -17.947 1 82.37 70 VAL B N 1
ATOM 3080 C CA . VAL B 1 70 ? 12.006 -19.762 -16.908 1 82.37 70 VAL B CA 1
ATOM 3081 C C . VAL B 1 70 ? 13.337 -19.093 -17.243 1 82.37 70 VAL B C 1
ATOM 3083 O O . VAL B 1 70 ? 14.225 -19.72 -17.825 1 82.37 70 VAL B O 1
ATOM 3086 N N . ALA B 1 71 ? 13.395 -17.886 -16.894 1 83.7 71 ALA B N 1
ATOM 3087 C CA . ALA B 1 71 ? 14.676 -17.206 -17.068 1 83.7 71 ALA B CA 1
ATOM 3088 C C . ALA B 1 71 ? 15.689 -17.669 -16.025 1 83.7 71 ALA B C 1
ATOM 3090 O O . ALA B 1 71 ? 15.35 -17.832 -14.851 1 83.7 71 ALA B O 1
ATOM 3091 N N . PRO B 1 72 ? 16.894 -17.894 -16.534 1 88.96 72 PRO B N 1
ATOM 3092 C CA . PRO B 1 72 ? 17.92 -18.385 -15.611 1 88.96 72 PRO B CA 1
ATOM 3093 C C . PRO B 1 72 ? 18.074 -17.501 -14.376 1 88.96 72 PRO B C 1
ATOM 3095 O O . PRO B 1 72 ? 18.27 -18.009 -13.269 1 88.96 72 PRO B O 1
ATOM 3098 N N . TYR B 1 73 ? 17.925 -16.245 -14.558 1 85.81 73 TYR B N 1
ATOM 3099 C CA . TYR B 1 73 ? 18.148 -15.326 -13.447 1 85.81 73 TYR B CA 1
ATOM 3100 C C . TYR B 1 73 ? 16.992 -15.379 -12.455 1 85.81 73 TYR B C 1
ATOM 3102 O O . TYR B 1 73 ? 17.109 -14.887 -11.33 1 85.81 73 TYR B O 1
ATOM 3110 N N . ASP B 1 74 ? 15.948 -15.945 -12.798 1 82.66 74 ASP B N 1
ATOM 3111 C CA . ASP B 1 74 ? 14.767 -15.994 -11.941 1 82.66 74 ASP B CA 1
ATOM 3112 C C . ASP B 1 74 ? 14.746 -17.272 -11.106 1 82.66 74 ASP B C 1
ATOM 3114 O O . ASP B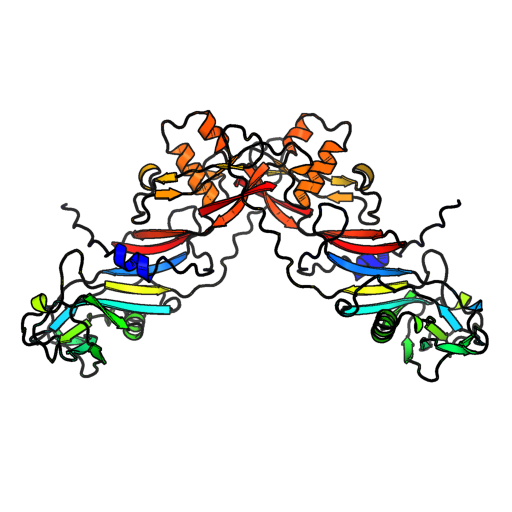 1 74 ? 13.914 -17.421 -10.209 1 82.66 74 ASP B O 1
ATOM 3118 N N . VAL B 1 75 ? 15.7 -18.19 -11.38 1 89.44 75 VAL B N 1
ATOM 3119 C CA . VAL B 1 75 ? 15.673 -19.481 -10.701 1 89.44 75 VAL B CA 1
ATOM 3120 C C . VAL B 1 75 ? 16.258 -19.34 -9.298 1 89.44 75 VAL B C 1
ATOM 3122 O O . VAL B 1 75 ? 17.433 -19 -9.139 1 89.44 75 VAL B O 1
ATOM 3125 N N . ALA B 1 76 ? 15.44 -19.543 -8.315 1 87.18 76 ALA B N 1
ATOM 3126 C CA . ALA B 1 76 ? 15.911 -19.53 -6.932 1 87.18 76 ALA B CA 1
ATOM 3127 C C . ALA B 1 76 ? 16.376 -20.917 -6.498 1 87.18 76 ALA B C 1
ATOM 3129 O O . ALA B 1 76 ? 17.49 -21.075 -5.993 1 87.18 76 ALA B O 1
ATOM 3130 N N . THR B 1 77 ? 15.554 -21.886 -6.688 1 90.51 77 THR B N 1
ATOM 3131 C CA . THR B 1 77 ? 15.884 -23.276 -6.395 1 90.51 77 THR B CA 1
ATOM 3132 C C . THR B 1 77 ? 15.306 -24.205 -7.458 1 90.51 77 THR B C 1
ATOM 3134 O O . THR B 1 77 ? 14.381 -23.83 -8.181 1 90.51 77 THR B O 1
ATOM 3137 N N . ALA B 1 78 ? 15.902 -25.316 -7.631 1 93.58 78 ALA B N 1
ATOM 3138 C CA . ALA B 1 78 ? 15.411 -26.384 -8.498 1 93.58 78 ALA B CA 1
ATOM 3139 C C . ALA B 1 78 ? 15.658 -27.755 -7.875 1 93.58 78 ALA B C 1
ATOM 3141 O O . ALA B 1 78 ? 16.78 -28.066 -7.469 1 93.58 78 ALA B O 1
ATOM 3142 N N . GLU B 1 79 ? 14.583 -28.518 -7.752 1 93.04 79 GLU B N 1
ATOM 3143 C CA . GLU B 1 79 ? 14.681 -29.846 -7.155 1 93.04 79 GLU B CA 1
ATOM 3144 C C . GLU B 1 79 ? 14.06 -30.906 -8.06 1 93.04 79 GLU B C 1
ATOM 3146 O O . GLU B 1 79 ? 12.987 -30.693 -8.629 1 93.04 79 GLU B O 1
ATOM 3151 N N . LEU B 1 80 ? 14.77 -32.01 -8.185 1 94.28 80 LEU B N 1
ATOM 3152 C CA . LEU B 1 80 ? 14.215 -33.187 -8.846 1 94.28 80 LEU B CA 1
ATOM 3153 C C . LEU B 1 80 ? 13.484 -34.077 -7.846 1 94.28 80 LEU B C 1
ATOM 3155 O O . LEU B 1 80 ? 14.039 -34.434 -6.805 1 94.28 80 LEU B O 1
ATOM 3159 N N . TRP B 1 81 ? 12.284 -34.306 -8.126 1 88.94 81 TRP B N 1
ATOM 3160 C CA . TRP B 1 81 ? 11.478 -35.217 -7.321 1 88.94 81 TRP B CA 1
ATOM 3161 C C . TRP B 1 81 ? 11.372 -36.585 -7.987 1 88.94 81 TRP B C 1
ATOM 3163 O O . TRP B 1 81 ? 10.883 -36.698 -9.113 1 88.94 81 TRP B O 1
ATOM 3173 N N . ILE B 1 82 ? 11.862 -37.628 -7.322 1 90.93 82 ILE B N 1
ATOM 3174 C CA . ILE B 1 82 ? 11.796 -38.991 -7.837 1 90.93 82 ILE B CA 1
ATOM 3175 C C . ILE B 1 82 ? 11.214 -39.918 -6.772 1 90.93 82 ILE B C 1
ATOM 3177 O O . ILE B 1 82 ? 11.586 -39.837 -5.599 1 90.93 82 ILE B O 1
ATOM 3181 N N . TYR B 1 83 ? 10.314 -40.698 -7.174 1 88.79 83 TYR B N 1
ATOM 3182 C CA . TYR B 1 83 ? 9.646 -41.582 -6.226 1 88.79 83 TYR B CA 1
ATOM 3183 C C . TYR B 1 83 ? 10.404 -42.896 -6.079 1 88.79 83 TYR B C 1
ATOM 3185 O O . TYR B 1 83 ? 10.472 -43.69 -7.02 1 88.79 83 TYR B O 1
ATOM 3193 N N . LYS B 1 84 ? 10.942 -43.103 -4.916 1 88.02 84 LYS B N 1
ATOM 3194 C CA . LYS B 1 84 ? 11.653 -44.339 -4.601 1 88.02 84 LYS B CA 1
ATOM 3195 C C . LYS B 1 84 ? 10.688 -45.424 -4.132 1 88.02 84 LYS B C 1
ATOM 3197 O O . LYS B 1 84 ? 9.851 -45.183 -3.259 1 88.02 84 LYS B O 1
ATOM 3202 N N . LEU B 1 85 ? 10.842 -46.498 -4.719 1 88.14 85 LEU B N 1
ATOM 3203 C CA . LEU B 1 85 ? 10.025 -47.64 -4.32 1 88.14 85 LEU B CA 1
ATOM 3204 C C . LEU B 1 85 ? 10.716 -48.446 -3.226 1 88.14 85 LEU B C 1
ATOM 3206 O O . LEU B 1 85 ? 11.923 -48.306 -3.013 1 88.14 85 LEU B O 1
ATOM 3210 N N . PHE B 1 86 ? 9.887 -49.171 -2.518 1 82.93 86 PHE B N 1
ATOM 3211 C CA . PHE B 1 86 ? 10.383 -49.978 -1.409 1 82.93 86 PHE B CA 1
ATOM 3212 C C . PHE B 1 86 ? 11.372 -51.027 -1.903 1 82.93 86 PHE B C 1
ATOM 3214 O O . PHE B 1 86 ? 11.185 -51.608 -2.974 1 82.93 86 PHE B O 1
ATOM 3221 N N . ASN B 1 87 ? 12.474 -51.104 -1.221 1 74.36 87 ASN B N 1
ATOM 3222 C CA . ASN B 1 87 ? 13.467 -52.148 -1.453 1 74.36 87 ASN B CA 1
ATOM 3223 C C . ASN B 1 87 ? 13.811 -52.89 -0.165 1 74.36 87 ASN B C 1
ATOM 3225 O O . ASN B 1 87 ? 13.816 -52.297 0.915 1 74.36 87 ASN B O 1
ATOM 3229 N N . HIS B 1 88 ? 13.985 -54.111 -0.2 1 70.39 88 HIS B N 1
ATOM 3230 C CA . HIS B 1 88 ? 14.255 -54.968 0.949 1 70.39 88 HIS B CA 1
ATOM 3231 C C . HIS B 1 88 ? 15.493 -54.5 1.706 1 70.39 88 HIS B C 1
ATOM 3233 O O . HIS B 1 88 ? 15.622 -54.747 2.907 1 70.39 88 HIS B O 1
ATOM 3239 N N . ASN B 1 89 ? 16.419 -53.871 1.04 1 65.59 89 ASN B N 1
ATOM 3240 C CA . ASN B 1 89 ? 17.633 -53.392 1.692 1 65.59 89 ASN B CA 1
ATOM 3241 C C . ASN B 1 89 ? 17.431 -52.011 2.308 1 65.59 89 ASN B C 1
ATOM 3243 O O . ASN B 1 89 ? 18.392 -51.375 2.744 1 65.59 89 ASN B O 1
ATOM 3247 N N . ASP B 1 90 ? 16.19 -51.568 2.369 1 61.57 90 ASP B N 1
ATOM 3248 C CA . ASP B 1 90 ? 15.863 -50.206 2.779 1 61.57 90 ASP B CA 1
ATOM 3249 C C . ASP B 1 90 ? 16.255 -49.962 4.235 1 61.57 90 ASP B C 1
ATOM 3251 O O . ASP B 1 90 ? 16.601 -48.84 4.611 1 61.57 90 ASP B O 1
ATOM 3255 N N . PRO B 1 91 ? 16.25 -51.017 5.105 1 62.9 91 PRO B N 1
ATOM 3256 C CA . PRO B 1 91 ? 16.662 -50.703 6.475 1 62.9 91 PRO B CA 1
ATOM 3257 C C . PRO B 1 91 ? 18.081 -50.142 6.55 1 62.9 91 PRO B C 1
ATOM 3259 O O . PRO B 1 91 ? 18.449 -49.516 7.547 1 62.9 91 PRO B O 1
ATOM 3262 N N . TYR B 1 92 ? 18.804 -50.164 5.429 1 69.3 92 TYR B N 1
ATOM 3263 C CA . TYR B 1 92 ? 20.152 -49.608 5.41 1 69.3 92 TYR B CA 1
ATOM 3264 C C . TYR B 1 92 ? 20.197 -48.314 4.606 1 69.3 92 TYR B C 1
ATOM 3266 O O . TYR B 1 92 ? 19.268 -48.01 3.854 1 69.3 92 TYR B O 1
ATOM 3274 N N . ILE B 1 93 ? 21.168 -47.513 4.903 1 79.06 93 ILE B N 1
ATOM 3275 C CA . ILE B 1 93 ? 21.403 -46.285 4.151 1 79.06 93 ILE B CA 1
ATOM 3276 C C . ILE B 1 93 ? 21.64 -46.618 2.68 1 79.06 93 ILE B C 1
ATOM 3278 O O . ILE B 1 93 ? 22.478 -47.464 2.356 1 79.06 93 ILE B O 1
ATOM 3282 N N . GLN B 1 94 ? 20.764 -46.152 1.869 1 83.81 94 GLN B N 1
ATOM 3283 C CA . GLN B 1 94 ? 20.915 -46.353 0.431 1 83.81 94 GLN B CA 1
ATOM 3284 C C . GLN B 1 94 ? 21.652 -45.183 -0.213 1 83.81 94 GLN B C 1
ATOM 3286 O O . GLN B 1 94 ? 21.478 -44.032 0.193 1 83.81 94 GLN B O 1
ATOM 3291 N N . THR B 1 95 ? 22.505 -45.557 -1.095 1 87.56 95 THR B N 1
ATOM 3292 C CA . THR B 1 95 ? 23.293 -44.55 -1.797 1 87.56 95 THR B CA 1
ATOM 3293 C C . THR B 1 95 ? 22.859 -44.444 -3.256 1 87.56 95 THR B C 1
ATOM 3295 O O . THR B 1 95 ? 22.757 -45.455 -3.954 1 87.56 95 THR B O 1
ATOM 3298 N N . PHE B 1 96 ? 22.554 -43.285 -3.603 1 89.71 96 PHE B N 1
ATOM 3299 C CA . PHE B 1 96 ? 22.206 -42.997 -4.989 1 89.71 96 PHE B CA 1
ATOM 3300 C C . PHE B 1 96 ? 23.226 -42.054 -5.618 1 89.71 96 PHE B C 1
ATOM 3302 O O . PHE B 1 96 ? 23.827 -41.23 -4.926 1 89.71 96 PHE B O 1
ATOM 3309 N N . PHE B 1 97 ? 23.423 -42.295 -6.967 1 90.57 97 PHE B N 1
ATOM 3310 C CA . PHE B 1 97 ? 24.295 -41.398 -7.715 1 90.57 97 PHE B CA 1
ATOM 3311 C C . PHE B 1 97 ? 23.507 -40.634 -8.772 1 90.57 97 PHE B C 1
ATOM 3313 O O . PHE B 1 97 ? 22.737 -41.228 -9.53 1 90.57 97 PHE B O 1
ATOM 3320 N N . PHE B 1 98 ? 23.674 -39.42 -8.646 1 92.07 98 PHE B N 1
ATOM 3321 C CA . PHE B 1 98 ? 23.051 -38.534 -9.622 1 92.07 98 PHE B CA 1
ATOM 3322 C C . PHE B 1 98 ? 24.06 -38.093 -10.675 1 92.07 98 PHE B C 1
ATOM 3324 O O . PHE B 1 98 ? 25.141 -37.604 -10.34 1 92.07 98 PHE B O 1
ATOM 3331 N N . HIS B 1 99 ? 23.671 -38.306 -12.04 1 91.5 99 HIS B N 1
ATOM 3332 C CA . HIS B 1 99 ? 24.52 -37.911 -13.158 1 91.5 99 HIS B CA 1
ATOM 3333 C C . HIS B 1 99 ? 23.771 -36.999 -14.123 1 91.5 99 HIS B C 1
ATOM 3335 O O . HIS B 1 99 ? 22.632 -37.285 -14.497 1 91.5 99 HIS B O 1
ATOM 3341 N N . GLU B 1 100 ? 24.403 -35.933 -14.423 1 91.23 100 GLU B N 1
ATOM 3342 C CA . GLU B 1 100 ? 23.946 -35.197 -15.598 1 91.23 100 GLU B CA 1
ATOM 3343 C C . GLU B 1 100 ? 24.479 -35.822 -16.883 1 91.23 100 GLU B C 1
ATOM 3345 O O . GLU B 1 100 ? 25.693 -35.891 -17.089 1 91.23 100 GLU B O 1
ATOM 3350 N N . LEU B 1 101 ? 23.606 -36.168 -17.738 1 90.05 101 LEU B N 1
ATOM 3351 C CA . LEU B 1 101 ? 24.011 -36.921 -18.92 1 90.05 101 LEU B CA 1
ATOM 3352 C C . LEU B 1 101 ? 24.624 -35.999 -19.969 1 90.05 101 LEU B C 1
ATOM 3354 O O . LEU B 1 101 ? 24.321 -34.804 -20.003 1 90.05 101 LEU B O 1
ATOM 3358 N N . GLU B 1 102 ? 25.544 -36.562 -20.701 1 85.98 102 GLU B N 1
ATOM 3359 C CA . GLU B 1 102 ? 26.175 -35.87 -21.821 1 85.98 102 GLU B CA 1
ATOM 3360 C C . GLU B 1 102 ? 25.996 -36.648 -23.121 1 85.98 102 GLU B C 1
ATOM 3362 O O . GLU B 1 102 ? 25.752 -37.856 -23.1 1 85.98 102 GLU B O 1
ATOM 3367 N N . ARG B 1 103 ? 26.003 -35.83 -24.091 1 79.71 103 ARG B N 1
ATOM 3368 C CA . ARG B 1 103 ? 25.869 -36.468 -25.397 1 79.71 103 ARG B CA 1
ATOM 3369 C C . ARG B 1 103 ? 27.088 -37.328 -25.713 1 79.71 103 ARG B C 1
ATOM 3371 O O . ARG B 1 103 ? 28.226 -36.882 -25.556 1 79.71 103 ARG B O 1
ATOM 3378 N N . GLY B 1 104 ? 26.879 -38.657 -25.814 1 69.88 104 GLY B N 1
ATOM 3379 C CA . GLY B 1 104 ? 27.952 -39.549 -26.224 1 69.88 104 GLY B CA 1
ATOM 3380 C C . GLY B 1 104 ? 28.061 -39.697 -27.73 1 69.88 104 GLY B C 1
ATOM 3381 O O . GLY B 1 104 ? 27.569 -38.852 -28.48 1 69.88 104 GLY B O 1
ATOM 3382 N N . ASN B 1 105 ? 28.745 -40.898 -28.105 1 64.26 105 ASN B N 1
ATOM 3383 C CA . ASN B 1 105 ? 28.821 -41.3 -29.506 1 64.26 105 ASN B CA 1
ATOM 3384 C C . ASN B 1 105 ? 27.522 -41.95 -29.974 1 64.26 105 ASN B C 1
ATOM 3386 O O . ASN B 1 105 ? 26.811 -42.569 -29.18 1 64.26 105 ASN B O 1
ATOM 3390 N N . ARG B 1 106 ? 27.036 -41.869 -31.3 1 60.21 106 ARG B N 1
ATOM 3391 C CA . ARG B 1 106 ? 25.933 -42.498 -32.019 1 60.21 106 ARG B CA 1
ATOM 3392 C C . ARG B 1 106 ? 24.603 -42.234 -31.323 1 60.21 106 ARG B C 1
ATOM 3394 O O . ARG B 1 106 ? 23.763 -43.13 -31.215 1 60.21 106 ARG B O 1
ATOM 3401 N N . ASN B 1 107 ? 24.389 -41.194 -30.741 1 60.93 107 ASN B N 1
ATOM 3402 C CA . ASN B 1 107 ? 23.091 -40.767 -30.231 1 60.93 107 ASN B CA 1
ATOM 3403 C C . ASN B 1 107 ? 22.821 -41.335 -28.84 1 60.93 107 ASN B C 1
ATOM 3405 O O . ASN B 1 107 ? 21.666 -41.456 -28.428 1 60.93 107 ASN B O 1
ATOM 3409 N N . ASN B 1 108 ? 24.037 -41.837 -28.212 1 66.28 108 ASN B N 1
ATOM 3410 C CA . ASN B 1 108 ? 23.871 -42.362 -26.861 1 66.28 108 ASN B CA 1
ATOM 3411 C C . ASN B 1 108 ? 24.207 -41.313 -25.806 1 66.28 108 ASN B C 1
ATOM 3413 O O . ASN B 1 108 ? 24.958 -40.374 -26.075 1 66.28 108 ASN B O 1
ATOM 3417 N N . ARG B 1 109 ? 23.448 -41.36 -24.69 1 75.49 109 ARG B N 1
ATOM 3418 C CA . ARG B 1 109 ? 23.708 -40.473 -23.56 1 75.49 109 ARG B CA 1
ATOM 3419 C C . ARG B 1 109 ? 24.656 -41.125 -22.559 1 75.49 109 ARG B C 1
ATOM 3421 O O . ARG B 1 109 ? 24.446 -42.269 -22.152 1 75.49 109 ARG B O 1
ATOM 3428 N N . ARG B 1 110 ? 25.822 -40.448 -22.382 1 74.94 110 ARG B N 1
ATOM 3429 C CA . ARG B 1 110 ? 26.849 -41.003 -21.506 1 74.94 110 ARG B CA 1
ATOM 3430 C C . ARG B 1 110 ? 26.827 -40.325 -20.14 1 74.94 110 ARG B C 1
ATOM 3432 O O . ARG B 1 110 ? 26.531 -39.133 -20.037 1 74.94 110 ARG B O 1
ATOM 3439 N N . ARG B 1 111 ? 27.118 -41.116 -19.118 1 72 111 ARG B N 1
ATOM 3440 C CA . ARG B 1 111 ? 27.288 -40.611 -17.759 1 72 111 ARG B CA 1
ATOM 3441 C C . ARG B 1 111 ? 28.705 -40.092 -17.541 1 72 111 ARG B C 1
ATOM 3443 O O . ARG B 1 111 ? 29.675 -40.835 -17.701 1 72 111 ARG B O 1
ATOM 3450 N N . PRO B 1 112 ? 28.672 -38.774 -17.308 1 69.97 112 PRO B N 1
ATOM 3451 C CA . PRO B 1 112 ? 30.023 -38.289 -17.018 1 69.97 112 PRO B CA 1
ATOM 3452 C C . PRO B 1 112 ? 30.562 -38.806 -15.686 1 69.97 112 PRO B C 1
ATOM 3454 O O . PRO B 1 112 ? 29.808 -39.367 -14.887 1 69.97 112 PRO B O 1
ATOM 3457 N N . ARG B 1 113 ? 31.9 -38.657 -15.463 1 68.6 113 ARG B N 1
ATOM 3458 C CA . ARG B 1 113 ? 32.552 -39.077 -14.227 1 68.6 113 ARG B CA 1
ATOM 3459 C C . ARG B 1 113 ? 32.088 -38.228 -13.048 1 68.6 113 ARG B C 1
ATOM 3461 O O . ARG B 1 113 ? 32.047 -38.705 -11.911 1 68.6 113 ARG B O 1
ATOM 3468 N N . ASN B 1 114 ? 31.501 -37.058 -13.283 1 73.28 114 ASN B N 1
ATOM 3469 C CA . ASN B 1 114 ? 31.045 -36.208 -12.188 1 73.28 114 ASN B CA 1
ATOM 3470 C C . ASN B 1 114 ? 29.641 -36.589 -11.729 1 73.28 114 ASN B C 1
ATOM 3472 O O . ASN B 1 114 ? 28.716 -36.659 -12.54 1 73.28 114 ASN B O 1
ATOM 3476 N N . MET B 1 115 ? 29.632 -37.133 -10.561 1 80.26 115 MET B N 1
ATOM 3477 C CA . MET B 1 115 ? 28.341 -37.53 -10.007 1 80.26 115 MET B CA 1
ATOM 3478 C C . MET B 1 115 ? 28.164 -36.983 -8.594 1 80.26 115 MET B C 1
ATOM 3480 O O . MET B 1 115 ? 29.14 -36.609 -7.942 1 80.26 115 MET B O 1
ATOM 3484 N N . ARG B 1 116 ? 26.965 -36.815 -8.268 1 89.64 116 ARG B N 1
ATOM 3485 C CA . ARG B 1 116 ? 26.617 -36.438 -6.902 1 89.64 116 ARG B CA 1
ATOM 3486 C C . ARG B 1 116 ? 26.06 -37.63 -6.131 1 89.64 116 ARG B C 1
ATOM 3488 O O . ARG B 1 116 ? 25.143 -38.307 -6.601 1 89.64 116 ARG B O 1
ATOM 3495 N N . ARG B 1 117 ? 26.682 -37.793 -4.944 1 90.09 1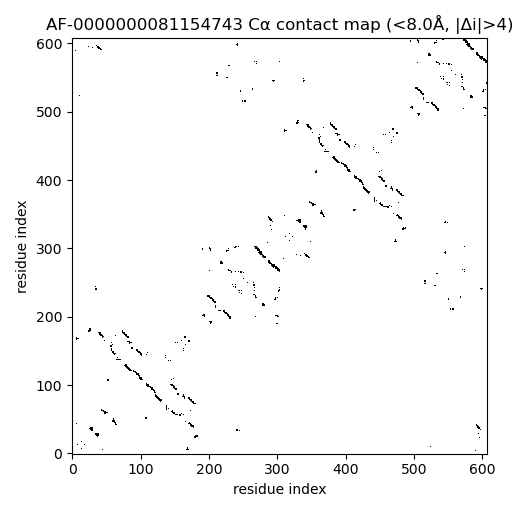17 ARG B N 1
ATOM 3496 C CA . ARG B 1 117 ? 26.256 -38.884 -4.073 1 90.09 117 ARG B CA 1
ATOM 3497 C C . ARG B 1 117 ? 25.117 -38.443 -3.16 1 90.09 117 ARG B C 1
ATOM 3499 O O . ARG B 1 117 ? 25.186 -37.379 -2.542 1 90.09 117 ARG B O 1
ATOM 3506 N N . ILE B 1 118 ? 24.063 -39.282 -3.183 1 89.56 118 ILE B N 1
ATOM 3507 C CA . ILE B 1 118 ? 22.907 -39.01 -2.337 1 89.56 118 ILE B CA 1
ATOM 3508 C C . ILE B 1 118 ? 22.651 -40.199 -1.414 1 89.56 118 ILE B C 1
ATOM 3510 O O . ILE B 1 118 ? 22.507 -41.333 -1.878 1 89.56 118 ILE B O 1
ATOM 3514 N N . GLU B 1 119 ? 22.626 -39.896 -0.146 1 87.73 119 GLU B N 1
ATOM 3515 C CA . GLU B 1 119 ? 22.333 -40.941 0.83 1 87.73 119 GLU B CA 1
ATOM 3516 C C . GLU B 1 119 ? 21.001 -40.684 1.53 1 87.73 119 GLU B C 1
ATOM 3518 O O . GLU B 1 119 ? 20.672 -39.54 1.848 1 87.73 119 GLU B O 1
ATOM 3523 N N . THR B 1 120 ? 20.269 -41.788 1.548 1 84.35 120 THR B N 1
ATOM 3524 C CA . THR B 1 120 ? 18.971 -41.617 2.192 1 84.35 120 THR B CA 1
ATOM 3525 C C . THR B 1 120 ? 18.601 -42.856 3.001 1 84.35 120 THR B C 1
ATOM 3527 O O . THR B 1 120 ? 19.041 -43.964 2.686 1 84.35 120 THR B O 1
ATOM 3530 N N . LYS B 1 121 ? 17.811 -42.62 4.078 1 81.79 121 LYS B N 1
ATOM 3531 C CA . LYS B 1 121 ? 17.25 -43.706 4.877 1 81.79 121 LYS B CA 1
ATOM 3532 C C . LYS B 1 121 ? 15.77 -43.909 4.566 1 81.79 121 LYS B C 1
ATOM 3534 O O . LYS B 1 121 ? 15.099 -44.715 5.215 1 81.79 121 LYS B O 1
ATOM 3539 N N . MET B 1 122 ? 15.409 -43.317 3.484 1 81.12 122 MET B N 1
ATOM 3540 C CA . MET B 1 122 ? 13.991 -43.378 3.142 1 81.12 122 MET B CA 1
ATOM 3541 C C . MET B 1 122 ? 13.618 -44.759 2.612 1 81.12 122 MET B C 1
ATOM 3543 O O . MET B 1 122 ? 14.335 -45.326 1.786 1 81.12 122 MET B O 1
ATOM 3547 N N . LYS B 1 123 ? 12.511 -45.319 3.175 1 79.31 123 LYS B N 1
ATOM 3548 C CA . LYS B 1 123 ? 12.048 -46.615 2.687 1 79.31 123 LYS B CA 1
ATOM 3549 C C . LYS B 1 123 ? 11.347 -46.476 1.338 1 79.31 123 LYS B C 1
ATOM 3551 O O . LYS B 1 123 ? 11.605 -47.252 0.416 1 79.31 123 LYS B O 1
ATOM 3556 N N . TYR B 1 124 ? 10.429 -45.522 1.268 1 84.15 124 TYR B N 1
ATOM 3557 C CA . TYR B 1 124 ? 9.745 -45.188 0.023 1 84.15 124 TYR B CA 1
ATOM 3558 C C . TYR B 1 124 ? 9.216 -43.759 0.058 1 84.15 124 TYR B C 1
ATOM 3560 O O . TYR B 1 124 ? 9.082 -43.166 1.131 1 84.15 124 TYR B O 1
ATOM 3568 N N . GLY B 1 125 ? 9.069 -43.255 -1.103 1 84.41 125 GLY B N 1
ATOM 3569 C CA . GLY B 1 125 ? 8.53 -41.906 -1.172 1 84.41 125 GLY B CA 1
ATOM 3570 C C . GLY B 1 125 ? 9.302 -41.002 -2.115 1 84.41 125 GLY B C 1
ATOM 3571 O O . GLY B 1 125 ? 10.142 -41.472 -2.885 1 84.41 125 GLY B O 1
ATOM 3572 N N . TRP B 1 126 ? 8.992 -39.767 -2.046 1 86.29 126 TRP B N 1
ATOM 3573 C CA . TRP B 1 126 ? 9.605 -38.79 -2.939 1 86.29 126 TRP B CA 1
ATOM 3574 C C . TRP B 1 126 ? 10.978 -38.37 -2.426 1 86.29 126 TRP B C 1
ATOM 3576 O O . TRP B 1 126 ? 11.098 -37.826 -1.326 1 86.29 126 TRP B O 1
ATOM 3586 N N . MET B 1 127 ? 11.939 -38.73 -3.153 1 86.8 127 MET B N 1
ATOM 3587 C CA . MET B 1 127 ? 13.287 -38.235 -2.889 1 86.8 127 MET B CA 1
ATOM 3588 C C . MET B 1 127 ? 13.54 -36.927 -3.631 1 86.8 127 MET B C 1
ATOM 3590 O O . MET B 1 127 ? 13.214 -36.805 -4.813 1 86.8 127 MET B O 1
ATOM 3594 N N . LYS B 1 128 ? 14.051 -35.984 -2.935 1 88.77 128 LYS B N 1
ATOM 3595 C CA . LYS B 1 128 ? 14.326 -34.67 -3.509 1 88.77 128 LYS B CA 1
ATOM 3596 C C . LYS B 1 128 ? 15.823 -34.464 -3.721 1 88.77 128 LYS B C 1
ATOM 3598 O O . LYS B 1 128 ? 16.623 -34.714 -2.818 1 88.77 128 LYS B O 1
ATOM 3603 N N . ILE B 1 129 ? 16.162 -34.082 -4.929 1 92.14 129 ILE B N 1
ATOM 3604 C CA . ILE B 1 129 ? 17.561 -33.858 -5.276 1 92.14 129 ILE B CA 1
ATOM 3605 C C . ILE B 1 129 ? 17.742 -32.432 -5.792 1 92.14 129 ILE B C 1
ATOM 3607 O O . ILE B 1 129 ? 17.026 -31.997 -6.697 1 92.14 129 ILE B O 1
ATOM 3611 N N . ASP B 1 130 ? 18.676 -31.735 -5.262 1 93.28 130 ASP B N 1
ATOM 3612 C CA . ASP B 1 130 ? 18.974 -30.384 -5.728 1 93.28 130 ASP B CA 1
ATOM 3613 C C . ASP B 1 130 ? 19.617 -30.41 -7.113 1 93.28 130 ASP B C 1
ATOM 3615 O O . ASP B 1 130 ? 20.686 -30.997 -7.296 1 93.28 130 ASP B O 1
ATOM 3619 N N . VAL B 1 131 ? 18.991 -29.794 -8.03 1 94.92 131 VAL B N 1
ATOM 3620 C CA . VAL B 1 131 ? 19.511 -29.813 -9.394 1 94.92 131 VAL B CA 1
ATOM 3621 C C . VAL B 1 131 ? 19.598 -28.387 -9.934 1 94.92 131 VAL B C 1
ATOM 3623 O O . VAL B 1 131 ? 19.485 -28.167 -11.142 1 94.92 131 VAL B O 1
ATOM 3626 N N . LYS B 1 132 ? 19.716 -27.451 -9.113 1 94.33 132 LYS B N 1
ATOM 3627 C CA . LYS B 1 132 ? 19.731 -26.051 -9.527 1 94.33 132 LYS B CA 1
ATOM 3628 C C . LYS B 1 132 ? 20.839 -25.791 -10.544 1 94.33 132 LYS B C 1
ATOM 3630 O O . LYS B 1 132 ? 20.601 -25.175 -11.585 1 94.33 132 LYS B O 1
ATOM 3635 N N . LYS B 1 133 ? 22.014 -26.311 -10.267 1 93.66 133 LYS B N 1
ATOM 3636 C CA . LYS B 1 133 ? 23.154 -26.079 -11.15 1 93.66 133 LYS B CA 1
ATOM 3637 C C . LYS B 1 133 ? 22.901 -26.663 -12.537 1 93.66 133 LYS B C 1
ATOM 3639 O O . LYS B 1 133 ? 23.195 -26.022 -13.549 1 93.66 133 LYS B O 1
ATOM 3644 N N . ALA B 1 134 ? 22.352 -27.849 -12.539 1 93.69 134 ALA B N 1
ATOM 3645 C CA . ALA B 1 134 ? 22.066 -28.497 -13.817 1 93.69 134 ALA B CA 1
ATOM 3646 C C . ALA B 1 134 ? 21.023 -27.713 -14.608 1 93.69 134 ALA B C 1
ATOM 3648 O O . ALA B 1 134 ? 21.2 -27.463 -15.802 1 93.69 134 ALA B O 1
ATOM 3649 N N . VAL B 1 135 ? 19.982 -27.283 -13.87 1 94.3 135 VAL B N 1
ATOM 3650 C CA . VAL B 1 135 ? 18.892 -26.559 -14.515 1 94.3 135 VAL B CA 1
ATOM 3651 C C . VAL B 1 135 ? 19.417 -25.252 -15.106 1 94.3 135 VAL B C 1
ATOM 3653 O O . VAL B 1 135 ? 19.067 -24.887 -16.23 1 94.3 135 VAL B O 1
ATOM 3656 N N . LEU B 1 136 ? 20.249 -24.587 -14.386 1 94.11 136 LEU B N 1
ATOM 3657 C CA . LEU B 1 136 ? 20.819 -23.335 -14.873 1 94.11 136 LEU B CA 1
ATOM 3658 C C . LEU B 1 136 ? 21.645 -23.568 -16.133 1 94.11 136 LEU B C 1
ATOM 3660 O O . LEU B 1 136 ? 21.564 -22.79 -17.087 1 94.11 136 LEU B O 1
ATOM 3664 N N . ARG B 1 137 ? 22.381 -24.61 -16.164 1 93.19 137 ARG B N 1
ATOM 3665 C CA . ARG B 1 137 ? 23.178 -24.933 -17.343 1 93.19 137 ARG B CA 1
ATOM 3666 C C . ARG B 1 137 ? 22.285 -25.226 -18.544 1 93.19 137 ARG B C 1
ATOM 3668 O O . ARG B 1 137 ? 22.567 -24.78 -19.658 1 93.19 137 ARG B O 1
ATOM 3675 N N . TRP B 1 138 ? 21.205 -25.952 -18.277 1 94.49 138 TRP B N 1
ATOM 3676 C CA . TRP B 1 138 ? 20.285 -26.316 -19.35 1 94.49 138 TRP B CA 1
ATOM 3677 C C . TRP B 1 138 ? 19.586 -25.082 -19.909 1 94.49 138 TRP B C 1
ATOM 3679 O O . TRP B 1 138 ? 19.271 -25.026 -21.1 1 94.49 138 TRP B O 1
ATOM 3689 N N . LEU B 1 139 ? 19.349 -24.11 -19.005 1 92.58 139 LEU B N 1
ATOM 3690 C CA . LEU B 1 139 ? 18.669 -22.892 -19.434 1 92.58 139 LEU B CA 1
ATOM 3691 C C . LEU B 1 139 ? 19.609 -22.001 -20.24 1 92.58 139 LEU B C 1
ATOM 3693 O O . LEU B 1 139 ? 19.185 -21.351 -21.198 1 92.58 139 LEU B O 1
ATOM 3697 N N . HIS B 1 140 ? 20.859 -22.06 -19.931 1 92.78 140 HIS B N 1
ATOM 3698 C CA . HIS B 1 140 ? 21.854 -21.273 -20.651 1 92.78 140 HIS B CA 1
ATOM 3699 C C . HIS B 1 140 ? 22.231 -21.937 -21.971 1 92.78 140 HIS B C 1
ATOM 3701 O O . HIS B 1 140 ? 22.422 -21.255 -22.981 1 92.78 140 HIS B O 1
ATOM 3707 N N . LYS B 1 141 ? 22.313 -23.186 -21.847 1 93.04 141 LYS B N 1
ATOM 3708 C CA . LYS B 1 141 ? 22.679 -23.965 -23.027 1 93.04 141 LYS B CA 1
ATOM 3709 C C . LYS B 1 141 ? 21.744 -25.157 -23.21 1 93.04 141 LYS B C 1
ATOM 3711 O O . LYS B 1 141 ? 22.099 -26.289 -22.875 1 93.04 141 LYS B O 1
ATOM 3716 N N . PRO B 1 142 ? 20.698 -24.91 -23.884 1 90.37 142 PRO B N 1
ATOM 3717 C CA . PRO B 1 142 ? 19.679 -25.955 -24.016 1 90.37 142 PRO B CA 1
ATOM 3718 C C . PRO B 1 142 ? 20.196 -27.195 -24.742 1 90.37 142 PRO B C 1
ATOM 3720 O O . PRO B 1 142 ? 19.753 -28.31 -24.459 1 90.37 142 PRO B O 1
ATOM 3723 N N . HIS B 1 143 ? 21.164 -27.014 -25.591 1 88.44 143 HIS B N 1
ATOM 3724 C CA . HIS B 1 143 ? 21.671 -28.136 -26.372 1 88.44 143 HIS B CA 1
ATOM 3725 C C . HIS B 1 143 ? 22.489 -29.087 -25.504 1 88.44 143 HIS B C 1
ATOM 3727 O O . HIS B 1 143 ? 22.752 -30.225 -25.9 1 88.44 143 HIS B O 1
ATOM 3733 N N . LYS B 1 144 ? 22.843 -28.648 -24.288 1 88.43 144 LYS B N 1
ATOM 3734 C CA . LYS B 1 144 ? 23.632 -29.477 -23.381 1 88.43 144 LYS B CA 1
ATOM 3735 C C . LYS B 1 144 ? 22.731 -30.328 -22.491 1 88.43 144 LYS B C 1
ATOM 3737 O O . LYS B 1 144 ? 23.216 -31.182 -21.745 1 88.43 144 LYS B O 1
ATOM 3742 N N . ASN B 1 145 ? 21.5 -30.057 -22.576 1 91.25 145 ASN B N 1
ATOM 3743 C CA . ASN B 1 145 ? 20.569 -30.834 -21.765 1 91.25 145 ASN B CA 1
ATOM 3744 C C . ASN B 1 145 ? 20.308 -32.209 -22.373 1 91.25 145 ASN B C 1
ATOM 3746 O O . ASN B 1 145 ? 19.561 -32.33 -23.346 1 91.25 145 ASN B O 1
ATOM 3750 N N . GLU B 1 146 ? 20.928 -33.242 -21.838 1 90.06 146 GLU B N 1
ATOM 3751 C CA . GLU B 1 146 ? 20.725 -34.618 -22.281 1 90.06 146 GLU B CA 1
ATOM 3752 C C . GLU B 1 146 ? 20.003 -35.44 -21.218 1 90.06 146 GLU B C 1
ATOM 3754 O O . GLU B 1 146 ? 19.947 -36.668 -21.307 1 90.06 146 GLU B O 1
ATOM 3759 N N . GLY B 1 147 ? 19.564 -34.734 -20.193 1 92.16 147 GLY B N 1
ATOM 3760 C CA . GLY B 1 147 ? 18.842 -35.43 -19.14 1 92.16 147 GLY B CA 1
ATOM 3761 C C . GLY B 1 147 ? 19.726 -35.831 -17.974 1 92.16 147 GLY B C 1
ATOM 3762 O O . GLY B 1 147 ? 20.838 -35.321 -17.827 1 92.16 147 GLY B O 1
ATOM 3763 N N . VAL B 1 148 ? 19.1 -36.597 -17.071 1 93.22 148 VAL B N 1
ATOM 3764 C CA . VAL B 1 148 ? 19.81 -37.008 -15.864 1 93.22 148 VAL B CA 1
ATOM 3765 C C . VAL B 1 148 ? 19.654 -38.513 -15.66 1 93.22 148 VAL B C 1
ATOM 3767 O O . VAL B 1 148 ? 18.73 -39.127 -16.201 1 93.22 148 VAL B O 1
ATOM 3770 N N . SER B 1 149 ? 20.593 -39.027 -14.956 1 92.44 149 SER B N 1
ATOM 3771 C CA . SER B 1 149 ? 20.541 -40.431 -14.564 1 92.44 149 SER B CA 1
ATOM 3772 C C . SER B 1 149 ? 20.669 -40.589 -13.053 1 92.44 149 SER B C 1
ATOM 3774 O O . SER B 1 149 ? 21.455 -39.886 -12.414 1 92.44 149 SER B O 1
ATOM 3776 N N . ILE B 1 150 ? 19.843 -41.365 -12.509 1 91.56 150 ILE B N 1
ATOM 3777 C CA . ILE B 1 150 ? 19.924 -41.732 -11.1 1 91.56 150 ILE B CA 1
ATOM 3778 C C . ILE B 1 150 ? 20.196 -43.229 -10.971 1 91.56 150 ILE B C 1
ATOM 3780 O O . ILE B 1 150 ? 19.447 -44.051 -11.506 1 91.56 150 ILE B O 1
ATOM 3784 N N . VAL B 1 151 ? 21.269 -43.501 -10.223 1 89.86 151 VAL B N 1
ATOM 3785 C CA . VAL B 1 151 ? 21.677 -44.894 -10.077 1 89.86 151 VAL B CA 1
ATOM 3786 C C . VAL B 1 151 ? 21.629 -45.295 -8.604 1 89.86 151 VAL B C 1
ATOM 3788 O O . VAL B 1 151 ? 22.103 -44.556 -7.738 1 89.86 151 VAL B O 1
ATOM 3791 N N . CYS B 1 152 ? 21.03 -46.374 -8.386 1 87.96 152 CYS B N 1
ATOM 3792 C CA . CYS B 1 152 ? 21.069 -46.947 -7.045 1 87.96 152 CYS B CA 1
ATOM 3793 C C . CYS B 1 152 ? 22.228 -47.926 -6.904 1 87.96 152 CYS B C 1
ATOM 3795 O O . CYS B 1 152 ? 22.235 -48.982 -7.539 1 87.96 152 CYS B O 1
ATOM 3797 N N . LYS B 1 153 ? 23.243 -47.608 -6.121 1 81.03 153 LYS B N 1
ATOM 3798 C CA . LYS B 1 153 ? 24.411 -48.47 -5.966 1 81.03 153 LYS B CA 1
ATOM 3799 C C . LYS B 1 153 ? 24.107 -49.648 -5.046 1 81.03 153 LYS B C 1
ATOM 3801 O O . LYS B 1 153 ? 24.566 -50.767 -5.288 1 81.03 153 LYS B O 1
ATOM 3806 N N . GLY B 1 154 ? 23.268 -49.416 -3.986 1 73.94 154 GLY B N 1
ATOM 3807 C CA . GLY B 1 154 ? 23.062 -50.472 -3.008 1 73.94 154 GLY B CA 1
ATOM 3808 C C . GLY B 1 154 ? 21.772 -51.241 -3.223 1 73.94 154 GLY B C 1
ATOM 3809 O O . GLY B 1 154 ? 21.417 -52.105 -2.418 1 73.94 154 GLY B O 1
ATOM 3810 N N . CYS B 1 155 ? 21.226 -50.997 -4.466 1 77.81 155 CYS B N 1
ATOM 3811 C CA . CYS B 1 155 ? 19.943 -51.659 -4.669 1 77.81 155 CYS B CA 1
ATOM 3812 C C . CYS B 1 155 ? 20.132 -53.038 -5.288 1 77.81 155 CYS B C 1
ATOM 3814 O O . CYS B 1 155 ? 21.024 -53.235 -6.115 1 77.81 155 CYS B O 1
ATOM 3816 N N . GLN B 1 156 ? 19.437 -54.001 -4.841 1 74.79 156 GLN B N 1
ATOM 3817 C CA . GLN B 1 156 ? 19.489 -55.371 -5.341 1 74.79 156 GLN B CA 1
ATOM 3818 C C . GLN B 1 156 ? 18.759 -55.499 -6.674 1 74.79 156 GLN B C 1
ATOM 3820 O O . GLN B 1 156 ? 19.147 -56.301 -7.526 1 74.79 156 GLN B O 1
ATOM 3825 N N . ARG B 1 157 ? 17.796 -54.607 -6.79 1 75.8 157 ARG B N 1
ATOM 3826 C CA . ARG B 1 157 ? 16.988 -54.677 -8.003 1 75.8 157 ARG B CA 1
ATOM 3827 C C . ARG B 1 157 ? 17.713 -54.035 -9.181 1 75.8 157 ARG B C 1
ATOM 3829 O O . ARG B 1 157 ? 18.328 -52.976 -9.036 1 75.8 157 ARG B O 1
ATOM 3836 N N . LYS B 1 158 ? 17.674 -54.772 -10.245 1 77.83 158 LYS B N 1
ATOM 3837 C CA . LYS B 1 158 ? 18.38 -54.295 -11.431 1 77.83 158 LYS B CA 1
ATOM 3838 C C . LYS B 1 158 ? 17.47 -53.44 -12.306 1 77.83 158 LYS B C 1
ATOM 3840 O O . LYS B 1 158 ? 17.941 -52.548 -13.016 1 77.83 158 LYS B O 1
ATOM 3845 N N . ASP B 1 159 ? 16.17 -53.746 -12.111 1 84.42 159 ASP B N 1
ATOM 3846 C CA . ASP B 1 159 ? 15.214 -52.991 -12.914 1 84.42 159 ASP B CA 1
ATOM 3847 C C . ASP B 1 159 ? 14.882 -51.653 -12.258 1 84.42 159 ASP B C 1
ATOM 3849 O O . ASP B 1 159 ? 14.336 -51.615 -11.153 1 84.42 159 ASP B O 1
ATOM 3853 N N . TYR B 1 160 ? 15.263 -50.618 -12.981 1 86.1 160 TYR B N 1
ATOM 3854 C CA . TYR B 1 160 ? 15.038 -49.285 -12.432 1 86.1 160 TYR B CA 1
ATOM 3855 C C . TYR B 1 160 ? 13.564 -49.069 -12.111 1 86.1 160 TYR B C 1
ATOM 3857 O O . TYR B 1 160 ? 13.225 -48.285 -11.221 1 86.1 160 TYR B O 1
ATOM 3865 N N . LYS B 1 161 ? 12.645 -49.798 -12.8 1 86.19 161 LYS B N 1
ATOM 3866 C CA . LYS B 1 161 ? 11.209 -49.648 -12.584 1 86.19 161 LYS B CA 1
ATOM 3867 C C . LYS B 1 161 ? 10.8 -50.183 -11.215 1 86.19 161 LYS B C 1
ATOM 3869 O O . LYS B 1 161 ? 9.706 -49.888 -10.729 1 86.19 161 LYS B O 1
ATOM 3874 N N . GLN B 1 162 ? 11.711 -50.938 -10.684 1 85.8 162 GLN B N 1
ATOM 3875 C CA . GLN B 1 162 ? 11.45 -51.475 -9.353 1 85.8 162 GLN B CA 1
ATOM 3876 C C . GLN B 1 162 ? 12.081 -50.6 -8.273 1 85.8 162 GLN B C 1
ATOM 3878 O O . GLN B 1 162 ? 11.879 -50.835 -7.08 1 85.8 162 GLN B O 1
ATOM 3883 N N . ILE B 1 163 ? 12.792 -49.645 -8.742 1 88.14 163 ILE B N 1
ATOM 3884 C CA . ILE B 1 163 ? 13.471 -48.761 -7.801 1 88.14 163 ILE B CA 1
ATOM 3885 C C . ILE B 1 163 ? 12.793 -47.393 -7.797 1 88.14 163 ILE B C 1
ATOM 3887 O O . ILE B 1 163 ? 12.514 -46.834 -6.734 1 88.14 163 ILE B O 1
ATOM 3891 N N . PHE B 1 164 ? 12.534 -46.963 -9.057 1 89.23 164 PHE B N 1
ATOM 3892 C CA . PHE B 1 164 ? 11.898 -45.661 -9.22 1 89.23 164 PHE B CA 1
ATOM 3893 C C . PHE B 1 164 ? 10.536 -45.804 -9.888 1 89.23 164 PHE B C 1
ATOM 3895 O O . PHE B 1 164 ? 10.405 -46.493 -10.901 1 89.23 164 PHE B O 1
ATOM 3902 N N . SER B 1 165 ? 9.571 -45.11 -9.354 1 86.29 165 SER B N 1
ATOM 3903 C CA . SER B 1 165 ? 8.241 -45.16 -9.953 1 86.29 165 SER B CA 1
ATOM 3904 C C . SER B 1 165 ? 8.158 -44.269 -11.188 1 86.29 165 SER B C 1
ATOM 3906 O O . SER B 1 165 ? 8.7 -43.161 -11.199 1 86.29 165 SER B O 1
ATOM 3908 N N . THR B 1 166 ? 7.561 -44.802 -12.276 1 81.28 166 THR B N 1
ATOM 3909 C CA . THR B 1 166 ? 7.336 -44.027 -13.491 1 81.28 166 THR B CA 1
ATOM 3910 C C . THR B 1 166 ? 5.862 -44.06 -13.888 1 81.28 166 THR B C 1
ATOM 3912 O O . THR B 1 166 ? 5.53 -43.951 -15.07 1 81.28 166 THR B O 1
ATOM 3915 N N . LYS B 1 167 ? 5.027 -44.243 -12.854 1 78.66 167 LYS B N 1
ATOM 3916 C CA . LYS B 1 167 ? 3.59 -44.208 -13.112 1 78.66 167 LYS B CA 1
ATOM 3917 C C . LYS B 1 167 ? 3.102 -42.777 -13.313 1 78.66 167 LYS B C 1
ATOM 3919 O O . LYS B 1 167 ? 3.839 -41.822 -13.058 1 78.66 167 LYS B O 1
ATOM 3924 N N . ASN B 1 168 ? 1.944 -42.693 -13.753 1 68.87 168 ASN B N 1
ATOM 3925 C CA . ASN B 1 168 ? 1.374 -41.401 -14.119 1 68.87 168 ASN B CA 1
ATOM 3926 C C . ASN B 1 168 ? 1.381 -40.431 -12.94 1 68.87 168 ASN B C 1
ATOM 3928 O O . ASN B 1 168 ? 1.619 -39.235 -13.116 1 68.87 168 ASN B O 1
ATOM 3932 N N . ASP B 1 169 ? 1.264 -40.954 -11.733 1 70.92 169 ASP B N 1
ATOM 3933 C CA . ASP B 1 169 ? 1.162 -40.063 -10.582 1 70.92 169 ASP B CA 1
ATOM 3934 C C . ASP B 1 169 ? 2.491 -39.978 -9.834 1 70.92 169 ASP B C 1
ATOM 3936 O O . ASP B 1 169 ? 2.62 -39.218 -8.871 1 70.92 169 ASP B O 1
ATOM 3940 N N . THR B 1 170 ? 3.487 -40.718 -10.343 1 81.28 170 THR B N 1
ATOM 3941 C CA . THR B 1 170 ? 4.754 -40.713 -9.621 1 81.28 170 THR B CA 1
ATOM 3942 C C . THR B 1 170 ? 5.925 -40.549 -10.586 1 81.28 170 THR B C 1
ATOM 3944 O O . THR B 1 170 ? 7.027 -41.035 -10.322 1 81.28 170 THR B O 1
ATOM 3947 N N . MET B 1 171 ? 5.563 -39.916 -11.754 1 82.96 171 MET B N 1
ATOM 3948 C CA . MET B 1 171 ? 6.634 -39.579 -12.689 1 82.96 171 MET B CA 1
ATOM 3949 C C . MET B 1 171 ? 7.576 -38.543 -12.085 1 82.96 171 MET B C 1
ATOM 3951 O O . MET B 1 171 ? 7.131 -37.597 -11.433 1 82.96 171 MET B O 1
ATOM 3955 N N . PRO B 1 172 ? 8.85 -38.758 -12.302 1 89.16 172 PRO B N 1
ATOM 3956 C CA . PRO B 1 172 ? 9.788 -37.749 -11.806 1 89.16 172 PRO B CA 1
ATOM 3957 C C . PRO B 1 172 ? 9.532 -36.364 -12.397 1 89.16 172 PRO B C 1
ATOM 3959 O O . PRO B 1 172 ? 9.126 -36.25 -13.557 1 89.16 172 PRO B O 1
ATOM 3962 N N . PHE B 1 173 ? 9.704 -35.327 -11.608 1 88.99 173 PHE B N 1
ATOM 3963 C CA . PHE B 1 173 ? 9.515 -33.962 -12.085 1 88.99 173 PHE B CA 1
ATOM 3964 C C . PHE B 1 173 ? 10.461 -33.004 -11.371 1 88.99 173 PHE B C 1
ATOM 3966 O O . PHE B 1 173 ? 11.009 -33.334 -10.318 1 88.99 173 PHE B O 1
ATOM 3973 N N . ILE B 1 174 ? 10.69 -31.888 -12.023 1 90.4 174 ILE B N 1
ATOM 3974 C CA . ILE B 1 174 ? 11.526 -30.84 -11.449 1 90.4 174 ILE B CA 1
ATOM 3975 C C . ILE B 1 174 ? 10.647 -29.697 -10.945 1 90.4 174 ILE B C 1
ATOM 3977 O O . ILE B 1 174 ? 9.688 -29.303 -11.613 1 90.4 174 ILE B O 1
ATOM 3981 N N . VAL B 1 175 ? 10.964 -29.352 -9.77 1 86.5 175 VAL B N 1
ATOM 3982 C CA . VAL B 1 175 ? 10.308 -28.184 -9.192 1 86.5 175 VAL B CA 1
ATOM 3983 C C . VAL B 1 175 ? 11.265 -26.994 -9.206 1 86.5 175 VAL B C 1
ATOM 3985 O O . VAL B 1 175 ? 12.334 -27.043 -8.594 1 86.5 175 VAL B O 1
ATOM 3988 N N . ILE B 1 176 ? 10.865 -25.947 -9.926 1 86.84 176 ILE B N 1
ATOM 3989 C CA . ILE B 1 176 ? 11.672 -24.733 -9.981 1 86.84 176 ILE B CA 1
ATOM 3990 C C . ILE B 1 176 ? 10.957 -23.604 -9.243 1 86.84 176 ILE B C 1
ATOM 3992 O O . ILE B 1 176 ? 9.809 -23.279 -9.557 1 86.84 176 ILE B O 1
ATOM 3996 N N . ARG B 1 177 ? 11.65 -23.117 -8.299 1 85.06 177 ARG B N 1
ATOM 3997 C CA . ARG B 1 177 ? 11.142 -21.949 -7.588 1 85.06 177 ARG B CA 1
ATOM 3998 C C . ARG B 1 177 ? 11.813 -20.672 -8.082 1 85.06 177 ARG B C 1
ATOM 4000 O O . ARG B 1 177 ? 13.031 -20.639 -8.275 1 85.06 177 ARG B O 1
ATOM 4007 N N . THR B 1 178 ? 10.957 -19.732 -8.367 1 81.71 178 THR B N 1
ATOM 4008 C CA . THR B 1 178 ? 11.503 -18.491 -8.907 1 81.71 178 THR B CA 1
ATOM 4009 C C . THR B 1 178 ? 11.74 -17.475 -7.793 1 81.71 178 THR B C 1
ATOM 4011 O O . THR B 1 178 ? 11.116 -17.552 -6.733 1 81.71 178 THR B O 1
ATOM 4014 N N . LYS B 1 179 ? 12.801 -16.605 -8.137 1 76.44 179 LYS B N 1
ATOM 4015 C CA . LYS B 1 179 ? 13.107 -15.534 -7.194 1 76.44 179 LYS B CA 1
ATOM 4016 C C . LYS B 1 179 ? 11.965 -14.524 -7.12 1 76.44 179 LYS B C 1
ATOM 4018 O O . LYS B 1 179 ? 11.265 -14.297 -8.108 1 76.44 179 LYS B O 1
ATOM 4023 N N . LYS B 1 180 ? 11.77 -14.076 -5.982 1 59.42 180 LYS B N 1
ATOM 4024 C CA . LYS B 1 180 ? 10.748 -13.07 -5.71 1 59.42 180 LYS B CA 1
ATOM 4025 C C . LYS B 1 180 ? 11.049 -11.767 -6.445 1 59.42 180 LYS B C 1
ATOM 4027 O O . LYS B 1 180 ? 12.162 -11.243 -6.36 1 59.42 180 LYS B O 1
ATOM 4032 N N . GLY B 1 181 ? 10.867 -11.831 -7.691 1 50.02 181 GLY B N 1
ATOM 4033 C CA . GLY B 1 181 ? 11.223 -10.593 -8.366 1 50.02 181 GLY B CA 1
ATOM 4034 C C . GLY B 1 181 ? 10.527 -9.376 -7.786 1 50.02 181 GLY B C 1
ATOM 4035 O O . GLY B 1 181 ? 9.539 -9.506 -7.06 1 50.02 181 GLY B O 1
ATOM 4036 N N . ARG B 1 182 ? 11.172 -8.203 -8.252 1 46.26 182 ARG B N 1
ATOM 4037 C CA . ARG B 1 182 ? 10.839 -6.838 -7.861 1 46.26 182 ARG B CA 1
ATOM 4038 C C . ARG B 1 182 ? 9.421 -6.476 -8.29 1 46.26 182 ARG B C 1
ATOM 4040 O O . ARG B 1 182 ? 8.912 -7.008 -9.279 1 46.26 182 ARG B O 1
ATOM 4047 N N . ARG B 1 183 ? 8.872 -5.579 -7.628 1 41.43 183 ARG B N 1
ATOM 4048 C CA . ARG B 1 183 ? 7.575 -4.912 -7.601 1 41.43 183 ARG B CA 1
ATOM 4049 C C . ARG B 1 183 ? 7.225 -4.341 -8.971 1 41.43 183 ARG B C 1
ATOM 4051 O O . ARG B 1 183 ? 8.012 -3.596 -9.559 1 41.43 183 ARG B O 1
ATOM 4058 N N . HIS B 1 184 ? 6.515 -5.125 -9.817 1 35.82 184 HIS B N 1
ATOM 4059 C CA . HIS B 1 184 ? 6.003 -4.363 -10.95 1 35.82 184 HIS B CA 1
ATOM 4060 C C . HIS B 1 184 ? 5.14 -3.195 -10.485 1 35.82 184 HIS B C 1
ATOM 4062 O O . HIS B 1 184 ? 4.318 -3.348 -9.578 1 35.82 184 HIS B O 1
ATOM 4068 N N . ARG B 1 185 ? 5.555 -2.191 -10.69 1 38.14 185 ARG B N 1
ATOM 4069 C CA . ARG B 1 185 ? 4.772 -0.982 -10.459 1 38.14 185 ARG B CA 1
ATOM 4070 C C . ARG B 1 185 ? 3.476 -1.007 -11.263 1 38.14 185 ARG B C 1
ATOM 4072 O O . ARG B 1 185 ? 3.488 -1.297 -12.461 1 38.14 185 ARG B O 1
ATOM 4079 N N . TYR B 1 186 ? 2.374 -1.371 -10.801 1 38.79 186 TYR B N 1
ATOM 4080 C CA . TYR B 1 186 ? 1.075 -1.175 -11.434 1 38.79 186 TYR B CA 1
ATOM 4081 C C . TYR B 1 186 ? 1.077 0.074 -12.307 1 38.79 186 TYR B C 1
ATOM 4083 O O . TYR B 1 186 ? 1.706 1.078 -11.964 1 38.79 186 TYR B O 1
ATOM 4091 N N . GLY B 1 187 ? 1.05 -0.211 -13.592 1 38.96 187 GLY B N 1
ATOM 4092 C CA . GLY B 1 187 ? 0.875 0.961 -14.436 1 38.96 187 GLY B CA 1
ATOM 4093 C C . GLY B 1 187 ? -0.07 1.988 -13.841 1 38.96 187 GLY B C 1
ATOM 4094 O O . GLY B 1 187 ? -1.085 1.63 -13.24 1 38.96 187 GLY B O 1
ATOM 4095 N N . ARG B 1 188 ? 0.412 3.063 -13.706 1 40.73 188 ARG B N 1
ATOM 4096 C CA . ARG B 1 188 ? -0.313 4.257 -13.282 1 40.73 188 ARG B CA 1
ATOM 4097 C C . ARG B 1 188 ? -1.509 4.522 -14.19 1 40.73 188 ARG B C 1
ATOM 4099 O O . ARG B 1 188 ? -1.344 4.76 -15.389 1 40.73 188 ARG B O 1
ATOM 4106 N N . SER B 1 189 ? -2.572 3.74 -14.195 1 44.09 189 SER B N 1
ATOM 4107 C CA . SER B 1 189 ? -3.706 4.205 -14.986 1 44.09 189 SER B CA 1
ATOM 4108 C C . SER B 1 189 ? -3.914 5.707 -14.825 1 44.09 189 SER B C 1
ATOM 4110 O O . SER B 1 189 ? -3.806 6.238 -13.718 1 44.09 189 SER B O 1
ATOM 4112 N N . LEU B 1 190 ? -3.669 6.398 -15.849 1 53.45 190 LEU B N 1
ATOM 4113 C CA . LEU B 1 190 ? -4.066 7.801 -15.904 1 53.45 190 LEU B CA 1
ATOM 4114 C C . LEU B 1 190 ? -5.5 7.979 -15.417 1 53.45 190 LEU B C 1
ATOM 4116 O O . LEU B 1 190 ? -6.39 7.219 -15.803 1 53.45 190 LEU B O 1
ATOM 4120 N N . PRO B 1 191 ? -5.686 8.775 -14.389 1 64.48 191 PRO B N 1
ATOM 4121 C CA . PRO B 1 191 ? -7.019 9.046 -13.846 1 64.48 191 PRO B CA 1
ATOM 4122 C C . PRO B 1 191 ? -8.016 9.48 -14.918 1 64.48 191 PRO B C 1
ATOM 4124 O O . PRO B 1 191 ? -7.713 10.36 -15.728 1 64.48 191 PRO B O 1
ATOM 4127 N N . GLN B 1 192 ? -8.963 8.629 -15.289 1 75.27 192 GLN B N 1
ATOM 4128 C CA . GLN B 1 192 ? -10.053 9.098 -16.138 1 75.27 192 GLN B CA 1
ATOM 4129 C C . GLN B 1 192 ? -10.893 10.152 -15.422 1 75.27 192 GLN B C 1
ATOM 4131 O O . GLN B 1 192 ? -11.52 9.865 -14.4 1 75.27 192 GLN B O 1
ATOM 4136 N N . GLU B 1 193 ? -10.816 11.42 -15.936 1 88.76 193 GLU B N 1
ATOM 4137 C CA . GLU B 1 193 ? -11.627 12.496 -15.376 1 88.76 193 GLU B CA 1
ATOM 4138 C C . GLU B 1 193 ? -13.044 12.473 -15.943 1 88.76 193 GLU B C 1
ATOM 4140 O O . GLU B 1 193 ? -13.239 12.192 -17.127 1 88.76 193 GLU B O 1
ATOM 4145 N N . CYS B 1 194 ? -13.965 12.729 -15.127 1 92.02 194 CYS B N 1
ATOM 4146 C CA . CYS B 1 194 ? -15.359 12.729 -15.555 1 92.02 194 CYS B CA 1
ATOM 4147 C C . CYS B 1 194 ? -15.637 13.887 -16.507 1 92.02 194 CYS B C 1
ATOM 4149 O O . CYS B 1 194 ? -15.126 14.991 -16.314 1 92.02 194 CYS B O 1
ATOM 4151 N N . THR B 1 195 ? -16.317 13.588 -17.557 1 86.8 195 THR B N 1
ATOM 4152 C CA . THR B 1 195 ? -16.914 14.597 -18.426 1 86.8 195 THR B CA 1
ATOM 4153 C C . THR B 1 195 ? -18.437 14.535 -18.359 1 86.8 195 THR B C 1
ATOM 4155 O O . THR B 1 195 ? -18.999 13.713 -17.632 1 86.8 195 THR B O 1
ATOM 4158 N N . ASP B 1 196 ? -19.13 15.446 -19.037 1 85.93 196 ASP B N 1
ATOM 4159 C CA . ASP B 1 196 ? -20.588 15.487 -19.019 1 85.93 196 ASP B CA 1
ATOM 4160 C C . ASP B 1 196 ? -21.182 14.212 -19.613 1 85.93 196 ASP B C 1
ATOM 4162 O O . ASP B 1 196 ? -22.301 13.824 -19.27 1 85.93 196 ASP B O 1
ATOM 4166 N N . GLN B 1 197 ? -20.39 13.494 -20.398 1 84.58 197 GLN B N 1
ATOM 4167 C CA . GLN B 1 197 ? -20.913 12.332 -21.109 1 84.58 197 GLN B CA 1
ATOM 4168 C C . GLN B 1 197 ? -20.429 11.033 -20.47 1 84.58 197 GLN B C 1
ATOM 4170 O O . GLN B 1 197 ? -20.841 9.944 -20.877 1 84.58 197 GLN B O 1
ATOM 4175 N N . THR B 1 198 ? -19.629 11.228 -19.411 1 85.59 198 THR B N 1
ATOM 4176 C CA . THR B 1 198 ? -19.032 10.028 -18.835 1 85.59 198 THR B CA 1
ATOM 4177 C C . THR B 1 198 ? -20.044 9.285 -17.966 1 85.59 198 THR B C 1
ATOM 4179 O O . THR B 1 198 ? -20.666 9.879 -17.083 1 85.59 198 THR B O 1
ATOM 4182 N N . THR B 1 199 ? -20.296 8.021 -18.253 1 87.5 199 THR B N 1
ATOM 4183 C CA . THR B 1 199 ? -21.174 7.182 -17.444 1 87.5 199 THR B CA 1
ATOM 4184 C C . THR B 1 199 ? -20.368 6.134 -16.681 1 87.5 199 THR B C 1
ATOM 4186 O O . THR B 1 199 ? -20.826 5.611 -15.663 1 87.5 199 THR B O 1
ATOM 4189 N N . GLU B 1 200 ? -19.114 5.955 -17.125 1 89.38 200 GLU B N 1
ATOM 4190 C CA . GLU B 1 200 ? -18.241 4.969 -16.495 1 89.38 200 GLU B CA 1
ATOM 4191 C C . GLU B 1 200 ? -17.496 5.571 -15.308 1 89.38 200 GLU B C 1
ATOM 4193 O O . GLU B 1 200 ? -17.508 6.788 -15.112 1 89.38 200 GLU B O 1
ATOM 4198 N N . CYS B 1 201 ? -16.914 4.76 -14.6 1 92.03 201 CYS B N 1
ATOM 4199 C CA . CYS B 1 201 ? -16.16 5.152 -13.414 1 92.03 201 CYS B CA 1
ATOM 4200 C C . CYS B 1 201 ? -15.123 6.216 -13.753 1 92.03 201 CYS B C 1
ATOM 4202 O O . CYS B 1 201 ? -14.285 6.013 -14.633 1 92.03 201 CYS B O 1
ATOM 4204 N N . CYS B 1 202 ? -15.204 7.313 -13.049 1 93.37 202 CYS B N 1
ATOM 4205 C CA . CYS B 1 202 ? -14.316 8.428 -13.356 1 93.37 202 CYS B CA 1
ATOM 4206 C C . CYS B 1 202 ? -14.092 9.301 -12.127 1 93.37 202 CYS B C 1
ATOM 4208 O O . CYS B 1 202 ? -14.766 9.133 -11.109 1 93.37 202 CYS B O 1
ATOM 4210 N N . LEU B 1 203 ? -13.137 10.12 -12.241 1 94.31 203 LEU B N 1
ATOM 4211 C CA . LEU B 1 203 ? -12.761 11.046 -11.178 1 94.31 203 LEU B CA 1
ATOM 4212 C C . LEU B 1 203 ? -13.421 12.406 -11.384 1 94.31 203 LEU B C 1
ATOM 4214 O O . LEU B 1 203 ? -13.225 13.046 -12.419 1 94.31 203 LEU B O 1
ATOM 4218 N N . ALA B 1 204 ? -14.245 12.841 -10.457 1 94.69 204 ALA B N 1
ATOM 4219 C CA . ALA B 1 204 ? -14.915 14.136 -10.537 1 94.69 204 ALA B CA 1
ATOM 4220 C C . ALA B 1 204 ? -14.299 15.134 -9.56 1 94.69 204 ALA B C 1
ATOM 4222 O O . ALA B 1 204 ? -13.925 14.769 -8.443 1 94.69 204 ALA B O 1
ATOM 4223 N N . PRO B 1 205 ? -14.246 16.35 -9.984 1 93.38 205 PRO B N 1
ATOM 4224 C CA . PRO B 1 205 ? -13.667 17.366 -9.102 1 93.38 205 PRO B CA 1
ATOM 4225 C C . PRO B 1 205 ? -14.593 17.741 -7.946 1 93.38 205 PRO B C 1
ATOM 4227 O O . PRO B 1 205 ? -15.814 17.785 -8.118 1 93.38 205 PRO B O 1
ATOM 4230 N N . LEU B 1 206 ? -14.02 17.897 -6.83 1 92.61 206 LEU B N 1
ATOM 4231 C CA . LEU B 1 206 ? -14.721 18.369 -5.641 1 92.61 206 LEU B CA 1
ATOM 4232 C C . LEU B 1 206 ? -13.812 19.244 -4.784 1 92.61 206 LEU B C 1
ATOM 4234 O O . LEU B 1 206 ? -12.754 18.795 -4.336 1 92.61 206 LEU B O 1
ATOM 4238 N N . GLU B 1 207 ? -14.211 20.428 -4.629 1 93.45 207 GLU B N 1
ATOM 4239 C CA . GLU B 1 207 ? -13.485 21.327 -3.737 1 93.45 207 GLU B CA 1
ATOM 4240 C C . GLU B 1 207 ? -14.238 21.528 -2.424 1 93.45 207 GLU B C 1
ATOM 4242 O O . GLU B 1 207 ? -15.42 21.875 -2.428 1 93.45 207 GLU B O 1
ATOM 4247 N N . ILE B 1 208 ? -13.568 21.367 -1.38 1 90.5 208 ILE B N 1
ATOM 4248 C CA . ILE B 1 208 ? -14.201 21.441 -0.068 1 90.5 208 ILE B CA 1
ATOM 4249 C C . ILE B 1 208 ? -13.609 22.603 0.726 1 90.5 208 ILE B C 1
ATOM 4251 O O . ILE B 1 208 ? -12.387 22.724 0.843 1 90.5 208 ILE B O 1
ATOM 4255 N N . ASP B 1 209 ? -14.526 23.396 1.163 1 89.98 209 ASP B N 1
ATOM 4256 C CA . ASP B 1 209 ? -14.166 24.434 2.124 1 89.98 209 ASP B CA 1
ATOM 4257 C C . ASP B 1 209 ? -14.248 23.909 3.556 1 89.98 209 ASP B C 1
ATOM 4259 O O . ASP B 1 209 ? -15.33 23.564 4.035 1 89.98 209 ASP B O 1
ATOM 4263 N N . PHE B 1 210 ? -13.175 23.912 4.22 1 85.4 210 PHE B N 1
ATOM 4264 C CA . PHE B 1 210 ? -13.111 23.298 5.541 1 85.4 210 PHE B CA 1
ATOM 4265 C C . PHE B 1 210 ? -14.056 23.998 6.511 1 85.4 210 PHE B C 1
ATOM 4267 O O . PHE B 1 210 ? -14.661 23.355 7.371 1 85.4 210 PHE B O 1
ATOM 4274 N N . ASN B 1 211 ? -14.2 25.255 6.413 1 82.93 211 ASN B N 1
ATOM 4275 C CA . ASN B 1 211 ? -15.123 25.983 7.278 1 82.93 211 ASN B CA 1
ATOM 4276 C C . ASN B 1 211 ? -16.57 25.566 7.031 1 82.93 211 ASN B C 1
ATOM 4278 O O . ASN B 1 211 ? -17.366 25.484 7.968 1 82.93 211 ASN B O 1
ATOM 4282 N N . ALA B 1 212 ? -16.843 25.246 5.766 1 82.66 212 ALA B N 1
ATOM 4283 C CA . ALA B 1 212 ? -18.211 24.908 5.382 1 82.66 212 ALA B CA 1
ATOM 4284 C C . ALA B 1 212 ? -18.621 23.551 5.946 1 82.66 212 ALA B C 1
ATOM 4286 O O . ALA B 1 212 ? -19.811 23.272 6.108 1 82.66 212 ALA B O 1
ATOM 4287 N N . ILE B 1 213 ? -17.697 22.754 6.285 1 82.39 213 ILE B N 1
ATOM 4288 C CA . ILE B 1 213 ? -18.047 21.42 6.76 1 82.39 213 ILE B CA 1
ATOM 4289 C C . ILE B 1 213 ? -17.822 21.334 8.268 1 82.39 213 ILE B C 1
ATOM 4291 O O . ILE B 1 213 ? -17.794 20.24 8.836 1 82.39 213 ILE B O 1
ATOM 4295 N N . GLY B 1 214 ? -17.452 22.466 8.862 1 75.92 214 GLY B N 1
ATOM 4296 C CA . GLY B 1 214 ? -17.341 22.519 10.311 1 75.92 214 GLY B CA 1
ATOM 4297 C C . GLY B 1 214 ? -15.921 22.325 10.808 1 75.92 214 GLY B C 1
ATOM 4298 O O . GLY B 1 214 ? -15.701 22.097 11.999 1 75.92 214 GLY B O 1
ATOM 4299 N N . TRP B 1 215 ? -14.959 22.247 9.863 1 74.93 215 TRP B N 1
ATOM 4300 C CA . TRP B 1 215 ? -13.556 22.139 10.249 1 74.93 215 TRP B CA 1
ATOM 4301 C C . TRP B 1 215 ? -12.924 23.519 10.397 1 74.93 215 TRP B C 1
ATOM 4303 O O . TRP B 1 215 ? -11.931 23.827 9.734 1 74.93 215 TRP B O 1
ATOM 4313 N N . SER B 1 216 ? -13.375 24.255 11.285 1 74.38 216 SER B N 1
ATOM 4314 C CA . SER B 1 216 ? -12.979 25.652 11.435 1 74.38 216 SER B CA 1
ATOM 4315 C C . SER B 1 216 ? -11.573 25.768 12.016 1 74.38 216 SER B C 1
ATOM 4317 O O . SER B 1 216 ? -10.927 26.81 11.888 1 74.38 216 SER B O 1
ATOM 4319 N N . GLY B 1 217 ? -11.158 24.758 12.563 1 72.93 217 GLY B N 1
ATOM 4320 C CA . GLY B 1 217 ? -9.827 24.782 13.146 1 72.93 217 GLY B CA 1
ATOM 4321 C C . GLY B 1 217 ? -8.72 24.724 12.11 1 72.93 217 GLY B C 1
ATOM 4322 O O . GLY B 1 217 ? -7.566 25.037 12.409 1 72.93 217 GLY B O 1
ATOM 4323 N N . VAL B 1 218 ? -9.114 24.437 10.852 1 77.33 218 VAL B N 1
ATOM 4324 C CA . VAL B 1 218 ? -8.12 24.374 9.786 1 77.33 218 VAL B CA 1
ATOM 4325 C C . V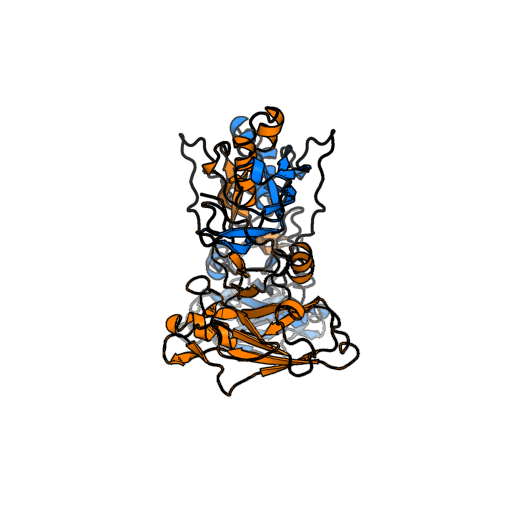AL B 1 218 ? -7.81 25.783 9.285 1 77.33 218 VAL B C 1
ATOM 4327 O O . VAL B 1 218 ? -8.706 26.499 8.833 1 77.33 218 VAL B O 1
ATOM 4330 N N . VAL B 1 219 ? -6.553 26.175 9.379 1 75.25 219 VAL B N 1
ATOM 4331 C CA . VAL B 1 219 ? -6.129 27.519 9.002 1 75.25 219 VAL B CA 1
ATOM 4332 C C . VAL B 1 219 ? -5.712 27.537 7.533 1 75.25 219 VAL B C 1
ATOM 4334 O O . VAL B 1 219 ? -5.984 28.503 6.816 1 75.25 219 VAL B O 1
ATOM 4337 N N . ALA B 1 220 ? -4.92 26.537 7.203 1 76.74 220 ALA B N 1
ATOM 4338 C CA . ALA B 1 220 ? -4.459 26.434 5.821 1 76.74 220 ALA B CA 1
ATOM 4339 C C . ALA B 1 220 ? -4.252 24.976 5.419 1 76.74 220 ALA B C 1
ATOM 4341 O O . ALA B 1 220 ? -3.735 24.177 6.203 1 76.74 220 ALA B O 1
ATOM 4342 N N . PRO B 1 221 ? -4.642 24.614 4.164 1 83.66 221 PRO B N 1
ATOM 4343 C CA . PRO B 1 221 ? -5.409 25.458 3.245 1 83.66 221 PRO B CA 1
ATOM 4344 C C . PRO B 1 221 ? -6.876 25.589 3.648 1 83.66 221 PRO B C 1
ATOM 4346 O O . PRO B 1 221 ? -7.391 24.754 4.396 1 83.66 221 PRO B O 1
ATOM 4349 N N . LYS B 1 222 ? -7.547 26.678 3.175 1 84.67 222 LYS B N 1
ATOM 4350 C CA . LYS B 1 222 ? -8.962 26.863 3.484 1 84.67 222 LYS B CA 1
ATOM 4351 C C . LYS B 1 222 ? -9.833 25.914 2.665 1 84.67 222 LYS B C 1
ATOM 4353 O O . LYS B 1 222 ? -10.899 25.493 3.12 1 84.67 222 LYS B O 1
ATOM 4358 N N . LYS B 1 223 ? -9.3 25.696 1.403 1 90.58 223 LYS B N 1
ATOM 4359 C CA . LYS B 1 223 ? -10.009 24.808 0.487 1 90.58 223 LYS B CA 1
ATOM 4360 C C . LYS B 1 223 ? -9.102 23.681 0.001 1 90.58 223 LYS B C 1
ATOM 4362 O O . LYS B 1 223 ? -7.888 23.862 -0.116 1 90.58 223 LYS B O 1
ATOM 4367 N N . LEU B 1 224 ? -9.736 22.613 -0.216 1 90.11 224 LEU B N 1
ATOM 4368 C CA . LEU B 1 224 ? -8.988 21.452 -0.686 1 90.11 224 LEU B CA 1
ATOM 4369 C C . LEU B 1 224 ? -9.731 20.749 -1.818 1 90.11 224 LEU B C 1
ATOM 4371 O O . LEU B 1 224 ? -10.95 20.579 -1.755 1 90.11 224 LEU B O 1
ATOM 4375 N N . ARG B 1 225 ? -8.976 20.436 -2.747 1 92.34 225 ARG B N 1
ATOM 4376 C CA . ARG B 1 225 ? -9.536 19.593 -3.798 1 92.34 225 ARG B CA 1
ATOM 4377 C C . ARG B 1 225 ? -9.501 18.122 -3.397 1 92.34 225 ARG B C 1
ATOM 4379 O O . ARG B 1 225 ? -8.448 17.483 -3.451 1 92.34 225 ARG B O 1
ATOM 4386 N N . ALA B 1 226 ? -10.619 17.598 -3.046 1 93.24 226 ALA B N 1
ATOM 4387 C CA . ALA B 1 226 ? -10.703 16.216 -2.581 1 93.24 226 ALA B CA 1
ATOM 4388 C C . ALA B 1 226 ? -11.04 15.27 -3.73 1 93.24 226 ALA B C 1
ATOM 4390 O O . ALA B 1 226 ? -10.586 14.124 -3.751 1 93.24 226 ALA B O 1
ATOM 4391 N N . ASN B 1 227 ? -11.744 15.729 -4.722 1 94.14 227 ASN B N 1
ATOM 4392 C CA . ASN B 1 227 ? -12.257 14.914 -5.818 1 94.14 227 ASN B CA 1
ATOM 4393 C C . ASN B 1 227 ? -13.098 13.749 -5.305 1 94.14 227 ASN B C 1
ATOM 4395 O O . ASN B 1 227 ? -13.167 13.512 -4.097 1 94.14 227 ASN B O 1
ATOM 4399 N N . TYR B 1 228 ? -13.851 13.153 -6.024 1 94.2 228 TYR B N 1
ATOM 4400 C CA . TYR B 1 228 ? -14.589 11.943 -5.677 1 94.2 228 TYR B CA 1
ATOM 4401 C C . TYR B 1 228 ? -14.788 11.056 -6.901 1 94.2 228 TYR B C 1
ATOM 4403 O O . TYR B 1 228 ? -14.603 11.502 -8.035 1 94.2 228 TYR B O 1
ATOM 4411 N N . CYS B 1 229 ? -14.985 9.818 -6.726 1 94.01 229 CYS B N 1
ATOM 4412 C CA . CYS B 1 229 ? -15.168 8.839 -7.792 1 94.01 229 CYS B CA 1
ATOM 4413 C C . CYS B 1 229 ? -16.644 8.509 -7.981 1 94.01 229 CYS B C 1
ATOM 4415 O O . CYS B 1 229 ? -17.384 8.37 -7.006 1 94.01 229 CYS B O 1
ATOM 4417 N N . THR B 1 230 ? -17.076 8.478 -9.211 1 93.24 230 THR B N 1
ATOM 4418 C CA . THR B 1 230 ? -18.461 8.163 -9.542 1 93.24 230 THR B CA 1
ATOM 4419 C C . THR B 1 230 ? -18.551 7.486 -10.907 1 93.24 230 THR B C 1
ATOM 4421 O O . THR B 1 230 ? -17.594 7.514 -11.684 1 93.24 230 THR B O 1
ATOM 4424 N N . GLY B 1 231 ? -19.702 6.869 -11.13 1 92.09 231 GLY B N 1
ATOM 4425 C CA . GLY B 1 231 ? -19.907 6.207 -12.409 1 92.09 231 GLY B CA 1
ATOM 4426 C C . GLY B 1 231 ? -20.161 4.717 -12.276 1 92.09 231 GLY B C 1
ATOM 4427 O O . GLY B 1 231 ? -20.103 4.168 -11.174 1 92.09 231 GLY B O 1
ATOM 4428 N N . SER B 1 232 ? -20.351 4.061 -13.398 1 90.58 232 SER B N 1
ATOM 4429 C CA . SER B 1 232 ? -20.764 2.662 -13.429 1 90.58 232 SER B CA 1
ATOM 4430 C C . SER B 1 232 ? -19.563 1.735 -13.588 1 90.58 232 SER B C 1
ATOM 4432 O O . SER B 1 232 ? -18.574 2.097 -14.229 1 90.58 232 SER B O 1
ATOM 4434 N N . CYS B 1 233 ? -19.64 0.58 -12.985 1 91.85 233 CYS B N 1
ATOM 4435 C CA . CYS B 1 233 ? -18.659 -0.492 -13.118 1 91.85 233 CYS B CA 1
ATOM 4436 C C . CYS B 1 233 ? -19.323 -1.785 -13.576 1 91.85 233 CYS B C 1
ATOM 4438 O O . CYS B 1 233 ? -18.965 -2.869 -13.114 1 91.85 233 CYS B O 1
ATOM 4440 N N . HIS B 1 234 ? -20.254 -1.606 -14.454 1 87.23 234 HIS B N 1
ATOM 4441 C CA . HIS B 1 234 ? -21.074 -2.747 -14.846 1 87.23 234 HIS B CA 1
ATOM 4442 C C . HIS B 1 234 ? -20.352 -3.618 -15.869 1 87.23 234 HIS B C 1
ATOM 4444 O O . HIS B 1 234 ? -20.477 -4.845 -15.844 1 87.23 234 HIS B O 1
ATOM 4450 N N . GLU B 1 235 ? -19.522 -3.047 -16.701 1 82.55 235 GLU B N 1
ATOM 4451 C CA . GLU B 1 235 ? -18.934 -3.775 -17.822 1 82.55 235 GLU B CA 1
ATOM 4452 C C . GLU B 1 235 ? -17.743 -4.615 -17.37 1 82.55 235 GLU B C 1
ATOM 4454 O O . GLU B 1 235 ? -16.994 -4.21 -16.478 1 82.55 235 GLU B O 1
ATOM 4459 N N . VAL B 1 236 ? -17.592 -5.715 -17.991 1 77.85 236 VAL B N 1
ATOM 4460 C CA . VAL B 1 236 ? -16.597 -6.716 -17.621 1 77.85 236 VAL B CA 1
ATOM 4461 C C . VAL B 1 236 ? -15.197 -6.117 -17.729 1 77.85 236 VAL B C 1
ATOM 4463 O O . VAL B 1 236 ? -14.308 -6.456 -16.944 1 77.85 236 VAL B O 1
ATOM 4466 N N . TYR B 1 237 ? -14.988 -5.137 -18.618 1 77.11 237 TYR B N 1
ATOM 4467 C CA . TYR B 1 237 ? -13.654 -4.615 -18.891 1 77.11 237 TYR B CA 1
ATOM 4468 C C . TYR B 1 237 ? -13.293 -3.503 -17.914 1 77.11 237 TYR B C 1
ATOM 4470 O O . TYR B 1 237 ? -12.183 -2.966 -17.957 1 77.11 237 TYR B O 1
ATOM 4478 N N . GLN B 1 238 ? -14.166 -3.199 -17.024 1 82.04 238 GLN B N 1
ATOM 4479 C CA . GLN B 1 238 ? -13.953 -2.052 -16.147 1 82.04 238 GLN B CA 1
ATOM 4480 C C . GLN B 1 238 ? -13.278 -2.473 -14.845 1 82.04 238 GLN B C 1
ATOM 4482 O O . GLN B 1 238 ? -12.918 -1.627 -14.024 1 82.04 238 GLN B O 1
ATOM 4487 N N . ALA B 1 239 ? -12.943 -3.729 -14.718 1 85.82 239 ALA B N 1
ATOM 4488 C CA . ALA B 1 239 ? -12.325 -4.231 -13.493 1 85.82 239 ALA B CA 1
ATOM 4489 C C . ALA B 1 239 ? -10.905 -3.695 -13.337 1 85.82 239 ALA B C 1
ATOM 4491 O O . ALA B 1 239 ? -10.145 -3.641 -14.307 1 85.82 239 ALA B O 1
ATOM 4492 N N . HIS B 1 240 ? -10.572 -3.24 -12.16 1 83.56 240 HIS B N 1
ATOM 4493 C CA . HIS B 1 240 ? -9.257 -2.655 -11.926 1 83.56 240 HIS B CA 1
ATOM 4494 C C . HIS B 1 240 ? -8.275 -3.698 -11.402 1 83.56 240 HIS B C 1
ATOM 4496 O O . HIS B 1 240 ? -7.096 -3.685 -11.765 1 83.56 240 HIS B O 1
ATOM 4502 N N . GLY B 1 241 ? -8.68 -4.612 -10.588 1 83.94 241 GLY B N 1
ATOM 4503 C CA . GLY B 1 241 ? -7.789 -5.574 -9.959 1 83.94 241 GLY B CA 1
ATOM 4504 C C . GLY B 1 241 ? -8.189 -7.015 -10.215 1 83.94 241 GLY B C 1
ATOM 4505 O O . GLY B 1 241 ? -9.215 -7.277 -10.847 1 83.94 241 GLY B O 1
ATOM 4506 N N . ASN B 1 242 ? -7.289 -7.919 -9.719 1 85.71 242 ASN B N 1
ATOM 4507 C CA . ASN B 1 242 ? -7.545 -9.343 -9.907 1 85.71 242 ASN B CA 1
ATOM 4508 C C . ASN B 1 242 ? -8.875 -9.76 -9.285 1 85.71 242 ASN B C 1
ATOM 4510 O O . ASN B 1 242 ? -9.626 -10.536 -9.878 1 85.71 242 ASN B O 1
ATOM 4514 N N . HIS B 1 243 ? -9.124 -9.176 -8.141 1 91.88 243 HIS B N 1
ATOM 4515 C CA . HIS B 1 243 ? -10.367 -9.527 -7.464 1 91.88 243 HIS B CA 1
ATOM 4516 C C . HIS B 1 243 ? -11.58 -9.064 -8.264 1 91.88 243 HIS B C 1
ATOM 4518 O O . HIS B 1 243 ? -12.506 -9.843 -8.502 1 91.88 243 HIS B O 1
ATOM 4524 N N . SER B 1 244 ? -11.556 -7.777 -8.622 1 91.36 244 SER B N 1
ATOM 4525 C CA . SER B 1 244 ? -12.698 -7.245 -9.358 1 91.36 244 SER B CA 1
ATOM 4526 C C . SER B 1 244 ? -12.858 -7.937 -10.708 1 91.36 244 SER B C 1
ATOM 4528 O O . SER B 1 244 ? -13.979 -8.148 -11.175 1 91.36 244 SER B O 1
ATOM 4530 N N . GLN B 1 245 ? -11.81 -8.283 -11.344 1 88.04 245 GLN B N 1
ATOM 4531 C CA . GLN B 1 245 ? -11.885 -9.015 -12.603 1 88.04 245 GLN B CA 1
ATOM 4532 C C . GLN B 1 245 ? -12.514 -10.391 -12.403 1 88.04 245 GLN B C 1
ATOM 4534 O O . GLN B 1 245 ? -13.353 -10.817 -13.199 1 88.04 245 GLN B O 1
ATOM 4539 N N . LEU B 1 246 ? -12.079 -11.058 -11.364 1 88.91 246 LEU B N 1
ATOM 4540 C CA . LEU B 1 246 ? -12.62 -12.377 -11.058 1 88.91 246 LEU B CA 1
ATOM 4541 C C . LEU B 1 246 ? -14.125 -12.306 -10.82 1 88.91 246 LEU B C 1
ATOM 4543 O O . LEU B 1 246 ? -14.883 -13.111 -11.365 1 88.91 246 LEU B O 1
ATOM 4547 N N . VAL B 1 247 ? -14.584 -11.346 -10.049 1 90.81 247 VAL B N 1
ATOM 4548 C CA . VAL B 1 247 ? -15.997 -11.19 -9.722 1 90.81 247 VAL B CA 1
ATOM 4549 C C . VAL B 1 247 ? -16.784 -10.835 -10.981 1 90.81 247 VAL B C 1
ATOM 4551 O O . VAL B 1 247 ? -17.888 -11.342 -11.195 1 90.81 247 VAL B O 1
ATOM 4554 N N . GLN B 1 248 ? -16.235 -9.986 -11.825 1 87.36 248 GLN B N 1
ATOM 4555 C CA . GLN B 1 248 ? -16.89 -9.627 -13.079 1 87.36 248 GLN B CA 1
ATOM 4556 C C . GLN B 1 248 ? -17.025 -10.839 -13.996 1 87.36 248 GLN B C 1
ATOM 4558 O O . GLN B 1 248 ? -18.079 -11.053 -14.599 1 87.36 248 GLN B O 1
ATOM 4563 N N . ASP B 1 249 ? -15.958 -11.6 -14.066 1 86.06 249 ASP B N 1
ATOM 4564 C CA . ASP B 1 249 ? -16.028 -12.811 -14.878 1 86.06 249 ASP B CA 1
ATOM 4565 C C . ASP B 1 249 ? -17.135 -13.74 -14.386 1 86.06 249 ASP B C 1
ATOM 4567 O O . ASP B 1 249 ? -17.846 -14.347 -15.189 1 86.06 249 ASP B O 1
ATOM 4571 N N . TYR B 1 250 ? -17.218 -13.846 -13.093 1 88.62 250 TYR B N 1
ATOM 4572 C CA . TYR B 1 250 ? -18.276 -14.662 -12.507 1 88.62 250 TYR B CA 1
ATOM 4573 C C . TYR B 1 250 ? -19.651 -14.117 -12.873 1 88.62 250 TYR B C 1
ATOM 4575 O O . TYR B 1 250 ? -20.532 -14.87 -13.295 1 88.62 250 TYR B O 1
ATOM 4583 N N . ARG B 1 251 ? -19.832 -12.832 -12.706 1 87.28 251 ARG B N 1
ATOM 4584 C CA . ARG B 1 251 ? -21.108 -12.175 -12.968 1 87.28 251 ARG B CA 1
ATOM 4585 C C . ARG B 1 251 ? -21.543 -12.381 -14.415 1 87.28 251 ARG B C 1
ATOM 4587 O O . ARG B 1 251 ? -22.723 -12.61 -14.687 1 87.28 251 ARG B O 1
ATOM 4594 N N . TRP B 1 252 ? -20.622 -12.333 -15.296 1 83.6 252 TRP B N 1
ATOM 4595 C CA . TRP B 1 252 ? -20.963 -12.32 -16.715 1 83.6 252 TRP B CA 1
ATOM 4596 C C . TRP B 1 252 ? -20.964 -13.733 -17.287 1 83.6 252 TRP B C 1
ATOM 4598 O O . TRP B 1 252 ? -21.468 -13.963 -18.389 1 83.6 252 TRP B O 1
ATOM 4608 N N . SER B 1 253 ? -20.271 -14.619 -16.599 1 78.24 253 SER B N 1
ATOM 4609 C CA . SER B 1 253 ? -20.258 -16.001 -17.068 1 78.24 253 SER B CA 1
ATOM 4610 C C . SER B 1 253 ? -21.483 -16.764 -16.574 1 78.24 253 SER B C 1
ATOM 4612 O O . SER B 1 253 ? -21.908 -17.737 -17.199 1 78.24 253 SER B O 1
ATOM 4614 N N . HIS B 1 254 ? -21.866 -16.457 -15.265 1 66.45 254 HIS B N 1
ATOM 4615 C CA . HIS B 1 254 ? -22.918 -17.254 -14.644 1 66.45 254 HIS B CA 1
ATOM 4616 C C . HIS B 1 254 ? -24.28 -16.937 -15.252 1 66.45 254 HIS B C 1
ATOM 4618 O O . HIS B 1 254 ? -24.615 -15.769 -15.462 1 66.45 254 HIS B O 1
ATOM 4624 N N . SER B 1 255 ? -24.8 -17.77 -16.087 1 59.04 255 SER B N 1
ATOM 4625 C CA . SER B 1 255 ? -26.068 -17.749 -16.811 1 59.04 255 SER B CA 1
ATOM 4626 C C . SER B 1 255 ? -27.218 -17.338 -15.898 1 59.04 255 SER B C 1
ATOM 4628 O O . SER B 1 255 ? -28.196 -16.742 -16.353 1 59.04 255 SER B O 1
ATOM 4630 N N . ASN B 1 256 ? -27.211 -17.737 -14.562 1 55.37 256 ASN B N 1
ATOM 4631 C CA . ASN B 1 256 ? -28.486 -17.536 -13.883 1 55.37 256 ASN B CA 1
ATOM 4632 C C . ASN B 1 256 ? -28.3 -16.854 -12.531 1 55.37 256 ASN B C 1
ATOM 4634 O O . ASN B 1 256 ? -28.776 -17.351 -11.509 1 55.37 256 ASN B O 1
ATOM 4638 N N . PRO B 1 257 ? -27.231 -15.914 -12.368 1 61.25 257 PRO B N 1
ATOM 4639 C CA . PRO B 1 257 ? -27.34 -15.316 -11.036 1 61.25 257 PRO B CA 1
ATOM 4640 C C . PRO B 1 257 ? -28.576 -14.433 -10.884 1 61.25 257 PRO B C 1
ATOM 4642 O O . PRO B 1 257 ? -29.085 -13.901 -11.874 1 61.25 257 PRO B O 1
ATOM 4645 N N . SER B 1 258 ? -29.317 -14.611 -9.771 1 69.95 258 SER B N 1
ATOM 4646 C CA . SER B 1 258 ? -30.412 -13.673 -9.55 1 69.95 258 SER B CA 1
ATOM 4647 C C . SER B 1 258 ? -29.977 -12.239 -9.832 1 69.95 258 SER B C 1
ATOM 4649 O O . SER B 1 258 ? -28.803 -11.897 -9.67 1 69.95 258 SER B O 1
ATOM 4651 N N . SER B 1 259 ? -30.795 -11.539 -10.552 1 72.77 259 SER B N 1
ATOM 4652 C CA . SER B 1 259 ? -30.553 -10.132 -10.857 1 72.77 259 SER B CA 1
ATOM 4653 C C . SER B 1 259 ? -30.031 -9.384 -9.634 1 72.77 259 SER B C 1
ATOM 4655 O O . SER B 1 259 ? -29.154 -8.525 -9.753 1 72.77 259 SER B O 1
ATOM 4657 N N . GLN B 1 260 ? -30.472 -9.774 -8.491 1 76.52 260 GLN B N 1
ATOM 4658 C CA . GLN B 1 260 ? -30.061 -9.108 -7.259 1 76.52 260 GLN B CA 1
ATOM 4659 C C . GLN B 1 260 ? -28.604 -9.418 -6.927 1 76.52 260 GLN B C 1
ATOM 4661 O O . GLN B 1 260 ? -27.843 -8.522 -6.556 1 76.52 260 GLN B O 1
ATOM 4666 N N . SER B 1 261 ? -28.282 -10.675 -7.151 1 78.22 261 SER B N 1
ATOM 4667 C CA . SER B 1 261 ? -26.917 -11.083 -6.835 1 78.22 261 SER B CA 1
ATOM 4668 C C . SER B 1 261 ? -25.91 -10.407 -7.76 1 78.22 261 SER B C 1
ATOM 4670 O O . SER B 1 261 ? -24.84 -9.983 -7.317 1 78.22 261 SER B O 1
ATOM 4672 N N . ILE B 1 262 ? -26.388 -10.213 -9.016 1 79.93 262 ILE B N 1
ATOM 4673 C CA . ILE B 1 262 ? -25.519 -9.584 -10.004 1 79.93 262 ILE B CA 1
ATOM 4674 C C . ILE B 1 262 ? -25.284 -8.123 -9.628 1 79.93 262 ILE B C 1
ATOM 4676 O O . ILE B 1 262 ? -24.161 -7.623 -9.727 1 79.93 262 ILE B O 1
ATOM 4680 N N . ARG B 1 263 ? -26.352 -7.53 -9.148 1 83.21 263 ARG B N 1
ATOM 4681 C CA . ARG B 1 263 ? -26.242 -6.127 -8.761 1 83.21 263 ARG B CA 1
ATOM 4682 C C . ARG B 1 263 ? -25.358 -5.967 -7.529 1 83.21 263 ARG B C 1
ATOM 4684 O O . ARG B 1 263 ? -24.537 -5.049 -7.463 1 83.21 263 ARG B O 1
ATOM 4691 N N . GLU B 1 264 ? -25.497 -6.895 -6.664 1 87.32 264 GLU B N 1
ATOM 4692 C CA . GLU B 1 264 ? -24.75 -6.818 -5.413 1 87.32 264 GLU B CA 1
ATOM 4693 C C . GLU B 1 264 ? -23.262 -7.063 -5.642 1 87.32 264 GLU B C 1
ATOM 4695 O O . GLU B 1 264 ? -22.422 -6.564 -4.891 1 87.32 264 GLU B O 1
ATOM 4700 N N . MET B 1 265 ? -22.982 -7.768 -6.722 1 91.64 265 MET B N 1
ATOM 4701 C CA . MET B 1 265 ? -21.592 -8.151 -6.956 1 91.64 265 MET B CA 1
ATOM 4702 C C . MET B 1 265 ? -20.906 -7.164 -7.894 1 91.64 265 MET B C 1
ATOM 4704 O O . MET B 1 265 ? -19.726 -7.322 -8.211 1 91.64 265 MET B O 1
ATOM 4708 N N . THR B 1 266 ? -21.68 -6.179 -8.391 1 90.56 266 THR B N 1
ATOM 4709 C CA . THR B 1 266 ? -21.07 -5.189 -9.271 1 90.56 266 THR B CA 1
ATOM 4710 C C . THR B 1 266 ? -19.991 -4.401 -8.534 1 90.56 266 THR B C 1
ATOM 4712 O O . THR B 1 266 ? -20.23 -3.883 -7.441 1 90.56 266 THR B O 1
ATOM 4715 N N . PRO B 1 267 ? -18.776 -4.399 -9.107 1 91.38 267 PRO B N 1
ATOM 4716 C CA . PRO B 1 267 ? -17.731 -3.588 -8.479 1 91.38 267 PRO B CA 1
ATOM 4717 C C . PRO B 1 267 ? -18.138 -2.125 -8.315 1 91.38 267 PRO B C 1
ATOM 4719 O O . PRO B 1 267 ? -19.001 -1.635 -9.048 1 91.38 267 PRO B O 1
ATOM 4722 N N . CYS B 1 268 ? -17.569 -1.537 -7.394 1 92.24 268 CYS B N 1
ATOM 4723 C CA . CYS B 1 268 ? -17.874 -0.139 -7.109 1 92.24 268 CYS B CA 1
ATOM 4724 C C . CYS B 1 268 ? -16.738 0.77 -7.561 1 92.24 268 CYS B C 1
ATOM 4726 O O . CYS B 1 268 ? -15.568 0.389 -7.494 1 92.24 268 CYS B O 1
ATOM 4728 N N . CYS B 1 269 ? -17.172 1.873 -8.061 1 93.92 269 CYS B N 1
ATOM 4729 C CA . CYS B 1 269 ? -16.18 2.876 -8.433 1 93.92 269 CYS B CA 1
ATOM 4730 C C . CYS B 1 269 ? -15.632 3.584 -7.2 1 93.92 269 CYS B C 1
ATOM 4732 O O . CYS B 1 269 ? -16.373 4.264 -6.488 1 93.92 269 CYS B O 1
ATOM 4734 N N . SER B 1 270 ? -14.376 3.359 -6.925 1 92.85 270 SER B N 1
ATOM 4735 C CA . SER B 1 270 ? -13.78 3.92 -5.717 1 92.85 270 SER B CA 1
ATOM 4736 C C . SER B 1 270 ? -12.373 4.442 -5.985 1 92.85 270 SER B C 1
ATOM 4738 O O . SER B 1 270 ? -11.737 4.051 -6.966 1 92.85 270 SER B O 1
ATOM 4740 N N . PRO B 1 271 ? -11.881 5.316 -5.113 1 90.85 271 PRO B N 1
ATOM 4741 C CA . PRO B 1 271 ? -10.498 5.77 -5.272 1 90.85 271 PRO B CA 1
ATOM 4742 C C . PRO B 1 271 ? -9.485 4.634 -5.139 1 90.85 271 PRO B C 1
ATOM 4744 O O . PRO B 1 271 ? -9.626 3.776 -4.265 1 90.85 271 PRO B O 1
ATOM 4747 N N . ILE B 1 272 ? -8.559 4.623 -6.071 1 88.06 272 ILE B N 1
ATOM 4748 C CA . ILE B 1 272 ? -7.521 3.6 -6.025 1 88.06 272 ILE B CA 1
ATOM 4749 C C . ILE B 1 272 ? -6.171 4.248 -5.726 1 88.06 272 ILE B C 1
ATOM 4751 O O . ILE B 1 272 ? -5.183 3.553 -5.477 1 88.06 272 ILE B O 1
ATOM 4755 N N . SER B 1 273 ? -6.103 5.534 -5.821 1 87.76 273 SER B N 1
ATOM 4756 C CA . SER B 1 273 ? -4.903 6.293 -5.484 1 87.76 273 SER B CA 1
ATOM 4757 C C . SER B 1 273 ? -5.255 7.596 -4.773 1 87.76 273 SER B C 1
ATOM 4759 O O . SER B 1 273 ? -6.305 8.187 -5.034 1 87.76 273 SER B O 1
ATOM 4761 N N . TYR B 1 274 ? -4.373 7.972 -3.853 1 85.2 274 TYR B N 1
ATOM 4762 C CA . TYR B 1 274 ? -4.627 9.141 -3.018 1 85.2 274 TYR B CA 1
ATOM 4763 C C . TYR B 1 274 ? -3.392 10.03 -2.934 1 85.2 274 TYR B C 1
ATOM 4765 O O . TYR B 1 274 ? -2.274 9.575 -3.186 1 85.2 274 TYR B O 1
ATOM 4773 N N . ARG B 1 275 ? -3.686 11.185 -2.679 1 83.85 275 ARG B N 1
ATOM 4774 C CA . ARG B 1 275 ? -2.62 12.108 -2.303 1 83.85 275 ARG B CA 1
ATOM 4775 C C . ARG B 1 275 ? -2.811 12.614 -0.877 1 83.85 275 ARG B C 1
ATOM 4777 O O . ARG B 1 275 ? -3.935 12.901 -0.46 1 83.85 275 ARG B O 1
ATOM 4784 N N . SER B 1 276 ? -1.789 12.656 -0.115 1 80.94 276 SER B N 1
ATOM 4785 C CA . SER B 1 276 ? -1.809 13.201 1.239 1 80.94 276 SER B CA 1
ATOM 4786 C C . SER B 1 276 ? -1.747 14.725 1.222 1 80.94 276 SER B C 1
ATOM 4788 O O . SER B 1 276 ? -1.224 15.32 0.277 1 80.94 276 SER B O 1
ATOM 4790 N N . GLN B 1 277 ? -2.368 15.276 2.196 1 80.79 277 GLN B N 1
ATOM 4791 C CA . GLN B 1 277 ? -2.403 16.733 2.268 1 80.79 277 GLN B CA 1
ATOM 4792 C C . GLN B 1 277 ? -1.903 17.229 3.621 1 80.79 277 GLN B C 1
ATOM 4794 O O . GLN B 1 277 ? -2.158 16.602 4.652 1 80.79 277 GLN B O 1
ATOM 4799 N N . ARG B 1 278 ? -1.214 18.306 3.566 1 77.2 278 ARG B N 1
ATOM 4800 C CA . ARG B 1 278 ? -0.836 18.993 4.797 1 77.2 278 ARG B CA 1
ATOM 4801 C C . ARG B 1 278 ? -1.893 20.015 5.201 1 77.2 278 ARG B C 1
ATOM 4803 O O . ARG B 1 278 ? -2.378 20.779 4.363 1 77.2 278 ARG B O 1
ATOM 4810 N N . LEU B 1 279 ? -2.296 19.876 6.409 1 78.65 279 LEU B N 1
ATOM 4811 C CA . LEU B 1 279 ? -3.235 20.841 6.97 1 78.65 279 LEU B CA 1
ATOM 4812 C C . LEU B 1 279 ? -2.628 21.552 8.175 1 78.65 279 LEU B C 1
ATOM 4814 O O . LEU B 1 279 ? -1.906 20.938 8.965 1 78.65 279 LEU B O 1
ATOM 4818 N N . MET B 1 280 ? -2.891 22.745 8.202 1 75.04 280 MET B N 1
ATOM 4819 C CA . MET B 1 280 ? -2.484 23.533 9.362 1 75.04 280 MET B CA 1
ATOM 4820 C C . MET B 1 280 ? -3.688 23.888 10.228 1 75.04 280 MET B C 1
ATOM 4822 O O . MET B 1 280 ? -4.716 24.333 9.716 1 75.04 280 MET B O 1
ATOM 4826 N N . TYR B 1 281 ? -3.597 23.579 11.455 1 73.6 281 TYR B N 1
ATOM 4827 C CA . TYR B 1 281 ? -4.684 23.948 12.355 1 73.6 281 TYR B CA 1
ATOM 4828 C C . TYR B 1 281 ? -4.142 24.498 13.669 1 73.6 281 TYR B C 1
ATOM 4830 O O . TYR B 1 281 ? -2.943 24.402 13.941 1 73.6 281 TYR B O 1
ATOM 4838 N N . ILE B 1 282 ? -5.017 25.173 14.318 1 66.52 282 ILE B N 1
ATOM 4839 C CA . ILE B 1 282 ? -4.667 25.725 15.622 1 66.52 282 ILE B CA 1
ATOM 4840 C C . ILE B 1 282 ? -5.203 24.819 16.727 1 66.52 282 ILE B C 1
ATOM 4842 O O . ILE B 1 282 ? -6.399 24.523 16.771 1 66.52 282 ILE B O 1
ATOM 4846 N N . ASP B 1 283 ? -4.333 24.341 17.525 1 63.47 283 ASP B N 1
ATOM 4847 C CA . ASP B 1 283 ? -4.765 23.434 18.584 1 63.47 283 ASP B CA 1
ATOM 4848 C C . ASP B 1 283 ? -5.37 24.205 19.755 1 63.47 283 ASP B C 1
ATOM 4850 O O . ASP B 1 283 ? -5.483 25.432 19.705 1 63.47 283 ASP B O 1
ATOM 4854 N N . ALA B 1 284 ? -5.853 23.476 20.705 1 62.01 284 ALA B N 1
ATOM 4855 C CA . ALA B 1 284 ? -6.541 24.047 21.86 1 62.01 284 ALA B CA 1
ATOM 4856 C C . ALA B 1 284 ? -5.633 25.011 22.618 1 62.01 284 ALA B C 1
ATOM 4858 O O . ALA B 1 284 ? -6.11 25.957 23.25 1 62.01 284 ALA B O 1
ATOM 4859 N N . ASN B 1 285 ? -4.374 24.804 22.483 1 58.42 285 ASN B N 1
ATOM 4860 C CA . ASN B 1 285 ? -3.432 25.634 23.226 1 58.42 285 ASN B CA 1
ATOM 4861 C C . ASN B 1 285 ? -2.958 26.824 22.395 1 58.42 285 ASN B C 1
ATOM 4863 O O . ASN B 1 285 ? -2.076 27.571 22.822 1 58.42 285 ASN B O 1
ATOM 4867 N N . GLY B 1 286 ? -3.498 26.943 21.174 1 60.41 286 GLY B N 1
ATOM 4868 C CA . GLY B 1 286 ? -3.169 28.084 20.334 1 60.41 286 GLY B CA 1
ATOM 4869 C C . GLY B 1 286 ? -1.956 27.846 19.454 1 60.41 286 GLY B C 1
ATOM 4870 O O . GLY B 1 286 ? -1.511 28.75 18.743 1 60.41 286 GLY B O 1
ATOM 4871 N N . ALA B 1 287 ? -1.43 26.697 19.552 1 62.63 287 ALA B N 1
ATOM 4872 C CA . ALA B 1 287 ? -0.284 26.379 18.703 1 62.63 287 ALA B CA 1
ATOM 4873 C C . ALA B 1 287 ? -0.737 25.936 17.315 1 62.63 287 ALA B C 1
ATOM 4875 O O . ALA B 1 287 ? -1.757 25.257 17.175 1 62.63 287 ALA B O 1
ATOM 4876 N N . TYR B 1 288 ? -0.01 26.405 16.346 1 67.79 288 TYR B N 1
ATOM 4877 C CA . TYR B 1 288 ? -0.273 25.966 14.98 1 67.79 288 TYR B CA 1
ATOM 487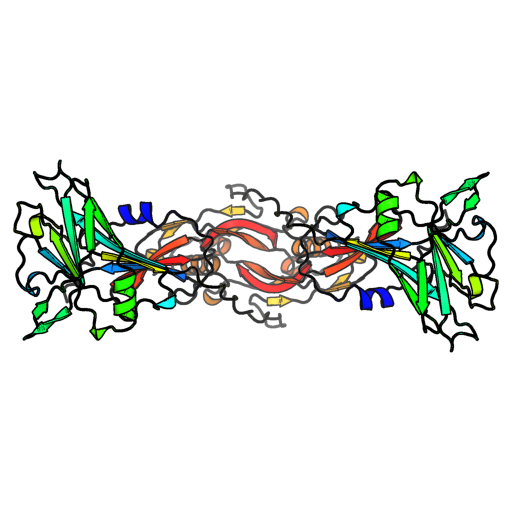8 C C . TYR B 1 288 ? 0.401 24.628 14.698 1 67.79 288 TYR B C 1
ATOM 4880 O O . TYR B 1 288 ? 1.583 24.447 14.997 1 67.79 288 TYR B O 1
ATOM 4888 N N . ARG B 1 289 ? -0.441 23.799 14.272 1 69.68 289 ARG B N 1
ATOM 4889 C CA . ARG B 1 289 ? 0.078 22.478 13.934 1 69.68 289 ARG B CA 1
ATOM 4890 C C . ARG B 1 289 ? -0.144 22.163 12.459 1 69.68 289 ARG B C 1
ATOM 4892 O O . ARG B 1 289 ? -1.194 22.49 11.9 1 69.68 289 ARG B O 1
ATOM 4899 N N . VAL B 1 290 ? 0.918 21.737 11.889 1 71.89 290 VAL B N 1
ATOM 4900 C CA . VAL B 1 290 ? 0.775 21.217 10.533 1 71.89 290 VAL B CA 1
ATOM 4901 C C . VAL B 1 290 ? 0.742 19.691 10.565 1 71.89 290 VAL B C 1
ATOM 4903 O O . VAL B 1 290 ? 1.633 19.057 11.136 1 71.89 290 VAL B O 1
ATOM 4906 N N . VAL B 1 291 ? -0.304 19.252 10.068 1 73.34 291 VAL B N 1
ATOM 4907 C CA . VAL B 1 291 ? -0.457 17.801 10.054 1 73.34 291 VAL B CA 1
ATOM 4908 C C . VAL B 1 291 ? -0.505 17.3 8.613 1 73.34 291 VAL B C 1
ATOM 4910 O O . VAL B 1 291 ? -1.008 17.992 7.725 1 73.34 291 VAL B O 1
ATOM 4913 N N . LEU B 1 292 ? 0.183 16.2 8.43 1 73.68 292 LEU B N 1
ATOM 4914 C CA . LEU B 1 292 ? 0.041 15.49 7.163 1 73.68 292 LEU B CA 1
ATOM 4915 C C . LEU B 1 292 ? -1.087 14.466 7.237 1 73.68 292 LEU B C 1
ATOM 4917 O O . LEU B 1 292 ? -1.004 13.498 7.996 1 73.68 292 LEU B O 1
ATOM 4921 N N . VAL B 1 293 ? -2.119 14.746 6.532 1 78.13 293 VAL B N 1
ATOM 4922 C CA . VAL B 1 293 ? -3.269 13.849 6.497 1 78.13 293 VAL B CA 1
ATOM 4923 C C . VAL B 1 293 ? -3.169 12.927 5.284 1 78.13 293 VAL B C 1
ATOM 4925 O O . VAL B 1 293 ? -3.246 13.383 4.141 1 78.13 293 VAL B O 1
ATOM 4928 N N . PRO B 1 294 ? -2.989 11.722 5.537 1 81.64 294 PRO B N 1
ATOM 4929 C CA . PRO B 1 294 ? -2.844 10.803 4.405 1 81.64 294 PRO B CA 1
ATOM 4930 C C . PRO B 1 294 ? -4.149 10.599 3.64 1 81.64 294 PRO B C 1
ATOM 4932 O O . PRO B 1 294 ? -5.229 10.629 4.236 1 81.64 294 PRO B O 1
ATOM 4935 N N . ASN B 1 295 ? -4.064 10.46 2.367 1 83.13 295 ASN B N 1
ATOM 4936 C CA . ASN B 1 295 ? -5.136 9.977 1.503 1 83.13 295 ASN B CA 1
ATOM 4937 C C . ASN B 1 295 ? -6.373 10.865 1.594 1 83.13 295 ASN B C 1
ATOM 4939 O O . ASN B 1 295 ? -7.487 10.369 1.77 1 83.13 295 ASN B O 1
ATOM 4943 N N . LEU B 1 296 ? -6.109 12.155 1.523 1 89.03 296 LEU B N 1
ATOM 4944 C CA . LEU B 1 296 ? -7.217 13.097 1.641 1 89.03 296 LEU B CA 1
ATOM 4945 C C . LEU B 1 296 ? -7.775 13.455 0.268 1 89.03 296 LEU B C 1
ATOM 4947 O O . LEU B 1 296 ? -8.91 13.924 0.157 1 89.03 296 LEU B O 1
ATOM 4951 N N . GLN B 1 297 ? -6.903 13.248 -0.75 1 90.48 297 GLN B N 1
ATOM 4952 C CA . GLN B 1 297 ? -7.313 13.589 -2.108 1 90.48 297 GLN B CA 1
ATOM 4953 C C . GLN B 1 297 ? -7.275 12.365 -3.018 1 90.48 297 GLN B C 1
ATOM 4955 O O . GLN B 1 297 ? -6.23 11.728 -3.167 1 90.48 297 GLN B O 1
ATOM 4960 N N . ALA B 1 298 ? -8.424 12.096 -3.593 1 91.65 298 ALA B N 1
ATOM 4961 C CA . ALA B 1 298 ? -8.434 11.027 -4.588 1 91.65 298 ALA B CA 1
ATOM 4962 C C . ALA B 1 298 ? -7.789 11.485 -5.893 1 91.65 298 ALA B C 1
ATOM 4964 O O . ALA B 1 298 ? -8.097 12.567 -6.399 1 91.65 298 ALA B O 1
ATOM 4965 N N . THR B 1 299 ? -6.879 10.67 -6.477 1 88.96 299 THR B N 1
ATOM 4966 C CA . THR B 1 299 ? -6.18 11.071 -7.693 1 88.96 299 THR B CA 1
ATOM 4967 C C . THR B 1 299 ? -6.529 10.14 -8.85 1 88.96 299 THR B C 1
ATOM 4969 O O . THR B 1 299 ? -6.271 10.462 -10.012 1 88.96 299 THR B O 1
ATOM 4972 N N . ALA B 1 300 ? -7.095 9.024 -8.519 1 89.02 300 ALA B N 1
ATOM 4973 C CA . ALA B 1 300 ? -7.532 8.079 -9.544 1 89.02 300 ALA B CA 1
ATOM 4974 C C . ALA B 1 300 ? -8.647 7.178 -9.02 1 89.02 300 ALA B C 1
ATOM 4976 O O . ALA B 1 300 ? -8.73 6.919 -7.817 1 89.02 300 ALA B O 1
ATOM 4977 N N . CYS B 1 301 ? -9.48 6.783 -9.908 1 90.59 301 CYS B N 1
ATOM 4978 C CA . CYS B 1 301 ? -10.601 5.915 -9.566 1 90.59 301 CYS B CA 1
ATOM 4979 C C . CYS B 1 301 ? -10.521 4.596 -10.325 1 90.59 301 CYS B C 1
ATOM 4981 O O . CYS B 1 301 ? -9.9 4.523 -11.387 1 90.59 301 CYS B O 1
ATOM 4983 N N . GLY B 1 302 ? -11.058 3.605 -9.745 1 90.36 302 GLY B N 1
ATOM 4984 C CA . GLY B 1 302 ? -11.144 2.298 -10.379 1 90.36 302 GLY B CA 1
ATOM 4985 C C . GLY B 1 302 ? -12.265 1.439 -9.825 1 90.36 302 GLY B C 1
ATOM 4986 O O . GLY B 1 302 ? -12.804 1.728 -8.755 1 90.36 302 GLY B O 1
ATOM 4987 N N . CYS B 1 303 ? -12.594 0.441 -10.581 1 91.45 303 CYS B N 1
ATOM 4988 C CA . CYS B 1 303 ? -13.661 -0.471 -10.185 1 91.45 303 CYS B CA 1
ATOM 4989 C C . CYS B 1 303 ? -13.112 -1.626 -9.356 1 91.45 303 CYS B C 1
ATOM 4991 O O . CYS B 1 303 ? -12.397 -2.484 -9.877 1 91.45 303 CYS B O 1
ATOM 4993 N N . LEU B 1 304 ? -13.558 -1.558 -8.093 1 90.85 304 LEU B N 1
ATOM 4994 C CA . LEU B 1 304 ? -13.034 -2.556 -7.167 1 90.85 304 LEU B CA 1
ATOM 4995 C C . LEU B 1 304 ? -14.146 -3.475 -6.673 1 90.85 304 LEU B C 1
ATOM 4997 O O . LEU B 1 304 ? -15.311 -3.073 -6.617 1 90.85 304 LEU B O 1
#

Nearest PDB structures (foldseek):
  5nxs-assembly1_A  TM=6.009E-01  e=1.794E-16  Homo sapiens
  8fxv-assembly1_A-2  TM=4.100E-01  e=3.960E-15  Homo sapiens
  8fxs-assembly1_A  TM=4.230E-01  e=4.451E-14  Homo sapiens
  8fxs-assembly1_B  TM=4.275E-01  e=1.922E-13  Homo sapiens
  3b4v-assembly1_B  TM=8.016E-01  e=8.473E-08  Homo sapiens